Protein AF-A0A2T5H0T1-F1 (afdb_monomer)

Solvent-accessible surface area (backbone atoms only — not comparable to full-atom values): 29371 Å² total; per-residue (Å²): 105,58,77,65,68,64,65,63,83,92,63,82,76,72,82,83,77,90,69,88,43,71,70,50,38,52,50,41,26,49,44,31,38,70,76,66,61,40,94,71,54,81,50,69,75,40,95,88,29,74,55,39,56,45,48,55,48,61,59,68,74,66,81,73,93,77,83,91,82,88,90,86,84,91,81,92,79,86,89,82,80,85,83,88,75,92,78,88,80,91,73,87,85,52,67,41,72,62,77,37,43,58,68,55,44,47,51,54,15,62,77,62,67,37,56,46,29,55,55,52,6,47,44,40,58,66,31,76,87,65,45,29,42,43,100,84,67,43,45,29,58,50,51,38,26,34,49,24,11,64,63,52,73,46,75,44,32,87,85,37,57,87,53,12,27,88,62,88,65,88,73,70,59,75,90,44,28,63,60,49,42,57,55,36,34,76,76,39,44,71,35,29,53,26,16,23,23,42,24,39,72,48,50,45,24,70,46,16,61,46,31,72,20,98,39,48,67,58,33,52,54,36,41,58,73,34,70,66,46,38,49,52,27,48,53,33,37,36,66,66,35,65,67,44,37,49,18,56,53,68,65,35,35,61,60,28,26,35,68,76,66,29,88,65,24,70,85,72,39,44,28,60,42,26,49,54,38,22,54,56,42,60,53,54,59,53,52,56,55,54,58,60,66,60,69,77,74,79,86,84,86,89,80,89,83,91,82,86,87,85,88,81,88,84,87,86,87,82,88,85,83,88,84,83,89,86,88,82,90,80,92,79,88,80,81,92,73,89,74,81,77,78,70,63,67,41,78,55,65,59,52,50,73,65,59,51,52,53,47,50,53,48,40,47,55,61,56,36,41,80,71,44,74,35,65,94,43,13,24,22,31,24,48,78,91,44,76,68,34,30,41,40,26,20,28,24,32,40,64,96,38,93,46,38,10,21,35,45,32,41,34,44,88,93,47,67,33,71,44,78,42,45,13,35,84,97,35,44,89,34,31,35,71,31,66,75,43,63,39,81,45,38,74,82,70,33,24,39,29,36,32,28,33,29,41,54,101,87,48,81,45,75,44,32,39,30,31,38,48,40,87,88,77,54,46,69,44,75,36,61,67,58,15,50,50,24,49,77,66,64,30,85,42,58,68,49,44,27,66,70,52,67,82,129

Radius of gyration: 31.61 Å; Cα contacts (8 Å, |Δi|>4): 762; chains: 1; bounding box: 77×87×93 Å

Nearest PDB structures (foldseek):
  5nm7-assembly1_G  TM=6.876E-01  e=2.135E-16  Burkholderia
  5nm7-assembly2_A  TM=6.812E-01  e=5.100E-16  Burkholderia
  7q4s-assembly2_BBB  TM=8.435E-01  e=7.581E-13  Pseudomonas phage JG004
  7rum-assembly2_B  TM=6.565E-01  e=3.965E-14  Salmonella phage GEC_vB_GOT

pLDDT: mean 75.59, std 23.43, range [24.41, 98.56]

Secondary structure (DSSP, 8-state):
-HHHHS--TTPPPPP-SS---HHHHHHHHHHHHHHS--SS------TTSHHHHHHHHHHHT----PPP----------------------S---B-GGG-BHHHHHHHHHHHTS-HHHHHHHHHHHHTTT-SB-TTSPBPEEE-HHHHHHHHTTTTTTT-TTT--SS------GGGHHHHHHHHHHHHHHHHHHTEEETTTTEEGGGTTTTT-SSHHHHHHHHHH-HHHHHHHHHHHHHH-HHHHHHHHTT-HHHHHHHHT-TTGGGGTHHHHHHHHHHHHHHHHHHHHHHHHHTTS-S--------PPPP---------------------------------EEEEEEPPHHHHHHHHHHHHHTT-EEEEE-GGG-EEEEETTEEEEEEEEEEEEPTT-SSEEEEEEEEETTEEEEEE-TTSGGGTTSEEEEEEEEEEEEETTEEEEEEEEEE-SS-EEEEEEEEEE-TTT--EEE-HHHHHHHHHTT--SHHHHHHHS---

Foldseek 3Di:
DLLQLLCPPPDDRDDPPVDCDPSLLVSLQVCCCPVVVDPDRPSDDDPPDPSVVVSVVSVVVDPDDDDDDDDDDDDDDDDDDDDDDDDDDDDDQDQAQQSHTLVLLVVLCVLLVADSLLVSLLLCLQAVDAHQAHPVLAGQKQFAQLLLCVVVVNPCCVPCVLNHDVDGDDSDDSVCRVVSLVVSCVVPVQSSLQRMQTGRNRHRLVCCVLLVHPGSVRLSVQSSVDPSSVSSSVSSNCVSDPQLSVCSRVLVLVSNQCVRVHVCSVVVPSSVSSVVSSVVSVQVVLLVVVVVVVVPPPPDDDDDDDDDDDDDDDDDDDDDDDDDDDDDDDDDDDDDDPDPPPFPKFFDAWDDPVLVVLVVVVCVSSVWPPWDKDRVAKTFIDGVNDGQWIKIKTWTHGVVFPAIWIKIWIGGPSDIDIDTDACDDVNVQWHWPIWPYWTFLDVVQTKIKTWTFTDDPVDTAIQIWMWTADSVPRDIGTPVVLSVVCVVQSPPDSVSSSVSVPDD

Structure (mmCIF, N/CA/C/O backbone):
data_AF-A0A2T5H0T1-F1
#
_entry.id   AF-A0A2T5H0T1-F1
#
loop_
_atom_site.group_PDB
_atom_site.id
_atom_site.type_symbol
_atom_site.label_atom_id
_atom_site.label_alt_id
_atom_site.label_comp_id
_atom_site.label_asym_id
_atom_site.label_entity_id
_atom_site.label_seq_id
_atom_site.pdbx_PDB_ins_code
_atom_site.Cartn_x
_atom_site.Cartn_y
_atom_site.Cartn_z
_atom_site.occupancy
_atom_site.B_iso_or_equiv
_atom_site.auth_seq_id
_atom_site.auth_comp_id
_atom_site.auth_asym_id
_atom_site.auth_atom_id
_atom_site.pdbx_PDB_model_num
ATOM 1 N N . MET A 1 1 ? 11.755 31.011 -13.843 1.00 59.38 1 MET A N 1
ATOM 2 C CA . MET A 1 1 ? 12.354 32.107 -14.650 1.00 59.38 1 MET A CA 1
ATOM 3 C C . MET A 1 1 ? 11.362 33.208 -15.009 1.00 59.38 1 MET A C 1
ATOM 5 O O . MET A 1 1 ? 11.681 34.355 -14.737 1.00 59.38 1 MET A O 1
ATOM 9 N N . LEU A 1 2 ? 10.201 32.903 -15.607 1.00 74.19 2 LEU A N 1
ATOM 10 C CA . LEU A 1 2 ? 9.264 33.926 -16.111 1.00 74.19 2 LEU A CA 1
ATOM 11 C C . LEU A 1 2 ? 8.742 34.878 -15.014 1.00 74.19 2 LEU A C 1
ATOM 13 O O . LEU A 1 2 ? 8.755 36.084 -15.211 1.00 74.19 2 LEU A O 1
ATOM 17 N N . LEU A 1 3 ? 8.419 34.356 -13.826 1.00 74.50 3 LEU A N 1
ATOM 18 C CA . LEU A 1 3 ? 7.954 35.145 -12.669 1.00 74.50 3 LEU A CA 1
ATOM 19 C C . LEU A 1 3 ? 8.979 36.159 -12.132 1.00 74.50 3 LEU A C 1
ATOM 21 O O . LEU A 1 3 ? 8.607 37.226 -11.666 1.00 74.50 3 LEU A O 1
ATOM 25 N N . ASN A 1 4 ? 10.280 35.858 -12.211 1.00 76.69 4 ASN A N 1
ATOM 26 C CA . ASN A 1 4 ? 11.319 36.816 -11.804 1.00 76.69 4 ASN A CA 1
ATOM 27 C C . ASN A 1 4 ? 11.475 37.954 -12.812 1.00 76.69 4 ASN A C 1
ATOM 29 O O . ASN A 1 4 ? 11.997 39.011 -12.479 1.00 76.69 4 ASN A O 1
ATOM 33 N N . ARG A 1 5 ? 11.082 37.700 -14.063 1.00 69.56 5 ARG A N 1
ATOM 34 C CA . ARG A 1 5 ? 11.229 38.623 -15.188 1.00 69.56 5 ARG A CA 1
ATOM 35 C C . ARG A 1 5 ? 9.961 39.430 -15.450 1.00 69.56 5 ARG A C 1
ATOM 37 O O . ARG A 1 5 ? 10.037 40.420 -16.163 1.00 69.56 5 ARG A O 1
ATOM 44 N N . SER A 1 6 ? 8.830 39.058 -14.849 1.00 68.81 6 SER A N 1
ATOM 45 C CA . SER A 1 6 ? 7.554 39.771 -14.970 1.00 68.81 6 SER A CA 1
ATOM 46 C C . SER A 1 6 ? 7.486 41.076 -14.161 1.00 68.81 6 SER A C 1
ATOM 48 O O . SER A 1 6 ? 6.414 41.657 -14.040 1.00 68.81 6 SER A O 1
ATOM 50 N N . GLY A 1 7 ? 8.607 41.536 -13.587 1.00 57.06 7 GLY A N 1
ATOM 51 C CA . GLY A 1 7 ? 8.749 42.901 -13.071 1.00 57.06 7 GLY A CA 1
ATOM 52 C C . GLY A 1 7 ? 7.924 43.240 -11.829 1.00 57.06 7 GLY A C 1
ATOM 53 O O . GLY A 1 7 ? 7.667 44.415 -11.589 1.00 57.06 7 GLY A O 1
ATOM 54 N N . SER A 1 8 ? 7.510 42.248 -11.034 1.00 54.56 8 SER A N 1
ATOM 55 C CA . SER A 1 8 ? 6.772 42.460 -9.783 1.00 54.56 8 SER A CA 1
ATOM 56 C C . SER A 1 8 ? 7.626 43.266 -8.792 1.00 54.56 8 SER A C 1
ATOM 58 O O . SER A 1 8 ? 8.442 42.705 -8.057 1.00 54.56 8 SER A O 1
ATOM 60 N N . SER A 1 9 ? 7.477 44.590 -8.785 1.00 48.78 9 SER A N 1
ATOM 61 C CA . SER A 1 9 ? 8.250 45.490 -7.931 1.00 48.78 9 SER A CA 1
ATOM 62 C C . SER A 1 9 ? 8.030 45.157 -6.447 1.00 48.78 9 SER A C 1
ATOM 64 O O . SER A 1 9 ? 6.899 45.012 -5.974 1.00 48.78 9 SER A O 1
ATOM 66 N N . GLY A 1 10 ? 9.138 44.978 -5.718 1.00 53.56 10 GLY A N 1
ATOM 67 C CA . GLY A 1 10 ? 9.156 44.707 -4.275 1.00 53.56 10 GLY A CA 1
ATOM 68 C C . GLY A 1 10 ? 9.237 43.233 -3.846 1.00 53.56 10 GLY A C 1
ATOM 69 O O . GLY A 1 10 ? 9.209 42.971 -2.648 1.00 53.56 10 GLY A O 1
ATOM 70 N N . ALA A 1 11 ? 9.352 42.266 -4.766 1.00 57.66 11 ALA A N 1
ATOM 71 C CA . ALA A 1 11 ? 9.513 40.850 -4.413 1.00 57.66 11 ALA A CA 1
ATOM 72 C C . ALA A 1 11 ? 10.968 40.372 -4.567 1.00 57.66 11 ALA A C 1
ATOM 74 O O . ALA A 1 11 ? 11.613 40.620 -5.585 1.00 57.66 11 ALA A O 1
ATOM 75 N N . THR A 1 12 ? 11.483 39.641 -3.572 1.00 62.81 12 THR A N 1
ATOM 76 C CA . THR A 1 12 ? 12.791 38.977 -3.666 1.00 62.81 12 THR A CA 1
ATOM 77 C C . THR A 1 12 ? 12.785 37.976 -4.831 1.00 62.81 12 THR A C 1
ATOM 79 O O . THR A 1 12 ? 11.871 37.147 -4.885 1.00 62.81 12 THR A O 1
ATOM 82 N N . PRO A 1 13 ? 13.788 37.990 -5.732 1.00 73.88 13 PRO A N 1
ATOM 83 C CA . PRO A 1 13 ? 13.847 37.062 -6.857 1.00 73.88 13 PRO A CA 1
ATOM 84 C C . PRO A 1 13 ? 13.782 35.601 -6.398 1.00 73.88 13 PRO A C 1
ATOM 86 O O . PRO A 1 13 ? 14.481 35.197 -5.465 1.00 73.88 13 PRO A O 1
ATOM 89 N N . LEU A 1 14 ? 12.955 34.794 -7.061 1.00 78.62 14 LEU A N 1
ATOM 90 C CA . LEU A 1 14 ? 12.888 33.356 -6.819 1.00 78.62 14 LEU A CA 1
ATOM 91 C C . LEU A 1 14 ? 14.165 32.680 -7.308 1.00 78.62 14 LEU A C 1
ATOM 93 O O . LEU A 1 14 ? 14.713 33.020 -8.360 1.00 78.62 14 LEU A O 1
ATOM 97 N N . ARG A 1 15 ? 14.607 31.652 -6.596 1.00 77.62 15 ARG A N 1
ATOM 98 C CA . ARG A 1 15 ? 15.645 30.761 -7.108 1.00 77.62 15 ARG A CA 1
ATOM 99 C C . ARG A 1 15 ? 15.074 29.939 -8.271 1.00 77.62 15 ARG A C 1
ATOM 101 O O . ARG A 1 15 ? 13.907 29.564 -8.255 1.00 77.62 15 ARG A O 1
ATOM 108 N N . VAL A 1 16 ? 15.871 29.708 -9.316 1.00 75.94 16 VAL A N 1
ATOM 109 C CA . VAL A 1 16 ? 15.488 28.842 -10.444 1.00 75.94 16 VAL A CA 1
ATOM 110 C C . VAL A 1 16 ? 16.143 27.489 -10.223 1.00 75.94 16 VAL A C 1
ATOM 112 O O . VAL A 1 16 ? 17.239 27.237 -10.709 1.00 75.94 16 VAL A O 1
ATOM 115 N N . ASP A 1 17 ? 15.491 26.657 -9.427 1.00 70.56 17 ASP A N 1
ATOM 116 C CA . ASP A 1 17 ? 16.003 25.358 -8.983 1.00 70.56 17 ASP A CA 1
ATOM 117 C C . ASP A 1 17 ? 15.105 24.182 -9.374 1.00 70.56 17 ASP A C 1
ATOM 119 O O . ASP A 1 17 ? 15.366 23.055 -8.973 1.00 70.56 17 ASP A O 1
ATOM 123 N N . GLY A 1 18 ? 14.071 24.435 -10.181 1.00 57.62 18 GLY A N 1
ATOM 124 C CA . GLY A 1 18 ? 13.136 23.406 -10.635 1.00 57.62 18 GLY A CA 1
ATOM 125 C C . GLY A 1 18 ? 12.144 22.952 -9.562 1.00 57.62 18 GLY A C 1
ATOM 126 O O . GLY A 1 18 ? 11.335 22.076 -9.843 1.00 57.62 18 GLY A O 1
ATOM 127 N N . VAL A 1 19 ? 12.163 23.561 -8.370 1.00 63.69 19 VAL A N 1
ATOM 128 C CA . VAL A 1 19 ? 11.303 23.187 -7.244 1.00 63.69 19 VAL A CA 1
ATOM 129 C C . VAL A 1 19 ? 10.115 24.146 -7.137 1.00 63.69 19 VAL A C 1
ATOM 131 O O . VAL A 1 19 ? 10.263 25.367 -7.006 1.00 63.69 19 VAL A O 1
ATOM 134 N N . PHE A 1 20 ? 8.902 23.596 -7.143 1.00 62.38 20 PHE A N 1
ATOM 135 C CA . PHE A 1 20 ? 7.690 24.348 -6.826 1.00 62.38 20 PHE A CA 1
ATOM 136 C C . PHE A 1 20 ? 7.460 24.336 -5.309 1.00 62.38 20 PHE A C 1
ATOM 138 O O . PHE A 1 20 ? 6.706 23.531 -4.778 1.00 62.38 20 PHE A O 1
ATOM 145 N N . GLY A 1 21 ? 8.169 25.207 -4.589 1.00 66.50 21 GLY A N 1
ATOM 146 C CA . GLY A 1 21 ? 8.025 25.348 -3.137 1.00 66.50 21 GLY A CA 1
ATOM 147 C C . GLY A 1 21 ? 7.035 26.446 -2.721 1.00 66.50 21 GLY A C 1
ATOM 148 O O . GLY A 1 21 ? 6.568 27.213 -3.569 1.00 66.50 21 GLY A O 1
ATOM 149 N N . PRO A 1 22 ? 6.789 26.624 -1.408 1.00 69.56 22 PRO A N 1
ATOM 150 C CA . PRO A 1 22 ? 5.885 27.651 -0.877 1.00 69.56 22 PRO A CA 1
ATOM 151 C C . PRO A 1 22 ? 6.199 29.071 -1.367 1.00 69.56 22 PRO A C 1
ATOM 153 O O . PRO A 1 22 ? 5.294 29.853 -1.634 1.00 69.56 22 PRO A O 1
ATOM 156 N N . ARG A 1 23 ? 7.484 29.399 -1.570 1.00 71.38 23 ARG A N 1
ATOM 157 C CA . ARG A 1 23 ? 7.905 30.698 -2.126 1.00 71.38 23 ARG A CA 1
ATOM 158 C C . ARG A 1 23 ? 7.498 30.875 -3.591 1.00 71.38 23 ARG A C 1
ATOM 160 O O . ARG A 1 23 ? 7.136 31.980 -3.986 1.00 71.38 23 ARG A O 1
ATOM 167 N N . THR A 1 24 ? 7.563 29.806 -4.382 1.00 79.31 24 THR A N 1
ATOM 168 C CA . THR A 1 24 ? 7.141 29.796 -5.790 1.00 79.31 24 THR A CA 1
ATOM 169 C C . THR A 1 24 ? 5.619 29.903 -5.882 1.00 79.31 24 THR A C 1
ATOM 171 O O . THR A 1 24 ? 5.125 30.740 -6.634 1.00 79.31 24 THR A O 1
ATOM 174 N N . ALA A 1 25 ? 4.890 29.150 -5.051 1.00 76.81 25 ALA A N 1
ATOM 175 C CA . ALA A 1 25 ? 3.432 29.220 -4.943 1.00 76.81 25 ALA A CA 1
ATOM 176 C C . ALA A 1 25 ? 2.948 30.630 -4.552 1.00 76.81 25 ALA A C 1
ATOM 178 O O . ALA A 1 25 ? 2.113 31.219 -5.234 1.00 76.81 25 ALA A O 1
ATOM 179 N N . ASP A 1 26 ? 3.546 31.223 -3.516 1.00 78.06 26 ASP A N 1
ATOM 180 C CA . ASP A 1 26 ? 3.226 32.575 -3.043 1.00 78.06 26 ASP A CA 1
ATOM 181 C C . ASP A 1 26 ? 3.581 33.658 -4.083 1.00 78.06 26 ASP A C 1
ATOM 183 O O . ASP A 1 26 ? 2.904 34.675 -4.228 1.00 78.06 26 ASP A O 1
ATOM 187 N N . ALA A 1 27 ? 4.633 33.456 -4.878 1.00 81.25 27 ALA A N 1
ATOM 188 C CA . ALA A 1 27 ? 4.940 34.354 -5.989 1.00 81.25 27 ALA A CA 1
ATOM 189 C C . ALA A 1 27 ? 3.933 34.250 -7.148 1.00 81.25 27 ALA A C 1
ATOM 191 O O . ALA A 1 27 ? 3.619 35.270 -7.763 1.00 81.25 27 ALA A O 1
ATOM 192 N N . ILE A 1 28 ? 3.397 33.058 -7.425 1.00 83.50 28 ILE A N 1
ATOM 193 C CA . ILE A 1 28 ? 2.347 32.860 -8.434 1.00 83.50 28 ILE A CA 1
ATOM 194 C C . ILE A 1 28 ? 1.040 33.487 -7.970 1.00 83.50 28 ILE A C 1
ATOM 196 O O . ILE A 1 28 ? 0.462 34.274 -8.716 1.00 83.50 28 ILE A O 1
ATOM 200 N N . ALA A 1 29 ? 0.626 33.224 -6.730 1.00 80.81 29 ALA A N 1
ATOM 201 C CA . ALA A 1 29 ? -0.573 33.820 -6.152 1.00 80.81 29 ALA A CA 1
ATOM 202 C C . ALA A 1 29 ? -0.488 35.356 -6.164 1.00 80.81 29 ALA A C 1
ATOM 204 O O . ALA A 1 29 ? -1.411 36.034 -6.610 1.00 80.81 29 ALA A O 1
ATOM 205 N N . ARG A 1 30 ? 0.665 35.931 -5.792 1.00 81.19 30 ARG A N 1
ATOM 206 C CA . ARG A 1 30 ? 0.885 37.385 -5.878 1.00 81.19 30 ARG A CA 1
ATOM 207 C C . ARG A 1 30 ? 0.834 37.919 -7.306 1.00 81.19 30 ARG A C 1
ATOM 209 O O . ARG A 1 30 ? 0.261 38.987 -7.522 1.00 81.19 30 ARG A O 1
ATOM 216 N N . TYR A 1 31 ? 1.408 37.207 -8.275 1.00 84.19 31 TYR A N 1
ATOM 217 C CA . TYR A 1 31 ? 1.331 37.590 -9.687 1.00 84.19 31 TYR A CA 1
ATOM 218 C C . TYR A 1 31 ? -0.116 37.541 -10.204 1.00 84.19 31 TYR A C 1
ATOM 220 O O . TYR A 1 31 ? -0.567 38.459 -10.885 1.00 84.19 31 TYR A O 1
ATOM 228 N N . GLN A 1 32 ? -0.881 36.522 -9.826 1.00 87.31 32 GLN A N 1
ATOM 229 C CA . GLN A 1 32 ? -2.295 36.383 -10.170 1.00 87.31 32 GLN A CA 1
ATOM 230 C C . GLN A 1 32 ? -3.157 37.506 -9.579 1.00 87.31 32 GLN A C 1
ATOM 232 O O . GLN A 1 32 ? -3.950 38.124 -10.291 1.00 87.31 32 GLN A O 1
ATOM 237 N N . THR A 1 33 ? -2.954 37.849 -8.309 1.00 83.06 33 THR A N 1
ATOM 238 C CA . THR A 1 33 ? -3.677 38.957 -7.674 1.00 83.06 33 THR A CA 1
ATOM 239 C C . THR A 1 33 ? -3.318 40.301 -8.300 1.00 83.06 33 THR A C 1
ATOM 241 O O . THR A 1 33 ? -4.200 41.097 -8.605 1.00 83.06 33 THR A O 1
ATOM 244 N N . ARG A 1 34 ? -2.027 40.586 -8.512 1.00 80.62 34 ARG A N 1
ATOM 245 C CA . ARG A 1 34 ? -1.574 41.927 -8.927 1.00 80.62 34 ARG A CA 1
ATOM 246 C C . ARG A 1 34 ? -1.637 42.150 -10.436 1.00 80.62 34 ARG A C 1
ATOM 248 O O . ARG A 1 34 ? -2.101 43.197 -10.881 1.00 80.62 34 ARG A O 1
ATOM 255 N N . SER A 1 35 ? -1.186 41.174 -11.219 1.00 81.44 35 SER A N 1
ATOM 256 C CA . SER A 1 35 ? -1.023 41.307 -12.671 1.00 81.44 35 SER A CA 1
ATOM 257 C C . SER A 1 35 ? -2.231 40.788 -13.447 1.00 81.44 35 SER A C 1
ATOM 259 O O . SER A 1 35 ? -2.572 41.355 -14.483 1.00 81.44 35 SER A O 1
ATOM 261 N N . LEU A 1 36 ? -2.909 39.744 -12.954 1.00 82.81 36 LEU A N 1
ATOM 262 C CA . LEU A 1 36 ? -4.152 39.234 -13.557 1.00 82.81 36 LEU A CA 1
ATOM 263 C C . LEU A 1 36 ? -5.418 39.815 -12.916 1.00 82.81 36 LEU A C 1
ATOM 265 O O . LEU A 1 36 ? -6.491 39.646 -13.488 1.00 82.81 36 LEU A O 1
ATOM 269 N N . ARG A 1 37 ? -5.296 40.522 -11.780 1.00 85.38 37 ARG A N 1
ATOM 270 C CA . ARG A 1 37 ? -6.420 41.087 -11.009 1.00 85.38 37 ARG A CA 1
ATOM 271 C C . ARG A 1 37 ? -7.473 40.036 -10.639 1.00 85.38 37 ARG A C 1
ATOM 273 O O . ARG A 1 37 ? -8.664 40.335 -10.602 1.00 85.38 37 ARG A O 1
ATOM 280 N N . LEU A 1 38 ? -7.039 38.800 -10.379 1.00 80.06 38 LEU A N 1
ATOM 281 C CA . LEU A 1 38 ? -7.939 37.738 -9.939 1.00 80.06 38 LEU A CA 1
ATOM 282 C C . LEU A 1 38 ? -8.408 38.018 -8.509 1.00 80.06 38 LEU A C 1
ATOM 284 O O . LEU A 1 38 ? -7.596 38.233 -7.612 1.00 80.06 38 LEU A O 1
ATOM 288 N N . SER A 1 39 ? -9.724 37.981 -8.297 1.00 71.69 39 SER A N 1
ATOM 289 C CA . SER A 1 39 ? -10.340 38.132 -6.973 1.00 71.69 39 SER A CA 1
ATOM 290 C C . SER A 1 39 ? -10.087 36.926 -6.062 1.00 71.69 39 SER A C 1
ATOM 292 O O . SER A 1 39 ? -10.156 37.055 -4.842 1.00 71.69 39 SER A O 1
ATOM 294 N N . LYS A 1 40 ? -9.768 35.764 -6.647 1.00 77.62 40 LYS A N 1
ATOM 295 C CA . LYS A 1 40 ? -9.369 34.534 -5.954 1.00 77.62 40 LYS A CA 1
ATOM 296 C C . LYS A 1 40 ? -8.140 33.926 -6.648 1.00 77.62 40 LYS A C 1
ATOM 298 O O . LYS A 1 40 ? -8.317 33.193 -7.618 1.00 77.62 40 LYS A O 1
ATOM 303 N N . PRO A 1 41 ? -6.908 34.263 -6.227 1.00 79.94 41 PRO A N 1
ATOM 304 C CA . PRO A 1 41 ? -5.703 33.624 -6.752 1.00 79.94 41 PRO A CA 1
ATOM 305 C C . PRO A 1 41 ? -5.672 32.152 -6.324 1.00 79.94 41 PRO A C 1
ATOM 307 O O . PRO A 1 41 ? -5.826 31.841 -5.145 1.00 79.94 41 PRO A O 1
ATOM 310 N N . ASP A 1 42 ? -5.484 31.252 -7.281 1.00 75.56 42 ASP A N 1
ATOM 311 C CA . ASP A 1 42 ? -5.507 29.799 -7.073 1.00 75.56 42 ASP A CA 1
ATOM 312 C C . ASP A 1 42 ? -4.100 29.180 -7.005 1.00 75.56 42 ASP A C 1
ATOM 314 O O . ASP A 1 42 ? -3.950 28.013 -6.656 1.00 75.56 42 ASP A O 1
ATOM 318 N N . GLY A 1 43 ? -3.054 29.955 -7.310 1.00 72.50 43 GLY A N 1
ATOM 319 C CA . GLY A 1 43 ? -1.668 29.493 -7.315 1.00 72.50 43 GLY A CA 1
ATOM 320 C C . GLY A 1 43 ? -1.314 28.574 -8.490 1.00 72.50 43 GLY A C 1
ATOM 321 O O . GLY A 1 43 ? -0.202 28.043 -8.518 1.00 72.50 43 GLY A O 1
ATOM 322 N N . VAL A 1 44 ? -2.218 28.388 -9.460 1.00 78.44 44 VAL A N 1
ATOM 323 C CA . VAL A 1 44 ? -2.073 27.423 -10.558 1.00 78.44 44 VAL A CA 1
ATOM 324 C C . VAL A 1 44 ? -1.488 28.066 -11.827 1.00 78.44 44 VAL A C 1
ATOM 326 O O . VAL A 1 44 ? -1.847 29.171 -12.254 1.00 78.44 44 VAL A O 1
ATOM 329 N N . VAL A 1 45 ? -0.560 27.350 -12.471 1.00 75.50 45 VAL A N 1
ATOM 330 C CA . VAL A 1 45 ? 0.053 27.738 -13.752 1.00 75.50 45 VAL A CA 1
ATOM 331 C C . VAL A 1 45 ? -0.221 26.657 -14.792 1.00 75.50 45 VAL A C 1
ATOM 333 O O . VAL A 1 45 ? 0.590 25.756 -14.988 1.00 75.50 45 VAL A O 1
ATOM 336 N N . ASP A 1 46 ? -1.358 26.763 -15.476 1.00 74.75 46 ASP A N 1
ATOM 337 C CA . ASP A 1 46 ? -1.731 25.807 -16.522 1.00 74.75 46 ASP A CA 1
ATOM 338 C C . ASP A 1 46 ? -1.137 26.163 -17.894 1.00 74.75 46 ASP A C 1
ATOM 340 O O . ASP A 1 46 ? -1.070 27.350 -18.234 1.00 74.75 46 ASP A O 1
ATOM 344 N N . PRO A 1 47 ? -0.799 25.165 -18.739 1.00 69.38 47 PRO A N 1
ATOM 345 C CA . PRO A 1 47 ? -0.253 25.368 -20.085 1.00 69.38 47 PRO A CA 1
ATOM 346 C C . PRO A 1 47 ? -1.072 26.298 -20.993 1.00 69.38 47 PRO A C 1
ATOM 348 O O . PRO A 1 47 ? -0.497 27.044 -21.779 1.00 69.38 47 PRO A O 1
ATOM 351 N N . ASN A 1 48 ? -2.401 26.281 -20.852 1.00 72.88 48 ASN A N 1
ATOM 352 C CA . ASN A 1 48 ? -3.330 27.137 -21.601 1.00 72.88 48 ASN A CA 1
ATOM 353 C C . ASN A 1 48 ? -4.037 28.165 -20.701 1.00 72.88 48 ASN A C 1
ATOM 355 O O . ASN A 1 48 ? -4.961 28.852 -21.139 1.00 72.88 48 ASN A O 1
ATOM 359 N N . GLY A 1 49 ? -3.633 28.247 -19.432 1.00 76.31 49 GLY A N 1
ATOM 360 C CA . GLY A 1 49 ? -4.287 29.066 -18.423 1.00 76.31 49 GLY A CA 1
ATOM 361 C C . GLY A 1 49 ? -3.910 30.546 -18.507 1.00 76.31 49 GLY A C 1
ATOM 362 O O . GLY A 1 49 ? -2.885 30.918 -19.091 1.00 76.31 49 GLY A O 1
ATOM 363 N N . PRO A 1 50 ? -4.705 31.425 -17.874 1.00 80.88 50 PRO A N 1
ATOM 364 C CA . PRO A 1 50 ? -4.479 32.869 -17.901 1.00 80.88 50 PRO A CA 1
ATOM 365 C C . PRO A 1 50 ? -3.105 33.256 -17.330 1.00 80.88 50 PRO A C 1
ATOM 367 O O . PRO A 1 50 ? -2.469 34.180 -17.843 1.00 80.88 50 PRO A O 1
ATOM 370 N N . THR A 1 51 ? -2.619 32.514 -16.326 1.00 84.12 51 THR A N 1
ATOM 371 C CA . THR A 1 51 ? -1.319 32.735 -15.679 1.00 84.12 51 THR A CA 1
ATOM 372 C C . THR A 1 51 ? -0.149 32.558 -16.645 1.00 84.12 51 THR A C 1
ATOM 374 O O . THR A 1 51 ? 0.653 33.480 -16.807 1.00 84.12 51 THR A O 1
ATOM 377 N N . LEU A 1 52 ? -0.056 31.413 -17.331 1.00 82.75 52 LEU A N 1
ATOM 378 C CA . LEU A 1 52 ? 1.052 31.146 -18.252 1.00 82.75 52 LEU A CA 1
ATOM 379 C C . LEU A 1 52 ? 0.936 31.977 -19.537 1.00 82.75 52 LEU A C 1
ATOM 381 O O . LEU A 1 52 ? 1.941 32.499 -20.021 1.00 82.75 52 LEU A O 1
ATOM 385 N N . ASN A 1 53 ? -0.287 32.192 -20.036 1.00 82.38 53 ASN A N 1
ATOM 386 C CA . ASN A 1 53 ? -0.543 33.025 -21.214 1.00 82.38 53 ASN A CA 1
ATOM 387 C C . ASN A 1 53 ? -0.105 34.483 -21.014 1.00 82.38 53 ASN A C 1
ATOM 389 O O . ASN A 1 53 ? 0.347 35.133 -21.960 1.00 82.38 53 ASN A O 1
ATOM 393 N N . ARG A 1 54 ? -0.249 35.037 -19.802 1.00 81.19 54 ARG A N 1
ATOM 394 C CA . ARG A 1 54 ? 0.206 36.404 -19.510 1.00 81.19 54 ARG A CA 1
ATOM 395 C C . ARG A 1 54 ? 1.705 36.471 -19.238 1.00 81.19 54 ARG A C 1
ATOM 397 O O . ARG A 1 54 ? 2.365 37.291 -19.863 1.00 81.19 54 ARG A O 1
ATOM 404 N N . LEU A 1 55 ? 2.261 35.538 -18.461 1.00 80.06 55 LEU A N 1
ATOM 405 C CA . LEU A 1 55 ? 3.713 35.432 -18.253 1.00 80.06 55 LEU A CA 1
ATOM 406 C C . LEU A 1 55 ? 4.488 35.260 -19.570 1.00 80.06 55 LEU A C 1
ATOM 408 O O . LEU A 1 55 ? 5.581 35.802 -19.727 1.00 80.06 55 LEU A O 1
ATOM 412 N N . GLY A 1 56 ? 3.919 34.528 -20.533 1.00 75.69 56 GLY A N 1
ATOM 413 C CA . GLY A 1 56 ? 4.487 34.362 -21.871 1.00 75.69 56 GLY A CA 1
ATOM 414 C C . GLY A 1 56 ? 4.405 35.622 -22.741 1.00 75.69 56 GLY A C 1
ATOM 415 O O . GLY A 1 56 ? 5.318 35.876 -23.525 1.00 75.69 56 GLY A O 1
ATOM 416 N N . ARG A 1 57 ? 3.350 36.438 -22.593 1.00 72.38 57 ARG A N 1
ATOM 417 C CA . ARG A 1 57 ? 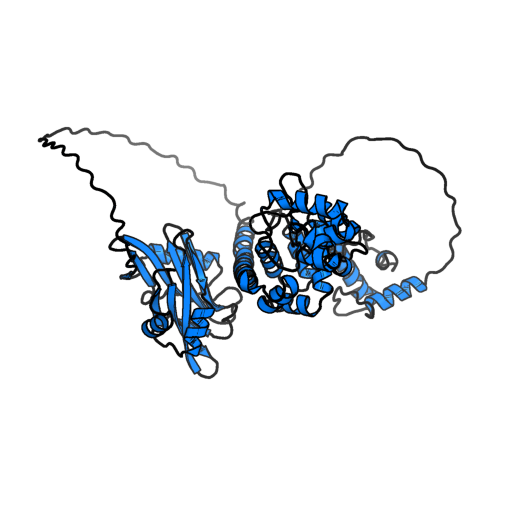3.197 37.721 -23.304 1.00 72.38 57 ARG A CA 1
ATOM 418 C C . ARG A 1 57 ? 4.085 38.818 -22.721 1.00 72.38 57 ARG A C 1
ATOM 420 O O . ARG A 1 57 ? 4.767 39.490 -23.489 1.00 72.38 57 ARG A O 1
ATOM 427 N N . ASP A 1 58 ? 4.163 38.915 -21.395 1.00 64.12 58 ASP A N 1
ATOM 428 C CA . ASP A 1 58 ? 5.067 39.831 -20.684 1.00 64.12 58 ASP A CA 1
ATOM 429 C C . ASP A 1 58 ? 6.541 39.550 -21.048 1.00 64.12 58 ASP A C 1
ATOM 431 O O . ASP A 1 58 ? 7.365 40.459 -21.107 1.00 64.12 58 ASP A O 1
ATOM 435 N N . HIS A 1 59 ? 6.874 38.293 -21.375 1.00 60.19 59 HIS A N 1
ATOM 436 C CA . HIS A 1 59 ? 8.199 37.914 -21.871 1.00 60.19 59 HIS A CA 1
ATOM 437 C C . HIS A 1 59 ? 8.458 38.327 -23.332 1.00 60.19 59 HIS A C 1
ATOM 439 O O . HIS A 1 59 ? 9.589 38.680 -23.665 1.00 60.19 59 HIS A O 1
ATOM 445 N N . ARG A 1 60 ? 7.436 38.310 -24.199 1.00 54.19 60 ARG A N 1
ATOM 446 C CA . ARG A 1 60 ? 7.555 38.724 -25.612 1.00 54.19 60 ARG A CA 1
ATOM 447 C C . ARG A 1 60 ? 7.554 40.246 -25.803 1.00 54.19 60 ARG A C 1
ATOM 449 O O . ARG A 1 60 ? 7.998 40.706 -26.844 1.00 54.19 60 ARG A O 1
ATOM 456 N N . GLY A 1 61 ? 7.091 41.016 -24.816 1.00 46.94 61 GLY A N 1
ATOM 457 C CA . GLY A 1 61 ? 7.058 42.484 -24.861 1.00 46.94 61 GLY A CA 1
ATOM 458 C C . GLY A 1 61 ? 8.373 43.192 -24.505 1.00 46.94 61 GLY A C 1
ATOM 459 O O . GLY A 1 61 ? 8.421 44.413 -24.577 1.00 46.94 61 GLY A O 1
ATOM 460 N N . ASN A 1 62 ? 9.428 42.463 -24.117 1.00 43.00 62 ASN A N 1
ATOM 461 C CA . ASN A 1 62 ? 10.692 43.051 -23.651 1.00 43.00 62 ASN A CA 1
ATOM 462 C C . ASN A 1 62 ? 11.912 42.568 -24.459 1.00 43.00 62 ASN A C 1
ATOM 464 O O . ASN A 1 62 ? 12.925 42.141 -23.903 1.00 43.00 62 ASN A O 1
ATOM 468 N N . THR A 1 63 ? 11.807 42.598 -25.789 1.00 34.72 63 THR A N 1
ATOM 469 C CA . THR A 1 63 ? 12.947 42.432 -26.701 1.00 34.72 63 THR A CA 1
ATOM 470 C C . THR A 1 63 ? 13.502 43.796 -27.100 1.00 34.72 63 THR A C 1
ATOM 472 O O . THR A 1 63 ? 13.232 44.286 -28.194 1.00 34.72 63 THR A O 1
ATOM 475 N N . THR A 1 64 ? 14.314 44.391 -26.229 1.00 32.62 64 THR A N 1
ATOM 476 C CA . THR A 1 64 ? 15.281 45.420 -26.640 1.00 32.62 64 THR A CA 1
ATOM 477 C C . THR A 1 64 ? 16.671 44.770 -26.645 1.00 32.62 64 THR A C 1
ATOM 479 O O . THR A 1 64 ? 17.073 44.210 -25.622 1.00 32.62 64 THR A O 1
ATOM 482 N N . PRO A 1 65 ? 17.407 44.759 -27.772 1.00 34.69 65 PRO A N 1
ATOM 483 C CA . PRO A 1 65 ? 18.640 43.986 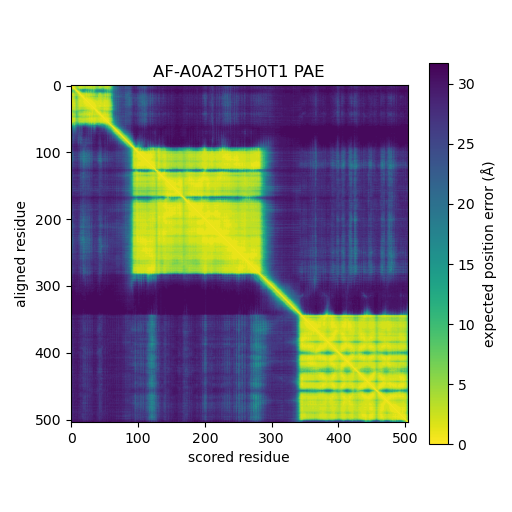-27.899 1.00 34.69 65 PRO A CA 1
ATOM 484 C C . PRO A 1 65 ? 19.817 44.683 -27.195 1.00 34.69 65 PRO A C 1
ATOM 486 O O . PRO A 1 65 ? 20.305 45.719 -27.639 1.00 34.69 65 PRO A O 1
ATOM 489 N N . GLY A 1 66 ? 20.287 44.098 -26.090 1.00 30.05 66 GLY A N 1
ATOM 490 C CA . GLY A 1 66 ? 21.506 44.503 -25.385 1.00 30.05 66 GLY A CA 1
ATOM 491 C C . GLY A 1 66 ? 22.739 43.726 -25.865 1.00 30.05 66 GLY A C 1
ATOM 492 O O . GLY A 1 66 ? 22.757 42.499 -25.833 1.00 30.05 66 GLY A O 1
ATOM 493 N N . ARG A 1 67 ? 23.749 44.478 -26.310 1.00 26.95 67 ARG A N 1
ATOM 494 C CA . ARG A 1 67 ? 25.049 44.115 -26.917 1.00 26.95 67 ARG A CA 1
ATOM 495 C C . ARG A 1 67 ? 25.846 42.998 -26.189 1.00 26.95 67 ARG A C 1
ATOM 497 O O . ARG A 1 67 ? 25.819 42.954 -24.960 1.00 26.95 67 ARG A O 1
ATOM 504 N N . PRO A 1 68 ? 26.619 42.146 -26.902 1.00 32.50 68 PRO A N 1
ATOM 505 C CA . PRO A 1 68 ? 27.363 41.040 -26.291 1.00 32.50 68 PRO A CA 1
ATOM 506 C C . PRO A 1 68 ? 28.652 41.504 -25.590 1.00 32.50 68 PRO A C 1
ATOM 508 O O . PRO A 1 68 ? 29.333 42.413 -26.066 1.00 32.50 68 PRO A O 1
ATOM 511 N N . VAL A 1 69 ? 29.009 40.843 -24.481 1.00 29.70 69 VAL A N 1
ATOM 512 C CA . VAL A 1 69 ? 30.288 41.018 -23.760 1.00 29.70 69 VAL A CA 1
ATOM 513 C C . VAL A 1 69 ? 31.046 39.674 -23.739 1.00 29.70 69 VAL A C 1
ATOM 515 O O . VAL A 1 69 ? 30.399 38.631 -23.604 1.00 29.70 69 VAL A O 1
ATOM 518 N N . PRO A 1 70 ? 32.385 39.653 -23.924 1.00 27.78 70 PRO A N 1
ATOM 519 C CA . PRO A 1 70 ? 33.132 38.473 -24.374 1.00 27.78 70 PRO A CA 1
ATOM 520 C C . PRO A 1 70 ? 33.525 37.502 -23.248 1.00 27.78 70 PRO A C 1
ATOM 522 O O . PRO A 1 70 ? 33.652 37.879 -22.086 1.00 27.78 70 PRO A O 1
ATOM 525 N N . ARG A 1 71 ? 33.783 36.242 -23.629 1.00 38.34 71 ARG A N 1
ATOM 526 C CA . ARG A 1 71 ? 34.336 35.167 -22.781 1.00 38.34 71 ARG A CA 1
ATOM 527 C C . ARG A 1 71 ? 35.865 35.222 -22.698 1.00 38.34 71 ARG A C 1
ATOM 529 O O . ARG A 1 71 ? 36.489 35.325 -23.747 1.00 38.34 71 ARG A O 1
ATOM 536 N N . GLN A 1 72 ? 36.427 34.964 -21.507 1.00 24.41 72 GLN A N 1
ATOM 537 C CA . GLN A 1 72 ? 37.676 34.202 -21.240 1.00 24.41 72 GLN A CA 1
ATOM 538 C C . GLN A 1 72 ? 38.000 34.184 -19.716 1.00 24.41 72 GLN A C 1
ATOM 540 O O . GLN A 1 72 ? 37.436 35.002 -18.994 1.00 24.41 72 GLN A O 1
ATOM 545 N N . PRO A 1 73 ? 38.947 33.367 -19.193 1.00 29.80 73 PRO A N 1
ATOM 546 C CA . PRO A 1 73 ? 39.074 31.906 -19.238 1.00 29.80 73 PRO A CA 1
ATOM 547 C C . PRO A 1 73 ? 39.219 31.275 -17.821 1.00 29.80 73 PRO A C 1
ATOM 549 O O . PRO A 1 73 ? 39.344 31.945 -16.800 1.00 29.80 73 PRO A O 1
ATOM 552 N N . THR A 1 74 ? 39.212 29.943 -17.772 1.00 39.19 74 THR A N 1
ATOM 553 C CA . THR A 1 74 ? 39.322 29.062 -16.592 1.00 39.19 74 THR A CA 1
ATOM 554 C C . THR A 1 74 ? 40.608 29.221 -15.764 1.00 39.19 74 THR A C 1
ATOM 556 O O . THR A 1 74 ? 41.701 29.175 -16.328 1.00 39.19 74 THR A O 1
ATOM 559 N N . ARG A 1 75 ? 40.499 29.222 -14.422 1.00 26.69 75 ARG A N 1
ATOM 560 C CA . ARG A 1 75 ? 41.571 28.773 -13.506 1.00 26.69 75 ARG A CA 1
ATOM 561 C C . ARG A 1 75 ? 41.026 27.919 -12.360 1.00 26.69 75 ARG A C 1
ATOM 563 O O . ARG A 1 75 ? 40.151 28.328 -11.605 1.00 26.69 75 ARG A O 1
ATOM 570 N N . THR A 1 76 ? 41.615 26.739 -12.244 1.00 30.70 76 THR A N 1
ATOM 571 C CA . THR A 1 76 ? 41.500 25.747 -11.175 1.00 30.70 76 THR A CA 1
ATOM 572 C C . THR A 1 76 ? 42.196 26.236 -9.899 1.00 30.70 76 THR A C 1
ATOM 574 O O . THR A 1 76 ? 43.350 26.664 -9.956 1.00 30.70 76 THR A O 1
ATOM 577 N N . ARG A 1 77 ? 41.546 26.098 -8.734 1.00 25.27 77 ARG A N 1
ATOM 578 C CA . ARG A 1 77 ? 42.219 25.882 -7.439 1.00 25.27 77 ARG A CA 1
ATOM 579 C C . ARG A 1 77 ? 41.286 25.129 -6.482 1.00 25.27 77 ARG A C 1
ATOM 581 O O . ARG A 1 77 ? 40.126 25.497 -6.340 1.00 25.27 77 ARG A O 1
ATOM 588 N N . ALA A 1 78 ? 41.805 24.063 -5.878 1.00 25.61 78 ALA A N 1
ATOM 589 C CA . ALA A 1 78 ? 41.149 23.242 -4.858 1.00 25.61 78 ALA A CA 1
ATOM 590 C C . ALA A 1 78 ? 41.321 23.857 -3.438 1.00 25.61 78 ALA A C 1
ATOM 592 O O . ALA A 1 78 ? 41.879 24.952 -3.318 1.00 25.61 78 ALA A O 1
ATOM 593 N N . PRO A 1 79 ? 40.821 23.199 -2.375 1.00 38.94 79 PRO A N 1
ATOM 594 C CA . PRO A 1 79 ? 39.630 23.568 -1.616 1.00 38.94 79 PRO A CA 1
ATOM 595 C C . PRO A 1 79 ? 39.961 24.362 -0.339 1.00 38.94 79 PRO A C 1
ATOM 597 O O . PRO A 1 79 ? 41.025 24.195 0.249 1.00 38.94 79 PRO A O 1
ATOM 600 N N . ALA A 1 80 ? 39.031 25.192 0.140 1.00 25.62 80 ALA A N 1
ATOM 601 C CA . ALA A 1 80 ? 39.146 25.819 1.455 1.00 25.62 80 ALA A CA 1
ATOM 602 C C . ALA A 1 80 ? 37.817 25.725 2.215 1.00 25.62 80 ALA A C 1
ATOM 604 O O . ALA A 1 80 ? 36.813 26.284 1.789 1.00 25.62 80 ALA A O 1
ATOM 605 N N . ALA A 1 81 ? 37.888 24.967 3.311 1.00 26.17 81 ALA A N 1
ATOM 606 C CA . ALA A 1 81 ? 37.122 25.019 4.554 1.00 26.17 81 ALA A CA 1
ATOM 607 C C . ALA A 1 81 ? 35.606 25.292 4.494 1.00 26.17 81 ALA A C 1
ATOM 609 O O . ALA A 1 81 ? 35.133 26.382 4.180 1.00 26.17 81 ALA A O 1
ATOM 610 N N . ALA A 1 82 ? 34.861 24.284 4.950 1.00 35.81 82 ALA A N 1
ATOM 611 C CA . ALA A 1 82 ? 33.467 24.390 5.350 1.00 35.81 82 ALA A CA 1
ATOM 612 C C . ALA A 1 82 ? 33.248 25.521 6.374 1.00 35.81 82 ALA A C 1
ATOM 614 O O . ALA A 1 82 ? 33.988 25.596 7.358 1.00 35.81 82 ALA A O 1
ATOM 615 N N . PRO A 1 83 ? 32.185 26.331 6.235 1.00 29.59 83 PRO A N 1
ATOM 616 C CA . PRO A 1 83 ? 31.614 27.027 7.365 1.00 29.59 83 PRO A CA 1
ATOM 617 C C . PRO A 1 83 ? 30.578 26.110 8.016 1.00 29.59 83 PRO A C 1
ATOM 619 O O . PRO A 1 83 ? 29.456 25.941 7.538 1.00 29.59 83 PRO A O 1
ATOM 622 N N . SER A 1 84 ? 30.963 25.524 9.144 1.00 35.28 84 SER A N 1
ATOM 623 C CA . SER A 1 84 ? 30.019 25.078 10.160 1.00 35.28 84 SER A CA 1
ATOM 624 C C . SER A 1 84 ? 29.177 26.279 10.582 1.00 35.28 84 SER A C 1
ATOM 626 O O . SER A 1 84 ? 29.742 27.269 11.040 1.00 35.28 84 SER A O 1
ATOM 628 N N . ARG A 1 85 ? 27.850 26.200 10.445 1.00 30.28 85 ARG A N 1
ATOM 629 C CA . ARG A 1 85 ? 26.887 26.865 11.337 1.00 30.28 85 ARG A CA 1
ATOM 630 C C . ARG A 1 85 ? 25.481 26.310 11.115 1.00 30.28 85 ARG A C 1
ATOM 632 O O . ARG A 1 85 ? 24.785 26.634 10.160 1.00 30.28 85 ARG A O 1
ATOM 639 N N . THR A 1 86 ? 25.130 25.435 12.047 1.00 35.44 86 THR A N 1
ATOM 640 C CA . THR A 1 86 ? 23.819 25.288 12.678 1.00 35.44 86 THR A CA 1
ATOM 641 C C . THR A 1 86 ? 22.819 26.407 12.366 1.00 35.44 86 THR A C 1
ATOM 643 O O . THR A 1 86 ? 22.968 27.544 12.812 1.00 35.44 86 THR A O 1
ATOM 646 N N . ALA A 1 87 ? 21.740 26.033 11.682 1.00 27.98 87 ALA A N 1
ATOM 647 C CA . ALA A 1 87 ? 20.442 26.682 11.788 1.00 27.98 87 ALA A CA 1
ATOM 648 C C . ALA A 1 87 ? 19.397 25.570 11.925 1.00 27.98 87 ALA A C 1
ATOM 650 O O . ALA A 1 87 ? 19.013 24.919 10.956 1.00 27.98 87 ALA A O 1
ATOM 651 N N . ALA A 1 88 ? 19.019 25.310 13.173 1.00 31.50 88 ALA A N 1
ATOM 652 C CA . ALA A 1 88 ? 17.910 24.448 13.521 1.00 31.50 88 ALA A CA 1
ATOM 653 C C . ALA A 1 88 ? 16.591 25.111 13.095 1.00 31.50 88 ALA A C 1
ATOM 655 O O . ALA A 1 88 ? 16.338 26.268 13.428 1.00 31.50 88 ALA A O 1
ATOM 656 N N . ALA A 1 89 ? 15.750 24.351 12.401 1.00 29.22 89 ALA A N 1
ATOM 657 C CA . ALA A 1 89 ? 14.306 24.524 12.401 1.00 29.22 89 ALA A CA 1
ATOM 658 C C . ALA A 1 89 ? 13.711 23.138 12.670 1.00 29.22 89 ALA A C 1
ATOM 660 O O . ALA A 1 89 ? 13.875 22.206 11.884 1.00 29.22 89 ALA A O 1
ATOM 661 N N . SER A 1 90 ? 13.136 23.005 13.858 1.00 32.78 90 SER A N 1
ATOM 662 C CA . SER A 1 90 ? 12.771 21.753 14.507 1.00 32.78 90 SER A CA 1
ATOM 663 C C . SER A 1 90 ? 11.392 21.252 14.067 1.00 32.78 90 SER A C 1
ATOM 665 O O . SER A 1 90 ? 10.411 21.987 14.123 1.00 32.78 90 SER A O 1
ATOM 667 N N . GLY A 1 91 ? 11.333 19.974 13.695 1.00 26.67 91 GLY A N 1
ATOM 668 C CA . GLY A 1 91 ? 10.151 19.128 13.487 1.00 26.67 91 GLY A CA 1
ATOM 669 C C . GLY A 1 91 ? 10.650 17.722 13.111 1.00 26.67 91 GLY A C 1
ATOM 670 O O . GLY A 1 91 ? 11.696 17.637 12.468 1.00 26.67 91 GLY A O 1
ATOM 671 N N . PRO A 1 92 ? 10.026 16.615 13.558 1.00 37.56 92 P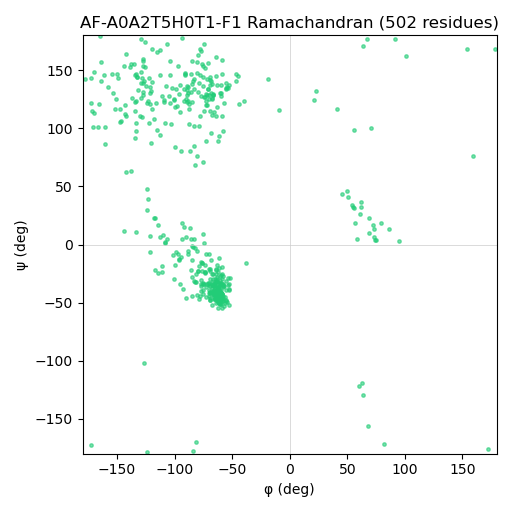RO A N 1
ATOM 672 C CA . PRO A 1 92 ? 10.698 15.320 13.624 1.00 37.56 92 PRO A CA 1
ATOM 673 C C . PRO A 1 92 ? 11.008 14.804 12.214 1.00 37.56 92 PRO A C 1
ATOM 675 O O . PRO A 1 92 ? 10.100 14.425 11.478 1.00 37.56 92 PRO A O 1
ATOM 678 N N . THR A 1 93 ? 12.285 14.749 11.827 1.00 44.06 93 THR A N 1
ATOM 679 C CA . THR A 1 93 ? 12.716 14.003 10.637 1.00 44.06 93 THR A CA 1
ATOM 680 C C . THR A 1 93 ? 12.693 12.515 10.966 1.00 44.06 93 THR A C 1
ATOM 682 O O . THR A 1 93 ? 13.727 11.877 11.147 1.00 44.06 93 THR A O 1
ATOM 685 N N . GLY A 1 94 ? 11.483 11.976 11.099 1.00 43.62 94 GLY A N 1
ATOM 686 C CA . GLY A 1 94 ? 11.248 10.547 11.025 1.00 43.62 94 GLY A CA 1
ATOM 687 C C . GLY A 1 94 ? 11.477 10.118 9.583 1.00 43.62 94 GLY A C 1
ATOM 688 O O . GLY A 1 94 ? 10.773 10.567 8.678 1.00 43.62 94 GLY A O 1
ATOM 689 N N . ILE A 1 95 ? 12.495 9.295 9.361 1.00 58.66 95 ILE A N 1
ATOM 690 C CA . ILE A 1 95 ? 12.593 8.513 8.133 1.00 58.66 95 ILE A CA 1
ATOM 691 C C . ILE A 1 95 ? 11.382 7.570 8.139 1.00 58.66 95 ILE A C 1
ATOM 693 O O . ILE A 1 95 ? 11.201 6.803 9.083 1.00 58.66 95 ILE A O 1
ATOM 697 N N . GLY A 1 96 ? 10.514 7.705 7.139 1.00 56.31 96 GLY A N 1
ATOM 698 C CA . GLY A 1 96 ? 9.331 6.873 6.960 1.00 56.31 96 GLY A CA 1
ATOM 699 C C . GLY A 1 96 ? 9.671 5.536 6.293 1.00 56.31 96 GLY A C 1
ATOM 700 O O . GLY A 1 96 ? 10.850 5.208 6.119 1.00 56.31 96 GLY A O 1
ATOM 701 N N . PRO A 1 97 ? 8.649 4.760 5.885 1.00 59.34 97 PRO A N 1
ATOM 702 C CA . PRO A 1 97 ? 8.844 3.549 5.093 1.00 59.34 97 PRO A CA 1
ATOM 703 C C . PRO A 1 97 ? 9.813 3.799 3.939 1.00 59.34 97 PRO A C 1
ATOM 705 O O . PRO A 1 97 ? 9.803 4.878 3.339 1.00 59.34 97 PRO A O 1
ATOM 708 N N . GLY A 1 98 ? 10.684 2.839 3.657 1.00 67.31 98 GLY A N 1
ATOM 709 C CA . GLY A 1 98 ? 11.547 2.937 2.487 1.00 67.31 98 GLY A CA 1
ATOM 710 C C . GLY A 1 98 ? 12.678 3.946 2.521 1.00 67.31 98 GLY A C 1
ATOM 711 O O . GLY A 1 98 ? 13.197 4.340 1.480 1.00 67.31 98 GLY A O 1
ATOM 712 N N . GLY A 1 99 ? 13.046 4.449 3.699 1.00 78.44 99 GLY A N 1
ATOM 713 C CA . GLY A 1 99 ? 14.122 5.435 3.790 1.00 78.44 99 GLY A CA 1
ATOM 714 C C . GLY A 1 99 ? 13.730 6.836 3.298 1.00 78.44 99 GLY A C 1
ATOM 715 O O . GLY A 1 99 ? 14.579 7.728 3.264 1.00 78.44 99 GLY A O 1
ATOM 716 N N . LEU A 1 100 ? 12.465 7.052 2.919 1.00 82.56 100 LEU A N 1
ATOM 717 C CA . LEU A 1 100 ? 11.950 8.335 2.447 1.00 82.56 100 LEU A CA 1
ATOM 718 C C . LEU A 1 100 ? 11.571 9.248 3.612 1.00 82.56 100 LEU A C 1
ATOM 720 O O . LEU A 1 100 ? 11.016 8.811 4.617 1.00 82.56 100 LEU A O 1
ATOM 724 N N . SER A 1 101 ? 11.828 10.547 3.462 1.00 81.12 101 SER A N 1
ATOM 725 C CA . SER A 1 101 ? 11.359 11.533 4.437 1.00 81.12 101 SER A CA 1
ATOM 726 C C . SER A 1 101 ? 9.852 11.763 4.304 1.00 81.12 101 SER A C 1
ATOM 728 O O . SER A 1 101 ? 9.296 11.690 3.205 1.00 81.12 101 SER A O 1
ATOM 730 N N . GLU A 1 102 ? 9.197 12.138 5.402 1.00 78.94 102 GLU A N 1
ATOM 731 C CA . GLU A 1 102 ? 7.796 12.579 5.376 1.00 78.94 102 GLU A CA 1
ATOM 732 C C . GLU A 1 102 ? 7.546 13.701 4.358 1.00 78.94 102 GLU A C 1
ATOM 734 O O . GLU A 1 102 ? 6.546 13.680 3.643 1.00 78.94 102 GLU A O 1
ATOM 739 N N . ALA A 1 103 ? 8.478 14.649 4.231 1.00 74.12 103 ALA A N 1
ATOM 740 C CA . ALA A 1 103 ? 8.374 15.730 3.255 1.00 74.12 103 ALA A CA 1
ATOM 741 C C . ALA A 1 103 ? 8.364 15.207 1.810 1.00 74.12 103 ALA A C 1
ATOM 743 O O . ALA A 1 103 ? 7.601 15.702 0.984 1.00 74.12 103 ALA A O 1
ATOM 744 N N . THR A 1 104 ? 9.160 14.176 1.511 1.00 79.31 104 THR A N 1
ATOM 745 C CA . THR A 1 104 ? 9.167 13.540 0.187 1.00 79.31 104 THR A CA 1
ATOM 746 C C . THR A 1 104 ? 7.838 12.850 -0.098 1.00 79.31 104 THR A C 1
ATOM 748 O O . THR A 1 104 ? 7.278 13.017 -1.177 1.00 79.31 104 THR A O 1
ATOM 751 N N . TYR A 1 105 ? 7.276 12.145 0.884 1.00 82.75 105 TYR A N 1
ATOM 752 C CA . TYR A 1 105 ? 5.951 11.546 0.749 1.00 82.75 105 TYR A CA 1
ATOM 753 C C . TYR A 1 105 ? 4.845 12.577 0.494 1.00 82.75 105 TYR A C 1
ATOM 755 O O . TYR A 1 105 ? 3.937 12.329 -0.301 1.00 82.75 105 TYR A O 1
ATOM 763 N N . VAL A 1 106 ? 4.906 13.731 1.165 1.00 80.31 106 VAL A N 1
ATOM 764 C CA . VAL A 1 106 ? 3.967 14.842 0.953 1.00 80.31 106 VAL A CA 1
ATOM 765 C C . VAL A 1 106 ? 4.125 15.444 -0.446 1.00 80.31 106 VAL A C 1
ATOM 767 O O . VAL A 1 106 ? 3.114 15.679 -1.106 1.00 80.31 106 VAL A O 1
ATOM 770 N N . ASP A 1 107 ? 5.356 15.637 -0.930 1.00 78.62 107 ASP A N 1
ATOM 771 C CA . ASP A 1 107 ? 5.619 16.132 -2.291 1.00 78.62 107 ASP A CA 1
ATOM 772 C C . ASP A 1 107 ? 5.044 15.196 -3.363 1.00 78.62 107 ASP A C 1
ATOM 774 O O . ASP A 1 107 ? 4.267 15.620 -4.224 1.00 78.62 107 ASP A O 1
ATOM 778 N N . MET A 1 108 ? 5.350 13.900 -3.271 1.00 90.31 108 MET A N 1
ATOM 779 C CA . MET A 1 108 ? 4.828 12.907 -4.20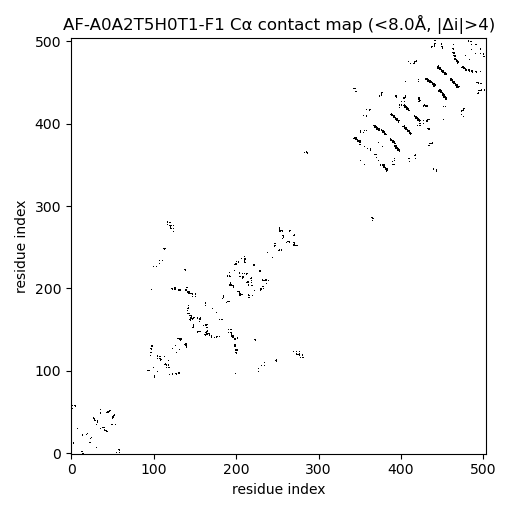8 1.00 90.31 108 MET A CA 1
ATOM 780 C C . MET A 1 108 ? 3.292 12.888 -4.197 1.00 90.31 108 MET A C 1
ATOM 782 O O . MET A 1 108 ? 2.663 12.846 -5.254 1.00 90.31 108 MET A O 1
ATOM 786 N N . ALA A 1 109 ? 2.679 12.959 -3.011 1.00 84.88 109 ALA A N 1
ATOM 787 C CA . ALA A 1 109 ? 1.227 12.955 -2.841 1.00 84.88 109 ALA A CA 1
ATOM 788 C C . ALA A 1 109 ? 0.574 14.182 -3.478 1.00 84.88 109 ALA A C 1
ATOM 790 O O . ALA A 1 109 ? -0.425 14.049 -4.188 1.00 84.88 109 ALA A O 1
ATOM 791 N N . ALA A 1 110 ? 1.181 15.358 -3.304 1.00 75.19 110 ALA A N 1
ATOM 792 C CA . ALA A 1 110 ? 0.733 16.586 -3.945 1.00 75.19 110 ALA A CA 1
ATOM 793 C C . ALA A 1 110 ? 0.807 16.484 -5.477 1.00 75.19 110 ALA A C 1
ATOM 795 O O . ALA A 1 110 ? -0.156 16.813 -6.165 1.00 75.19 110 ALA A O 1
ATOM 796 N N . ARG A 1 111 ? 1.905 15.956 -6.029 1.00 83.50 111 ARG A N 1
ATOM 797 C CA . ARG A 1 111 ? 2.080 15.787 -7.485 1.00 83.50 111 ARG A CA 1
ATOM 798 C C . ARG A 1 111 ? 1.108 14.773 -8.084 1.00 83.50 111 ARG A C 1
ATOM 800 O O . ARG A 1 111 ? 0.646 14.942 -9.211 1.00 83.50 111 ARG A O 1
ATOM 807 N N . LEU A 1 112 ? 0.777 13.731 -7.326 1.00 85.31 112 LEU A N 1
ATOM 808 C CA . LEU A 1 112 ? -0.152 12.684 -7.740 1.00 85.31 112 LEU A CA 1
ATOM 809 C C . LEU A 1 112 ? -1.613 13.003 -7.394 1.00 85.31 112 LEU A C 1
ATOM 811 O O . LEU A 1 112 ? -2.500 12.293 -7.863 1.00 85.31 112 LEU A O 1
ATOM 815 N N . LEU A 1 113 ? -1.894 14.097 -6.677 1.00 86.06 113 LEU A N 1
ATOM 816 C CA . LEU A 1 113 ? -3.215 14.461 -6.137 1.00 86.06 113 LEU A CA 1
ATOM 817 C C . LEU A 1 113 ? -3.875 13.296 -5.381 1.00 86.06 113 LEU A C 1
ATOM 819 O O . LEU A 1 113 ? -5.039 12.972 -5.612 1.00 86.06 113 LEU A O 1
ATOM 823 N N . CYS A 1 114 ? -3.109 12.632 -4.521 1.00 85.56 114 CYS A N 1
ATOM 824 C CA . CYS A 1 114 ? -3.588 11.546 -3.672 1.00 85.56 114 CYS A CA 1
ATOM 825 C C . CYS A 1 114 ? -3.187 11.785 -2.215 1.00 85.56 114 CYS A C 1
ATOM 827 O O . CYS A 1 114 ? -2.491 12.742 -1.883 1.00 85.56 114 CYS A O 1
ATOM 829 N N . GLU A 1 115 ? -3.612 10.898 -1.325 1.00 85.12 115 GLU A N 1
ATOM 830 C CA . GLU A 1 115 ? -3.219 10.967 0.076 1.00 85.12 115 GLU A CA 1
ATOM 831 C C . GLU A 1 115 ? -1.778 10.486 0.282 1.00 85.12 115 GLU A C 1
ATOM 833 O O . GLU A 1 115 ? -1.341 9.502 -0.314 1.00 85.12 115 GLU A O 1
ATOM 838 N N . THR A 1 116 ? -1.057 11.114 1.211 1.00 84.88 116 THR A N 1
ATOM 839 C CA . THR A 1 116 ? 0.266 10.647 1.658 1.00 84.88 116 THR A CA 1
ATOM 840 C C . THR A 1 116 ? 0.232 9.195 2.146 1.00 84.88 116 THR A C 1
ATOM 842 O O . THR A 1 116 ? 1.140 8.420 1.848 1.00 84.88 116 THR A O 1
ATOM 845 N N . ALA A 1 117 ? -0.836 8.802 2.847 1.00 88.25 117 ALA A N 1
ATOM 846 C CA . ALA A 1 117 ? -1.026 7.430 3.310 1.00 88.25 117 ALA A CA 1
ATOM 847 C C . ALA A 1 117 ? -1.092 6.422 2.151 1.00 88.25 117 ALA A C 1
ATOM 849 O O . ALA A 1 117 ? -0.583 5.315 2.289 1.00 88.25 117 ALA A O 1
ATOM 850 N N . ALA A 1 118 ? -1.650 6.807 0.996 1.00 92.56 118 ALA A N 1
ATOM 851 C CA . ALA A 1 118 ? -1.735 5.940 -0.180 1.00 92.56 118 ALA A CA 1
ATOM 852 C C . ALA A 1 118 ? -0.354 5.626 -0.766 1.00 92.56 118 ALA A C 1
ATOM 854 O O . ALA A 1 118 ? -0.079 4.485 -1.126 1.00 92.56 118 ALA A O 1
ATOM 855 N N . ILE A 1 119 ? 0.545 6.612 -0.803 1.00 93.12 119 ILE A N 1
ATOM 856 C CA . ILE A 1 119 ? 1.914 6.401 -1.291 1.00 93.12 119 ILE A CA 1
ATOM 857 C C . ILE A 1 119 ? 2.703 5.533 -0.316 1.00 93.12 119 ILE A C 1
ATOM 859 O O . ILE A 1 119 ? 3.329 4.563 -0.736 1.00 93.12 119 ILE A O 1
ATOM 863 N N . LYS A 1 120 ? 2.621 5.820 0.988 1.00 90.50 120 LYS A N 1
ATOM 864 C CA . LYS A 1 120 ? 3.253 4.984 2.021 1.00 90.50 120 LYS A CA 1
ATOM 865 C C . LYS A 1 120 ? 2.758 3.541 1.973 1.00 90.50 120 LYS A C 1
ATOM 867 O O . LYS A 1 120 ? 3.541 2.622 2.175 1.00 90.50 120 LYS A O 1
ATOM 872 N N . ALA A 1 121 ? 1.475 3.340 1.674 1.00 91.06 121 ALA A N 1
ATOM 873 C CA . ALA A 1 121 ? 0.892 2.013 1.543 1.00 91.06 121 ALA A CA 1
ATOM 874 C C . ALA A 1 121 ? 1.510 1.195 0.410 1.00 91.06 121 ALA A C 1
ATOM 876 O O . ALA A 1 121 ? 1.757 -0.001 0.571 1.00 91.06 121 ALA A O 1
ATOM 877 N N . ILE A 1 122 ? 1.760 1.845 -0.725 1.00 92.25 122 ILE A N 1
ATOM 878 C CA . ILE A 1 122 ? 2.420 1.226 -1.873 1.00 92.25 122 ILE A CA 1
ATOM 879 C C . ILE A 1 122 ? 3.868 0.915 -1.523 1.00 92.25 122 ILE A C 1
ATOM 881 O O . ILE A 1 122 ? 4.259 -0.239 -1.634 1.00 92.25 122 ILE A O 1
ATOM 885 N N . VAL A 1 123 ? 4.617 1.897 -1.014 1.00 89.31 123 VAL A N 1
ATOM 886 C CA . VAL A 1 123 ? 6.027 1.709 -0.640 1.00 89.31 123 VAL A CA 1
ATOM 887 C C . VAL A 1 123 ? 6.199 0.541 0.329 1.00 89.31 123 VAL A C 1
ATOM 889 O O . VAL A 1 123 ? 6.976 -0.376 0.076 1.00 89.31 123 VAL A O 1
ATOM 892 N N . GLU A 1 124 ? 5.394 0.504 1.390 1.00 85.75 124 GLU A N 1
ATOM 893 C CA . GLU A 1 124 ? 5.432 -0.596 2.351 1.00 85.75 124 GLU A CA 1
ATOM 894 C C . GLU A 1 124 ? 5.089 -1.945 1.699 1.00 85.75 124 GLU A C 1
ATOM 896 O O . GLU A 1 124 ? 5.677 -2.969 2.032 1.00 85.75 124 GLU A O 1
ATOM 901 N N . THR A 1 125 ? 4.164 -1.975 0.738 1.00 85.44 125 THR A N 1
ATOM 902 C CA . THR A 1 125 ? 3.793 -3.224 0.057 1.00 85.44 125 THR A CA 1
ATOM 903 C C . THR A 1 125 ? 4.931 -3.785 -0.797 1.00 85.44 125 THR A C 1
ATOM 905 O O . THR A 1 125 ? 5.083 -5.007 -0.862 1.00 85.44 125 THR A O 1
ATOM 908 N N . GLU A 1 126 ? 5.725 -2.921 -1.431 1.00 76.38 126 GLU A N 1
ATOM 909 C CA . GLU A 1 126 ? 6.773 -3.336 -2.369 1.00 76.38 126 GLU A CA 1
ATOM 910 C C . GLU A 1 126 ? 8.033 -3.873 -1.660 1.00 76.38 126 GLU A C 1
ATOM 912 O O . GLU A 1 126 ? 8.669 -4.813 -2.144 1.00 76.38 126 GLU A O 1
ATOM 917 N N . VAL A 1 127 ? 8.397 -3.330 -0.489 1.00 64.19 127 VAL A N 1
ATOM 918 C CA . VAL A 1 127 ? 9.753 -3.532 0.075 1.00 64.19 127 VAL A CA 1
ATOM 919 C C . VAL A 1 127 ? 9.830 -3.663 1.593 1.00 64.19 127 VAL A C 1
ATOM 921 O O . VAL A 1 127 ? 10.957 -3.725 2.089 1.00 64.19 127 VAL A O 1
ATOM 924 N N . ALA A 1 128 ? 8.703 -3.822 2.311 1.00 53.81 128 ALA A N 1
ATOM 925 C CA . ALA A 1 128 ? 8.568 -3.886 3.788 1.00 53.81 128 ALA A CA 1
ATOM 926 C C . ALA A 1 128 ? 9.661 -4.623 4.602 1.00 53.81 128 ALA A C 1
ATOM 928 O O . ALA A 1 128 ? 9.730 -4.452 5.813 1.00 53.81 128 ALA A O 1
ATOM 929 N N . ILE A 1 129 ? 10.512 -5.454 3.992 1.00 46.88 129 ILE A N 1
ATOM 930 C CA . ILE A 1 129 ? 11.563 -6.225 4.670 1.00 46.88 129 ILE A CA 1
ATOM 931 C C . ILE A 1 129 ? 12.997 -5.859 4.218 1.00 46.88 129 ILE A C 1
ATOM 933 O O . ILE A 1 129 ? 13.942 -6.137 4.950 1.00 46.88 129 ILE A O 1
ATOM 937 N N . ARG A 1 130 ? 13.217 -5.277 3.028 1.00 63.72 130 ARG A N 1
ATOM 938 C CA . ARG A 1 130 ? 14.564 -5.237 2.395 1.00 63.72 130 ARG A CA 1
ATOM 939 C C . ARG A 1 130 ? 15.168 -3.848 2.253 1.00 63.72 130 ARG A C 1
ATOM 941 O O . ARG A 1 130 ? 16.387 -3.738 2.184 1.00 63.72 130 ARG A O 1
ATOM 948 N N . GLY A 1 131 ? 14.322 -2.823 2.217 1.00 74.50 131 GLY A N 1
ATOM 949 C CA . GLY A 1 131 ? 14.739 -1.451 1.962 1.00 74.50 131 GLY A CA 1
ATOM 950 C C . GLY A 1 131 ? 15.273 -1.202 0.539 1.00 74.50 131 GLY A C 1
ATOM 951 O O . GLY A 1 131 ? 15.398 -2.127 -0.276 1.00 74.50 131 GLY A O 1
ATOM 952 N N . PRO A 1 132 ? 15.608 0.063 0.237 1.00 84.75 132 PRO A N 1
ATOM 953 C CA . PRO A 1 132 ? 15.895 0.520 -1.124 1.00 84.75 132 PRO A CA 1
ATOM 954 C C . PRO A 1 132 ? 17.269 0.111 -1.643 1.00 84.75 132 PRO A C 1
ATOM 956 O O . PRO A 1 132 ? 17.483 0.079 -2.859 1.00 84.75 132 PRO A O 1
ATOM 959 N N . PHE A 1 133 ? 18.199 -0.172 -0.731 1.00 86.38 133 PHE A N 1
ATOM 960 C CA . PHE A 1 133 ? 19.584 -0.514 -1.024 1.00 86.38 133 PHE A CA 1
ATOM 961 C C . PHE A 1 133 ? 20.011 -1.752 -0.237 1.00 86.38 133 PHE A C 1
ATOM 963 O O . PHE A 1 133 ? 19.627 -1.933 0.917 1.00 86.38 133 PHE A O 1
ATOM 970 N N . ASP A 1 134 ? 20.842 -2.579 -0.862 1.00 84.56 134 ASP A N 1
ATOM 971 C CA . ASP A 1 134 ? 21.509 -3.705 -0.226 1.00 84.56 134 ASP A CA 1
ATOM 972 C C . ASP A 1 134 ? 22.663 -3.235 0.692 1.00 84.56 134 ASP A C 1
ATOM 974 O O . ASP A 1 134 ? 23.034 -2.055 0.686 1.00 84.56 134 ASP A O 1
ATOM 978 N N . PRO A 1 135 ? 23.285 -4.134 1.480 1.00 81.62 135 PRO A N 1
ATOM 979 C CA . PRO A 1 135 ? 24.400 -3.769 2.359 1.00 81.62 135 PRO A CA 1
ATOM 980 C C . PRO A 1 135 ? 25.643 -3.220 1.636 1.00 81.62 135 PRO A C 1
ATOM 982 O O . PRO A 1 135 ? 26.544 -2.702 2.289 1.00 81.62 135 PRO A O 1
ATOM 985 N N . GLN A 1 136 ? 25.721 -3.340 0.306 1.00 84.00 136 GLN A N 1
ATOM 986 C CA . GLN A 1 136 ? 26.784 -2.768 -0.524 1.00 84.00 136 GLN A CA 1
ATOM 987 C C . GLN A 1 136 ? 26.403 -1.384 -1.084 1.00 84.00 136 GLN A C 1
ATOM 989 O O . GLN A 1 136 ? 27.153 -0.819 -1.881 1.00 84.00 136 GLN A O 1
ATOM 994 N N . GLY A 1 137 ? 25.252 -0.829 -0.691 1.00 83.12 137 GLY A N 1
ATOM 995 C CA . GLY A 1 137 ? 24.753 0.462 -1.165 1.00 83.12 137 GLY A CA 1
ATOM 996 C C . GLY A 1 137 ? 24.223 0.425 -2.599 1.00 83.12 137 GLY A C 1
ATOM 997 O O . GLY A 1 137 ? 24.031 1.475 -3.213 1.00 83.12 137 GLY A O 1
ATOM 998 N N . ARG A 1 138 ? 23.998 -0.765 -3.167 1.00 90.31 138 ARG A N 1
ATOM 999 C CA . ARG A 1 138 ? 23.417 -0.918 -4.506 1.00 90.31 138 ARG A CA 1
ATOM 1000 C C . ARG A 1 138 ? 21.897 -1.027 -4.383 1.00 90.31 138 ARG A C 1
ATOM 1002 O O . ARG A 1 138 ? 21.432 -1.567 -3.386 1.00 90.31 138 ARG A O 1
ATOM 1009 N N . PRO A 1 139 ? 21.100 -0.548 -5.353 1.00 92.88 139 PRO A N 1
ATOM 1010 C CA . PRO A 1 139 ? 19.648 -0.680 -5.276 1.00 92.88 139 PRO A CA 1
ATOM 1011 C C . PRO A 1 139 ? 19.219 -2.136 -5.089 1.00 92.88 139 PRO A C 1
ATOM 1013 O O . PRO A 1 139 ? 19.751 -3.025 -5.748 1.00 92.88 139 PRO A O 1
ATOM 1016 N N . THR A 1 140 ? 18.234 -2.398 -4.239 1.00 91.31 140 THR A N 1
ATOM 1017 C CA . THR A 1 140 ? 17.641 -3.738 -4.156 1.00 91.31 140 THR A CA 1
ATOM 1018 C C . THR A 1 140 ? 17.037 -4.103 -5.515 1.00 91.31 140 THR A C 1
ATOM 1020 O O . THR A 1 140 ? 16.280 -3.315 -6.082 1.00 91.31 140 THR A O 1
ATOM 1023 N N . ILE A 1 141 ? 17.355 -5.287 -6.049 1.00 92.94 141 ILE A N 1
ATOM 1024 C CA . ILE A 1 141 ? 16.838 -5.745 -7.346 1.00 92.94 141 ILE A CA 1
ATOM 1025 C C . ILE A 1 141 ? 16.150 -7.108 -7.267 1.00 92.94 141 ILE A C 1
ATOM 1027 O O . ILE A 1 141 ? 16.519 -7.956 -6.449 1.00 92.94 141 ILE A O 1
ATOM 1031 N N . LEU A 1 142 ? 15.210 -7.340 -8.183 1.00 91.12 142 LEU A N 1
ATOM 1032 C CA . LEU A 1 142 ? 14.710 -8.668 -8.533 1.00 91.12 142 LEU A CA 1
ATOM 1033 C C . LEU A 1 142 ? 14.898 -8.879 -10.036 1.00 91.12 142 LEU A C 1
ATOM 1035 O O . LEU A 1 142 ? 14.400 -8.104 -10.845 1.00 91.12 142 LEU A O 1
ATOM 1039 N N . TYR A 1 143 ? 15.639 -9.915 -10.415 1.00 93.75 143 TYR A N 1
ATOM 1040 C CA . TYR A 1 143 ? 15.875 -10.274 -11.806 1.00 93.75 143 TYR A CA 1
ATOM 1041 C C . TYR A 1 143 ? 14.795 -11.236 -12.318 1.00 93.75 143 TYR A C 1
ATOM 1043 O O . TYR A 1 143 ? 14.539 -12.299 -11.744 1.00 93.75 143 TYR A O 1
ATOM 1051 N N . GLU A 1 144 ? 14.205 -10.891 -13.455 1.00 91.88 144 GLU A N 1
ATOM 1052 C CA . GLU A 1 144 ? 13.087 -11.576 -14.084 1.00 91.88 144 GLU A CA 1
ATOM 1053 C C . GLU A 1 144 ? 13.513 -12.236 -15.400 1.00 91.88 144 GLU A C 1
ATOM 1055 O O . GLU A 1 144 ? 13.476 -11.648 -16.481 1.00 91.88 144 GLU A O 1
ATOM 1060 N N . ARG A 1 145 ? 13.871 -13.520 -15.333 1.00 92.94 145 ARG A N 1
ATOM 1061 C CA . ARG A 1 145 ? 14.326 -14.285 -16.511 1.00 92.94 145 ARG A CA 1
ATOM 1062 C C . ARG A 1 145 ? 13.322 -14.361 -17.669 1.00 92.94 145 ARG A C 1
ATOM 1064 O O . ARG A 1 145 ? 13.715 -14.561 -18.815 1.00 92.94 145 ARG A O 1
ATOM 1071 N N . HIS A 1 146 ? 12.030 -14.221 -17.379 1.00 91.75 146 HIS A N 1
ATOM 1072 C CA . HIS A 1 146 ? 10.972 -14.211 -18.390 1.00 91.75 146 HIS A CA 1
ATOM 1073 C C . HIS A 1 146 ? 10.929 -12.892 -19.165 1.00 91.75 146 HIS A C 1
ATOM 1075 O O . HIS A 1 146 ? 10.717 -12.884 -20.379 1.00 91.75 146 HIS A O 1
ATOM 1081 N N . THR A 1 147 ? 11.256 -11.790 -18.497 1.00 93.81 147 THR A N 1
ATOM 1082 C CA . THR A 1 147 ? 11.467 -10.480 -19.115 1.00 93.81 147 THR A CA 1
ATOM 1083 C C . THR A 1 147 ? 12.743 -10.487 -19.966 1.00 93.81 147 THR A C 1
ATOM 1085 O O . THR A 1 147 ? 12.746 -9.963 -21.083 1.00 93.81 147 THR A O 1
ATOM 1088 N N . PHE A 1 148 ? 13.793 -11.200 -19.536 1.00 96.88 148 PHE A N 1
ATOM 1089 C CA . PHE A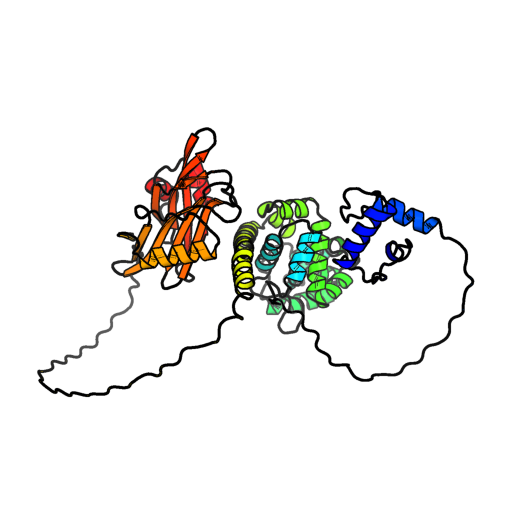 1 148 ? 15.010 -11.362 -20.346 1.00 96.88 148 PHE A CA 1
ATOM 1090 C C . PHE A 1 148 ? 14.775 -12.228 -21.584 1.00 96.88 148 PHE A C 1
ATOM 1092 O O . PHE A 1 148 ? 15.201 -11.859 -22.681 1.00 96.88 148 PHE A O 1
ATOM 1099 N N . HIS A 1 149 ? 14.023 -13.322 -21.440 1.00 96.25 149 HIS A N 1
ATOM 1100 C CA . HIS A 1 149 ? 13.523 -14.115 -22.563 1.00 96.25 149 HIS A CA 1
ATOM 1101 C C . HIS A 1 149 ? 12.779 -13.230 -23.571 1.00 96.25 149 HIS A C 1
ATOM 1103 O O . HIS A 1 149 ? 13.139 -13.203 -24.748 1.00 96.25 149 HIS A O 1
ATOM 1109 N N . LYS A 1 150 ? 11.807 -12.432 -23.108 1.00 96.25 150 LYS A N 1
ATOM 1110 C CA . LYS A 1 150 ? 11.035 -11.500 -23.946 1.00 96.25 150 LYS A CA 1
ATOM 1111 C C . LYS A 1 150 ? 11.943 -10.533 -24.714 1.00 96.25 150 LYS A C 1
ATOM 1113 O O . LYS A 1 150 ? 11.784 -10.376 -25.921 1.00 96.25 150 LYS A O 1
ATOM 1118 N N . HIS A 1 151 ? 12.912 -9.904 -24.048 1.00 96.50 151 HIS A N 1
ATOM 1119 C CA . HIS A 1 151 ? 13.795 -8.917 -24.683 1.00 96.50 151 HIS A CA 1
ATOM 1120 C C . HIS A 1 151 ? 14.903 -9.510 -25.560 1.00 96.50 151 HIS A C 1
ATOM 1122 O O . HIS A 1 151 ? 15.504 -8.779 -26.346 1.00 96.50 151 HIS A O 1
ATOM 1128 N N . THR A 1 152 ? 15.178 -10.809 -25.447 1.00 97.62 152 THR A N 1
ATOM 1129 C CA . THR A 1 152 ? 16.175 -11.509 -26.272 1.00 97.62 152 THR A CA 1
ATOM 1130 C C . THR A 1 152 ? 15.548 -12.443 -27.306 1.00 97.62 152 THR A C 1
ATOM 1132 O O . THR A 1 152 ? 16.278 -13.106 -28.041 1.00 97.62 152 THR A O 1
ATOM 1135 N N . GLY A 1 153 ? 14.213 -12.504 -27.373 1.00 96.69 153 GLY A N 1
ATOM 1136 C CA . GLY A 1 153 ? 13.486 -13.430 -28.243 1.00 96.69 153 GLY A CA 1
ATOM 1137 C C . GLY A 1 153 ? 13.768 -14.898 -27.913 1.00 96.69 153 GLY A C 1
ATOM 1138 O O . GLY A 1 153 ? 13.843 -15.721 -28.819 1.00 96.69 153 GLY A O 1
ATOM 1139 N N . GLY A 1 154 ? 14.023 -15.214 -26.639 1.00 96.06 154 GLY A N 1
ATOM 1140 C CA . GLY A 1 154 ? 14.340 -16.565 -26.168 1.00 96.06 154 GLY A CA 1
ATOM 1141 C C . GLY A 1 154 ? 15.697 -17.116 -26.608 1.00 96.06 154 GLY A C 1
ATOM 1142 O O . GLY A 1 154 ? 15.984 -18.290 -26.379 1.00 96.06 154 GLY A O 1
ATOM 1143 N N . ARG A 1 155 ? 16.570 -16.284 -27.193 1.00 97.69 155 ARG A N 1
ATOM 1144 C CA . ARG A 1 155 ? 17.885 -16.693 -27.723 1.00 97.69 155 ARG A CA 1
ATOM 1145 C C . ARG A 1 155 ? 18.743 -17.480 -26.725 1.00 97.69 155 ARG A C 1
ATOM 1147 O O . ARG A 1 155 ? 19.569 -18.287 -27.142 1.00 97.69 155 ARG A O 1
ATOM 1154 N N . TYR A 1 156 ? 18.574 -17.231 -25.428 1.00 96.81 156 TYR A N 1
ATOM 1155 C CA . TYR A 1 156 ? 19.403 -17.813 -24.373 1.00 96.81 156 TYR A CA 1
ATOM 1156 C C . TYR A 1 156 ? 18.706 -18.908 -23.555 1.00 96.81 156 TYR A C 1
ATOM 1158 O O . TYR A 1 156 ? 19.317 -19.421 -22.622 1.00 96.81 156 TYR A O 1
ATOM 1166 N N . ASP A 1 157 ? 17.479 -19.309 -23.901 1.00 95.31 157 ASP A N 1
ATOM 1167 C CA . ASP A 1 157 ? 16.694 -20.268 -23.107 1.00 95.31 157 ASP A CA 1
ATOM 1168 C C . ASP A 1 157 ? 17.385 -21.625 -22.939 1.00 95.31 157 ASP A C 1
ATOM 1170 O O . ASP A 1 157 ? 17.381 -22.198 -21.852 1.00 95.31 157 ASP A O 1
ATOM 1174 N N . ALA A 1 158 ? 17.995 -22.140 -24.011 1.00 94.38 158 ALA A N 1
ATOM 1175 C CA . ALA A 1 158 ? 18.671 -23.436 -23.984 1.00 94.38 158 ALA A CA 1
ATOM 1176 C C . ALA A 1 158 ? 20.039 -23.367 -23.287 1.00 94.38 158 ALA A C 1
ATOM 1178 O O . ALA A 1 158 ? 20.405 -24.273 -22.544 1.00 94.38 158 ALA A O 1
ATOM 1179 N N . ALA A 1 159 ? 20.799 -22.294 -23.525 1.00 95.50 159 ALA A N 1
ATOM 1180 C CA . ALA A 1 159 ? 22.177 -22.170 -23.052 1.00 95.50 159 ALA A CA 1
ATOM 1181 C C . ALA A 1 159 ? 22.286 -21.639 -21.613 1.00 95.50 159 ALA A C 1
ATOM 1183 O O . ALA A 1 159 ? 23.283 -21.904 -20.945 1.00 95.50 159 ALA A O 1
ATOM 1184 N N . GLN A 1 160 ? 21.312 -20.843 -21.160 1.00 94.19 160 GLN A N 1
ATOM 1185 C CA . GLN A 1 160 ? 21.296 -20.170 -19.855 1.00 94.19 160 GLN A CA 1
ATOM 1186 C C . GLN A 1 160 ? 19.865 -20.156 -19.270 1.00 94.19 160 GLN A C 1
ATOM 1188 O O . GLN A 1 160 ? 19.290 -19.081 -19.066 1.00 94.19 160 GLN A O 1
ATOM 1193 N N . PRO A 1 161 ? 19.256 -21.327 -18.997 1.00 91.62 161 PRO A N 1
ATOM 11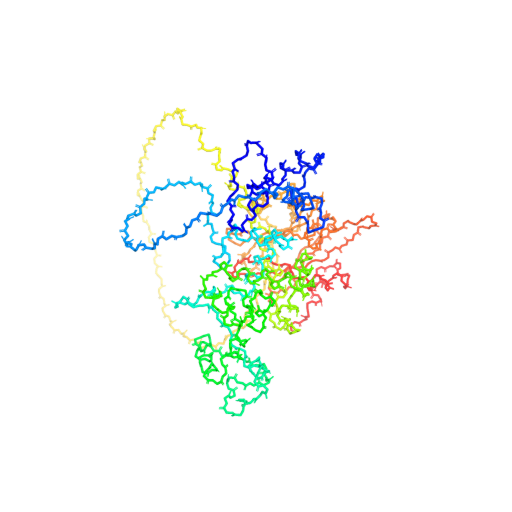94 C CA . PRO A 1 161 ? 17.855 -21.438 -18.561 1.00 91.62 161 PRO A CA 1
ATOM 1195 C C . PRO A 1 161 ? 17.560 -20.771 -17.204 1.00 91.62 161 PRO A C 1
ATOM 1197 O O . PRO A 1 161 ? 16.406 -20.515 -16.849 1.00 91.62 161 PRO A O 1
ATOM 1200 N N . ASP A 1 162 ? 18.596 -20.490 -16.414 1.00 89.31 162 ASP A N 1
ATOM 1201 C CA . ASP A 1 162 ? 18.492 -19.741 -15.166 1.00 89.31 162 ASP A CA 1
ATOM 1202 C C . ASP A 1 162 ? 18.399 -18.219 -15.386 1.00 89.31 162 ASP A C 1
ATOM 1204 O O . ASP A 1 162 ? 17.847 -17.521 -14.530 1.00 89.31 162 ASP A O 1
ATOM 1208 N N . LEU A 1 163 ? 18.881 -17.722 -16.534 1.00 93.19 163 LEU A N 1
ATOM 1209 C CA . LEU A 1 163 ? 18.839 -16.314 -16.949 1.00 93.19 163 LEU A CA 1
ATOM 1210 C C . LEU A 1 163 ? 17.718 -16.017 -17.953 1.00 93.19 163 LEU A C 1
ATOM 1212 O O . LEU A 1 163 ? 17.186 -14.914 -17.955 1.00 93.19 163 LEU A O 1
ATOM 1216 N N . SER A 1 164 ? 17.331 -16.984 -18.785 1.00 95.56 164 SER A N 1
ATOM 1217 C CA . SER A 1 164 ? 16.308 -16.826 -19.824 1.00 95.56 164 SER A CA 1
ATOM 1218 C C . SER A 1 164 ? 15.339 -18.001 -19.800 1.00 95.56 164 SER A C 1
ATOM 1220 O O . SER A 1 164 ? 15.752 -19.152 -19.898 1.00 95.56 164 SER A O 1
ATOM 1222 N N . SER A 1 165 ? 14.043 -17.735 -19.638 1.00 91.25 165 SER A N 1
ATOM 1223 C CA . SER A 1 165 ? 13.005 -18.768 -19.753 1.00 91.25 165 SER A CA 1
ATOM 1224 C C . SER A 1 165 ? 11.625 -18.133 -19.917 1.00 91.25 165 SER A C 1
ATOM 1226 O O . SER A 1 165 ? 11.327 -17.207 -19.168 1.00 91.25 165 SER A O 1
ATOM 1228 N N . PRO A 1 166 ? 10.721 -18.664 -20.763 1.00 87.50 166 PRO A N 1
ATOM 1229 C CA . PRO A 1 166 ? 9.355 -18.144 -20.895 1.00 87.50 166 PRO A CA 1
ATOM 1230 C C . PRO A 1 166 ? 8.495 -18.381 -19.642 1.00 87.50 166 PRO A C 1
ATOM 1232 O O . PRO A 1 166 ? 7.406 -17.828 -19.512 1.00 87.50 166 PRO A O 1
ATOM 1235 N N . LYS A 1 167 ? 8.951 -19.235 -18.716 1.00 80.75 167 LYS A N 1
ATOM 1236 C CA . LYS A 1 167 ? 8.223 -19.560 -17.488 1.00 80.75 167 LYS A CA 1
ATOM 1237 C C . LYS A 1 167 ? 8.581 -18.585 -16.369 1.00 80.75 167 LYS A C 1
ATOM 1239 O O . LYS A 1 167 ? 9.738 -18.541 -15.932 1.00 80.75 167 LYS A O 1
ATOM 1244 N N . ASN A 1 168 ? 7.560 -17.934 -15.812 1.00 64.50 168 ASN A N 1
ATOM 1245 C CA . ASN A 1 168 ? 7.644 -17.273 -14.509 1.00 64.50 168 ASN A CA 1
ATOM 1246 C C . ASN A 1 168 ? 7.892 -18.358 -13.455 1.00 64.50 168 ASN A C 1
ATOM 1248 O O . ASN A 1 168 ? 7.032 -19.204 -13.221 1.00 64.50 168 ASN A O 1
ATOM 1252 N N . SER A 1 169 ? 9.082 -18.378 -12.861 1.00 60.22 169 SER A N 1
ATOM 1253 C CA . SER A 1 169 ? 9.423 -19.311 -11.786 1.00 60.22 169 SER A CA 1
ATOM 1254 C C . SER A 1 169 ? 9.884 -18.579 -10.542 1.00 60.22 169 SER A C 1
ATOM 1256 O O . SER A 1 169 ? 10.033 -17.363 -10.532 1.00 60.22 169 SER A O 1
ATOM 1258 N N . ILE A 1 170 ? 10.241 -19.377 -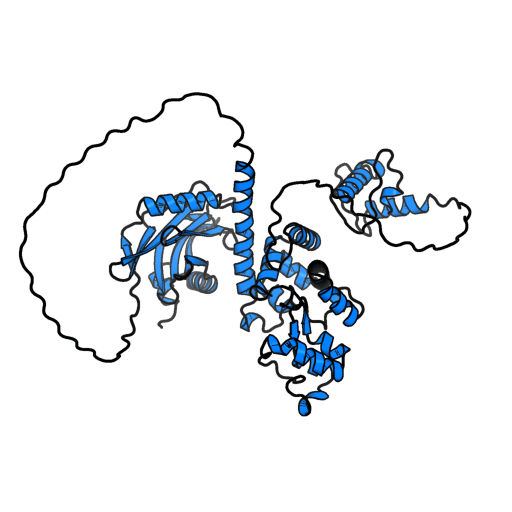9.537 1.00 59.97 170 ILE A N 1
ATOM 1259 C CA . ILE A 1 170 ? 11.037 -18.986 -8.378 1.00 59.97 170 ILE A CA 1
ATOM 1260 C C . ILE A 1 170 ? 12.229 -18.124 -8.832 1.00 59.97 170 ILE A C 1
ATOM 1262 O O . ILE A 1 170 ? 13.057 -18.570 -9.630 1.00 59.97 170 ILE A O 1
ATOM 1266 N N . TYR A 1 171 ? 12.304 -16.896 -8.318 1.00 63.06 171 TYR A N 1
ATOM 1267 C CA . TYR A 1 171 ? 13.311 -15.886 -8.673 1.00 63.06 171 TYR A CA 1
ATOM 1268 C C . TYR A 1 171 ? 14.729 -16.212 -8.161 1.00 63.06 171 TYR A C 1
ATOM 1270 O O . TYR A 1 171 ? 15.710 -15.579 -8.558 1.00 63.06 171 TYR A O 1
ATOM 1278 N N . GLY A 1 172 ? 14.869 -17.244 -7.325 1.00 64.31 172 GLY A N 1
ATOM 1279 C CA . GLY A 1 172 ? 16.108 -17.612 -6.635 1.00 64.31 172 GLY A CA 1
ATOM 1280 C C . GLY A 1 172 ? 16.343 -16.781 -5.374 1.00 64.31 172 GLY A C 1
ATOM 1281 O O . GLY A 1 172 ? 15.465 -16.037 -4.936 1.00 64.31 172 GLY A O 1
ATOM 1282 N N . LYS A 1 173 ? 17.526 -16.920 -4.769 1.00 68.81 173 LYS A N 1
ATOM 1283 C CA . LYS A 1 173 ? 17.873 -16.179 -3.545 1.00 68.81 173 LYS A CA 1
ATOM 1284 C C . LYS A 1 173 ? 18.189 -14.715 -3.866 1.00 68.81 173 LYS A C 1
ATOM 1286 O O . LYS A 1 173 ? 18.655 -14.398 -4.960 1.00 68.81 173 LYS A O 1
ATOM 1291 N N . TYR A 1 174 ? 18.001 -13.810 -2.903 1.00 69.19 174 TYR A N 1
ATOM 1292 C CA . TYR A 1 174 ? 18.363 -12.392 -3.078 1.00 69.19 174 TYR A CA 1
ATOM 1293 C C . TYR A 1 174 ? 19.860 -12.188 -3.315 1.00 69.19 174 TYR A C 1
ATOM 1295 O O . TYR A 1 174 ? 20.251 -11.390 -4.161 1.00 69.19 174 TYR A O 1
ATOM 1303 N N . SER A 1 175 ? 20.696 -12.987 -2.647 1.00 72.12 175 SER A N 1
ATOM 1304 C CA . SER A 1 175 ? 22.151 -12.991 -2.832 1.00 72.12 175 SER A CA 1
ATOM 1305 C C . SER A 1 175 ? 22.589 -13.299 -4.270 1.00 72.12 175 SER A C 1
ATOM 1307 O O . SER A 1 175 ? 23.716 -13.000 -4.646 1.00 72.12 175 SER A O 1
ATOM 1309 N N . GLU A 1 176 ? 21.717 -13.895 -5.086 1.00 84.06 176 GLU A N 1
ATOM 1310 C CA . GLU A 1 176 ? 22.027 -14.306 -6.457 1.00 84.06 176 GLU A CA 1
ATOM 1311 C C . GLU A 1 176 ? 21.604 -13.270 -7.508 1.00 84.06 176 GLU A C 1
ATOM 1313 O O . GLU A 1 176 ? 22.022 -13.379 -8.659 1.00 84.06 176 GLU A O 1
ATOM 1318 N N . GLN A 1 177 ? 20.789 -12.268 -7.155 1.00 88.50 177 GLN A N 1
ATOM 1319 C CA . GLN A 1 177 ? 20.147 -11.385 -8.143 1.00 88.50 177 GLN A CA 1
ATOM 1320 C C . GLN A 1 177 ? 21.167 -10.568 -8.940 1.00 88.50 177 GLN A C 1
ATOM 1322 O O . GLN A 1 177 ? 21.118 -10.545 -10.169 1.00 88.50 177 GLN A O 1
ATOM 1327 N N . TYR A 1 178 ? 22.148 -9.969 -8.260 1.00 92.62 178 TYR A N 1
ATOM 1328 C CA . TYR A 1 178 ? 23.223 -9.231 -8.927 1.00 92.62 178 TYR A CA 1
ATOM 1329 C C . TYR A 1 178 ? 24.117 -10.138 -9.775 1.00 92.62 178 TYR A C 1
ATOM 1331 O O . TYR A 1 178 ? 24.445 -9.778 -10.899 1.00 92.62 178 TYR A O 1
ATOM 1339 N N . SER A 1 179 ? 24.431 -11.350 -9.305 1.00 94.00 179 SER A N 1
ATOM 1340 C CA . SER A 1 179 ? 25.198 -12.318 -10.101 1.00 94.00 179 SER A CA 1
ATOM 1341 C C . SER A 1 179 ? 24.451 -12.732 -11.378 1.00 94.00 179 SER A C 1
ATOM 1343 O O . SER A 1 179 ? 25.059 -12.863 -12.442 1.00 94.00 179 SER A O 1
ATOM 1345 N N . LYS A 1 180 ? 23.123 -12.909 -11.311 1.00 93.69 180 LYS A N 1
ATOM 1346 C CA . LYS A 1 180 ? 22.286 -13.161 -12.497 1.00 93.69 180 LYS A CA 1
ATOM 1347 C C . LYS A 1 180 ? 22.312 -11.979 -13.456 1.00 93.69 180 LYS A C 1
ATOM 1349 O O . LYS A 1 180 ? 22.574 -12.174 -14.640 1.00 93.69 180 LYS A O 1
ATOM 1354 N N . LEU A 1 181 ? 22.104 -10.769 -12.940 1.00 96.75 181 LEU A N 1
ATOM 1355 C CA . LEU A 1 181 ? 22.141 -9.549 -13.737 1.00 96.75 181 LEU A CA 1
ATOM 1356 C C . LEU A 1 181 ? 23.495 -9.381 -14.443 1.00 96.75 181 LEU A C 1
ATOM 1358 O O . LEU A 1 181 ? 23.529 -9.171 -15.649 1.00 96.75 181 LEU A O 1
ATOM 1362 N N . GLU A 1 182 ? 24.608 -9.530 -13.726 1.00 97.31 182 GLU A N 1
ATOM 1363 C CA . GLU A 1 182 ? 25.962 -9.398 -14.276 1.00 97.31 182 GLU A CA 1
ATOM 1364 C C . GLU A 1 182 ? 26.248 -10.429 -15.373 1.00 97.31 182 GLU A C 1
ATOM 1366 O O . GLU A 1 182 ? 26.823 -10.090 -16.409 1.00 97.31 182 GLU A O 1
ATOM 1371 N N . ARG A 1 183 ? 25.822 -11.686 -15.190 1.00 97.88 183 ARG A N 1
ATOM 1372 C CA . ARG A 1 183 ? 25.941 -12.713 -16.238 1.00 97.88 183 ARG A CA 1
ATOM 1373 C C . ARG A 1 183 ? 25.060 -12.395 -17.443 1.00 97.88 183 ARG A C 1
ATOM 1375 O O . ARG A 1 183 ? 25.536 -12.488 -18.570 1.00 97.88 183 ARG A O 1
ATOM 1382 N N . ALA A 1 184 ? 23.821 -11.960 -17.227 1.00 97.81 184 ALA A N 1
ATOM 1383 C CA . ALA A 1 184 ? 22.918 -11.569 -18.305 1.00 97.81 184 ALA A CA 1
ATOM 1384 C C . ALA A 1 184 ? 23.437 -10.345 -19.077 1.00 97.81 184 ALA A C 1
ATOM 1386 O O . ALA A 1 184 ? 23.331 -10.302 -20.302 1.00 97.81 184 ALA A O 1
ATOM 1387 N N . MET A 1 185 ? 24.071 -9.383 -18.397 1.00 98.19 185 MET A N 1
ATOM 1388 C CA . MET A 1 185 ? 24.658 -8.203 -19.035 1.00 98.19 185 MET A CA 1
ATOM 1389 C C . MET A 1 185 ? 25.798 -8.552 -19.999 1.00 98.19 185 MET A C 1
ATOM 1391 O O . MET A 1 185 ? 25.950 -7.875 -21.015 1.00 98.19 185 MET A O 1
ATOM 1395 N N . LYS A 1 186 ? 26.553 -9.629 -19.731 1.00 98.19 186 LYS A N 1
ATOM 1396 C CA . LYS A 1 186 ? 27.574 -10.154 -20.659 1.00 98.19 186 LYS A CA 1
ATOM 1397 C C . LYS A 1 186 ? 26.967 -10.715 -21.950 1.00 98.19 186 LYS A C 1
ATOM 1399 O O . LYS A 1 186 ? 27.646 -10.745 -22.968 1.00 98.19 186 LYS A O 1
ATOM 1404 N N . LEU A 1 187 ? 25.707 -11.155 -21.911 1.00 97.62 187 LEU A N 1
ATOM 1405 C CA . LEU A 1 187 ? 24.982 -11.699 -23.064 1.00 97.62 187 LEU A CA 1
ATOM 1406 C C . LEU A 1 187 ? 24.239 -10.604 -23.837 1.00 97.62 187 LEU A C 1
ATOM 1408 O O . LEU A 1 187 ? 24.262 -10.571 -25.066 1.00 97.62 187 LEU A O 1
ATOM 1412 N N . ASN A 1 188 ? 23.531 -9.732 -23.119 1.00 98.12 188 ASN A N 1
ATOM 1413 C CA . ASN A 1 188 ? 22.852 -8.564 -23.667 1.00 98.12 188 ASN A CA 1
ATOM 1414 C C . ASN A 1 188 ? 22.570 -7.553 -22.544 1.00 98.12 188 ASN A C 1
ATOM 1416 O O . ASN A 1 188 ? 21.614 -7.706 -21.785 1.00 98.12 188 ASN A O 1
ATOM 1420 N N . SER A 1 189 ? 23.391 -6.504 -22.462 1.00 97.56 189 SER A N 1
ATOM 1421 C CA . SER A 1 189 ? 23.309 -5.493 -21.399 1.00 97.56 189 SER A CA 1
ATOM 1422 C C . SER A 1 189 ? 21.941 -4.809 -21.315 1.00 97.56 189 SER A C 1
ATOM 1424 O O . SER A 1 189 ? 21.310 -4.829 -20.261 1.00 97.56 189 SER A O 1
ATOM 1426 N N . SER A 1 190 ? 21.432 -4.266 -22.425 1.00 97.31 190 SER A N 1
ATOM 1427 C CA . SER A 1 190 ? 20.166 -3.519 -22.410 1.00 97.31 190 SER A CA 1
ATOM 1428 C C . SER A 1 190 ? 18.980 -4.412 -22.030 1.00 97.31 190 SER A C 1
ATOM 1430 O O . SER A 1 190 ? 18.156 -4.027 -21.201 1.00 97.31 190 SER A O 1
ATOM 1432 N N . ALA A 1 191 ? 18.909 -5.633 -22.575 1.00 97.88 191 ALA A N 1
ATOM 1433 C CA . ALA A 1 191 ? 17.872 -6.592 -22.202 1.00 97.88 191 ALA A CA 1
ATOM 1434 C C . ALA A 1 191 ? 17.975 -6.983 -20.721 1.00 97.88 191 ALA A C 1
ATOM 1436 O O . ALA A 1 191 ? 16.957 -7.048 -20.037 1.00 97.88 191 ALA A O 1
ATOM 1437 N N . ALA A 1 192 ? 19.188 -7.196 -20.206 1.00 98.25 192 ALA A N 1
ATOM 1438 C CA . ALA A 1 192 ? 19.407 -7.574 -18.814 1.00 98.25 192 ALA A CA 1
ATOM 1439 C C . ALA A 1 192 ? 18.938 -6.480 -17.849 1.00 98.25 192 ALA A C 1
ATOM 1441 O O . ALA A 1 192 ? 18.198 -6.775 -16.913 1.00 98.25 192 ALA A O 1
ATOM 1442 N N . LEU A 1 193 ? 19.291 -5.219 -18.116 1.00 98.19 193 LEU A N 1
ATOM 1443 C CA . LEU A 1 193 ? 18.875 -4.084 -17.288 1.00 98.19 193 LEU A CA 1
ATOM 1444 C C . LEU A 1 193 ? 17.353 -3.867 -17.315 1.00 98.19 193 LEU A C 1
ATOM 1446 O O . LEU A 1 193 ? 16.770 -3.518 -16.289 1.00 98.19 193 LEU A O 1
ATOM 1450 N N . LYS A 1 194 ? 16.697 -4.117 -18.460 1.00 98.00 194 LYS A N 1
ATOM 1451 C CA . LYS A 1 194 ? 15.227 -4.062 -18.576 1.00 98.00 194 LYS A CA 1
ATOM 1452 C C . LYS A 1 194 ? 14.527 -5.164 -17.783 1.00 98.00 194 LYS A C 1
ATOM 1454 O O . LYS A 1 194 ? 13.385 -4.996 -17.378 1.00 98.00 194 LYS A O 1
ATOM 1459 N N . SER A 1 195 ? 15.231 -6.265 -17.547 1.00 97.00 195 SER A N 1
ATOM 1460 C CA . SER A 1 195 ? 14.710 -7.477 -16.916 1.00 97.00 195 SER A CA 1
ATOM 1461 C C . SER A 1 195 ? 14.931 -7.516 -15.410 1.00 97.00 195 SER A C 1
ATOM 1463 O O . SER A 1 195 ? 14.901 -8.590 -14.821 1.00 97.00 195 SER A O 1
ATOM 1465 N N . ALA A 1 196 ? 15.199 -6.373 -14.785 1.00 96.50 196 ALA A N 1
ATOM 1466 C CA . ALA A 1 196 ? 15.295 -6.264 -13.340 1.00 96.50 196 ALA A CA 1
ATOM 1467 C C . ALA A 1 196 ? 14.377 -5.154 -12.829 1.00 96.50 196 ALA A C 1
ATOM 1469 O O . ALA A 1 196 ? 14.272 -4.103 -13.469 1.00 96.50 196 ALA A O 1
ATOM 1470 N N . SER A 1 197 ? 13.722 -5.387 -11.696 1.00 94.56 197 SER A N 1
ATOM 1471 C CA . SER A 1 197 ? 13.109 -4.342 -10.878 1.00 94.56 197 SER A CA 1
ATOM 1472 C C . SER A 1 197 ? 14.171 -3.667 -10.012 1.00 94.56 197 SER A C 1
ATOM 1474 O O . SER A 1 197 ? 15.148 -4.308 -9.620 1.00 94.56 197 SER A O 1
ATOM 1476 N N . TRP A 1 198 ? 14.006 -2.373 -9.728 1.00 95.56 198 TRP A N 1
ATOM 1477 C CA . TRP A 1 198 ? 15.043 -1.570 -9.075 1.00 95.56 198 TRP A CA 1
ATOM 1478 C C . TRP A 1 198 ? 14.514 -0.746 -7.903 1.00 95.56 198 TRP A C 1
ATOM 1480 O O . TRP A 1 198 ? 13.534 -0.012 -8.034 1.00 95.56 198 TRP A O 1
ATOM 1490 N N . GLY A 1 199 ? 15.245 -0.809 -6.790 1.00 93.19 199 GLY A N 1
ATOM 1491 C CA . GLY A 1 199 ? 15.103 0.083 -5.647 1.00 93.19 199 GLY A CA 1
ATOM 1492 C C . GLY A 1 199 ? 13.793 -0.079 -4.884 1.00 93.19 199 GLY A C 1
ATOM 1493 O O . GLY A 1 199 ? 13.151 -1.127 -4.923 1.00 93.19 199 GLY A O 1
ATOM 1494 N N . GLU A 1 200 ? 13.411 0.989 -4.194 1.00 89.44 200 GLU A N 1
ATOM 1495 C CA . GLU A 1 200 ? 12.264 1.056 -3.292 1.00 89.44 200 GLU A CA 1
ATOM 1496 C C . GLU A 1 200 ? 10.956 0.668 -3.976 1.00 89.44 200 GLU A C 1
ATOM 1498 O O . GLU A 1 200 ? 10.232 -0.208 -3.540 1.00 89.44 200 GLU A O 1
ATOM 1503 N N . PHE A 1 201 ? 10.666 1.266 -5.123 1.00 92.31 201 PHE A N 1
ATOM 1504 C CA . PHE A 1 201 ? 9.376 1.074 -5.782 1.00 92.31 201 PHE A CA 1
ATOM 1505 C C . PHE A 1 201 ? 9.339 -0.166 -6.680 1.00 92.31 201 PHE A C 1
ATOM 1507 O O . PHE A 1 201 ? 8.361 -0.358 -7.401 1.00 92.31 201 PHE A O 1
ATOM 1514 N N . GLN A 1 202 ? 10.423 -0.957 -6.687 1.00 92.69 202 GLN A N 1
ATOM 1515 C CA . GLN A 1 202 ? 10.596 -2.146 -7.525 1.00 92.69 202 GLN A CA 1
ATOM 1516 C C . GLN A 1 202 ? 10.185 -1.910 -8.990 1.00 92.69 202 GLN A C 1
ATOM 1518 O O . GLN A 1 202 ? 9.552 -2.743 -9.632 1.00 92.69 202 GLN A O 1
ATOM 1523 N N . ILE A 1 203 ? 10.585 -0.768 -9.557 1.00 94.50 203 ILE A N 1
ATOM 1524 C CA . ILE A 1 203 ? 10.240 -0.410 -10.936 1.00 94.50 203 ILE A CA 1
ATOM 1525 C C . ILE A 1 203 ? 11.034 -1.289 -11.904 1.00 94.50 203 ILE A C 1
ATOM 1527 O O . ILE A 1 203 ? 12.267 -1.244 -11.914 1.00 94.50 203 ILE A O 1
ATOM 1531 N N . LEU A 1 204 ? 10.333 -2.061 -12.738 1.00 95.25 204 LEU A N 1
ATOM 1532 C CA . LEU A 1 204 ? 10.937 -2.891 -13.782 1.00 95.25 204 LEU A CA 1
ATOM 1533 C C . LEU A 1 204 ? 11.595 -2.021 -14.863 1.00 95.25 204 LEU A C 1
ATOM 1535 O O . LEU A 1 204 ? 10.964 -1.114 -15.410 1.00 95.25 204 LEU A O 1
ATOM 1539 N N . GLY A 1 205 ? 12.857 -2.303 -15.196 1.00 97.75 205 GLY A N 1
ATOM 1540 C CA . GLY A 1 205 ? 13.658 -1.487 -16.115 1.00 97.75 205 GLY A CA 1
ATOM 1541 C C . GLY A 1 205 ? 13.096 -1.383 -17.538 1.00 97.75 205 GLY A C 1
ATOM 1542 O O . GLY A 1 205 ? 13.419 -0.439 -18.266 1.00 97.75 205 GLY A O 1
ATOM 1543 N N . GLU A 1 206 ? 12.223 -2.304 -17.958 1.00 96.44 206 GLU A N 1
ATOM 1544 C CA . GLU A 1 206 ? 11.505 -2.172 -19.230 1.00 96.44 206 GLU A CA 1
ATOM 1545 C C . GLU A 1 206 ? 10.649 -0.893 -19.292 1.00 96.44 206 GLU A C 1
ATOM 1547 O O . GLU A 1 206 ? 10.509 -0.321 -20.372 1.00 96.44 206 GLU A O 1
ATOM 1552 N N . ASN A 1 207 ? 10.216 -0.373 -18.136 1.00 96.31 207 ASN A N 1
ATOM 1553 C CA . ASN A 1 207 ? 9.403 0.838 -17.996 1.00 96.31 207 ASN A CA 1
ATOM 1554 C C . ASN A 1 207 ? 10.218 2.149 -17.933 1.00 96.31 207 ASN A C 1
ATOM 1556 O O . ASN A 1 207 ? 9.684 3.190 -17.551 1.00 96.31 207 ASN A O 1
ATOM 1560 N N . HIS A 1 208 ? 11.510 2.133 -18.287 1.00 97.38 208 HIS A N 1
ATOM 1561 C CA . HIS A 1 208 ? 12.390 3.312 -18.207 1.00 97.38 208 HIS A CA 1
ATOM 1562 C C . HIS A 1 208 ? 11.825 4.559 -18.912 1.00 97.38 208 HIS A C 1
ATOM 1564 O O . HIS A 1 208 ? 11.937 5.657 -18.372 1.00 97.38 208 HIS A O 1
ATOM 1570 N N . ILE A 1 209 ? 11.165 4.404 -20.067 1.00 95.44 209 ILE A N 1
ATOM 1571 C CA . ILE A 1 209 ? 10.554 5.531 -20.791 1.00 95.44 209 ILE A CA 1
ATOM 1572 C C . ILE A 1 209 ? 9.412 6.149 -19.976 1.00 95.44 209 ILE A C 1
ATOM 1574 O O . ILE A 1 209 ? 9.364 7.367 -19.818 1.00 95.44 209 ILE A O 1
ATOM 1578 N N . GLN A 1 210 ? 8.512 5.326 -19.425 1.00 94.44 210 GLN A N 1
ATOM 1579 C CA . GLN A 1 210 ? 7.420 5.797 -18.564 1.00 94.44 210 GLN A CA 1
ATOM 1580 C C . GLN A 1 210 ? 7.952 6.402 -17.259 1.00 94.44 210 GLN A C 1
ATOM 1582 O O . GLN A 1 210 ? 7.357 7.336 -16.732 1.00 94.44 210 GLN A O 1
ATOM 1587 N N . ALA A 1 211 ? 9.101 5.925 -16.780 1.00 93.50 211 ALA A N 1
ATOM 1588 C CA . ALA A 1 211 ? 9.832 6.501 -15.656 1.00 93.50 211 ALA A CA 1
ATOM 1589 C C . ALA A 1 211 ? 10.566 7.817 -15.992 1.00 93.50 211 ALA A C 1
ATOM 1591 O O . ALA A 1 211 ? 11.234 8.372 -15.125 1.00 93.50 211 ALA A O 1
ATOM 1592 N N . GLY A 1 212 ? 10.464 8.329 -17.225 1.00 91.81 212 GLY A N 1
ATOM 1593 C CA . GLY A 1 212 ? 11.058 9.605 -17.637 1.00 91.81 212 GLY A CA 1
ATOM 1594 C C . GLY A 1 212 ? 12.512 9.518 -18.109 1.00 91.81 212 GLY A C 1
ATOM 1595 O O . GLY A 1 212 ? 13.173 10.546 -18.257 1.00 91.81 212 GLY A O 1
ATOM 1596 N N . HIS A 1 213 ? 13.020 8.314 -18.369 1.00 93.62 213 HIS A N 1
ATOM 1597 C CA . HIS A 1 213 ? 14.403 8.077 -18.766 1.00 93.62 213 HIS A CA 1
ATOM 1598 C C . HIS A 1 213 ? 14.497 7.614 -20.223 1.00 93.62 213 HIS A C 1
ATOM 1600 O O . HIS A 1 213 ? 13.857 6.631 -20.586 1.00 93.62 213 HIS A O 1
ATOM 1606 N N . PRO A 1 214 ? 15.324 8.257 -21.067 1.00 88.62 214 PRO A N 1
ATOM 1607 C CA . PRO A 1 214 ? 15.413 7.930 -22.493 1.00 88.62 214 PRO A CA 1
ATOM 1608 C C . PRO A 1 214 ? 16.061 6.568 -22.772 1.00 88.62 214 PRO A C 1
ATOM 1610 O O . PRO A 1 214 ? 15.844 5.993 -23.835 1.00 88.62 214 PRO A O 1
ATOM 1613 N N . THR A 1 215 ? 16.864 6.050 -21.838 1.00 95.19 215 THR A N 1
ATOM 1614 C CA . THR A 1 215 ? 17.492 4.726 -21.941 1.00 95.19 215 THR A CA 1
ATOM 1615 C C . THR A 1 215 ? 17.436 3.984 -20.612 1.00 95.19 215 THR A C 1
ATOM 1617 O O . THR A 1 215 ? 17.393 4.605 -19.544 1.00 95.19 215 THR A O 1
ATOM 1620 N N . VAL A 1 216 ? 17.491 2.650 -20.658 1.00 98.00 216 VAL A N 1
ATOM 1621 C CA . VAL A 1 216 ? 17.503 1.825 -19.442 1.00 98.00 216 VAL A CA 1
ATOM 1622 C C . VAL A 1 216 ? 18.760 2.070 -18.600 1.00 98.00 216 VAL A C 1
ATOM 1624 O O . VAL A 1 216 ? 18.699 2.059 -17.377 1.00 98.00 216 VAL A O 1
ATOM 1627 N N . GLU A 1 217 ? 19.890 2.387 -19.226 1.00 97.38 217 GLU A N 1
ATOM 1628 C CA . GLU A 1 217 ? 21.131 2.744 -18.541 1.00 97.38 217 GLU A CA 1
ATOM 1629 C C . GLU A 1 217 ? 20.966 4.042 -17.743 1.00 97.38 217 GLU A C 1
ATOM 1631 O O . GLU A 1 217 ? 21.386 4.110 -16.587 1.00 97.38 217 GLU A O 1
ATOM 1636 N N . SER A 1 218 ? 20.311 5.055 -18.328 1.00 95.69 218 SER A N 1
ATOM 1637 C CA . SER A 1 218 ? 20.030 6.319 -17.636 1.00 95.69 218 SER A CA 1
ATOM 1638 C C . SER A 1 218 ? 19.041 6.141 -16.478 1.00 95.69 218 SER A C 1
ATOM 1640 O O . SER A 1 218 ? 19.211 6.767 -15.433 1.00 95.69 218 SER A O 1
ATOM 1642 N N . PHE A 1 219 ? 18.069 5.235 -16.624 1.00 98.00 219 PHE A N 1
ATOM 1643 C CA . PHE A 1 219 ? 17.168 4.833 -15.544 1.00 98.00 219 PHE A CA 1
ATOM 1644 C C . PHE A 1 219 ? 17.930 4.146 -14.406 1.00 98.00 219 PHE A C 1
ATOM 1646 O O . PHE A 1 219 ? 17.836 4.563 -13.256 1.00 98.00 219 PHE A O 1
ATOM 1653 N N . VAL A 1 220 ? 18.766 3.152 -14.710 1.00 98.06 220 VAL A N 1
ATOM 1654 C CA . VAL A 1 220 ? 19.550 2.431 -13.695 1.00 98.06 220 VAL A CA 1
ATOM 1655 C C . VAL A 1 220 ? 20.546 3.349 -12.985 1.00 98.06 220 VAL A C 1
ATOM 1657 O O . VAL A 1 220 ? 20.730 3.234 -11.772 1.00 98.06 220 VAL A O 1
ATOM 1660 N N . ALA A 1 221 ? 21.169 4.285 -13.705 1.00 94.81 221 ALA A N 1
ATOM 1661 C CA . ALA A 1 221 ? 22.014 5.310 -13.100 1.00 94.81 221 ALA A CA 1
ATOM 1662 C C . ALA A 1 221 ? 21.225 6.171 -12.098 1.00 94.81 221 ALA A C 1
ATOM 1664 O O . ALA A 1 221 ? 21.709 6.417 -10.993 1.00 94.81 221 ALA A O 1
ATOM 1665 N N . ALA A 1 222 ? 19.991 6.557 -12.437 1.00 91.31 222 ALA A N 1
ATOM 1666 C CA . ALA A 1 222 ? 19.112 7.277 -11.524 1.00 91.31 222 ALA A CA 1
ATOM 1667 C C . ALA A 1 222 ? 18.747 6.428 -10.296 1.00 91.31 222 ALA A C 1
ATOM 1669 O O . ALA A 1 222 ? 18.902 6.903 -9.174 1.00 91.31 222 ALA A O 1
ATOM 1670 N N . MET A 1 223 ? 18.384 5.152 -10.467 1.00 95.44 223 MET A N 1
ATOM 1671 C CA . MET A 1 223 ? 18.042 4.269 -9.338 1.00 95.44 223 MET A CA 1
ATOM 1672 C C . MET A 1 223 ? 19.208 4.094 -8.357 1.00 95.44 223 MET A C 1
ATOM 1674 O O . MET A 1 223 ? 18.992 4.014 -7.149 1.00 95.44 223 MET A O 1
ATOM 1678 N N . LYS A 1 224 ? 20.449 4.083 -8.863 1.00 91.56 224 LYS A N 1
ATOM 1679 C CA . LYS A 1 224 ? 21.681 4.039 -8.057 1.00 91.56 224 LYS A CA 1
ATOM 1680 C C . LYS A 1 224 ? 22.001 5.355 -7.349 1.00 91.56 224 LYS A C 1
ATOM 1682 O O . LYS A 1 224 ? 22.720 5.333 -6.360 1.00 91.56 224 LYS A O 1
ATOM 1687 N N . SER A 1 225 ? 21.515 6.486 -7.858 1.00 86.50 225 SER A N 1
ATOM 1688 C CA . SER A 1 225 ? 21.913 7.808 -7.362 1.00 86.50 225 SER A CA 1
ATOM 1689 C C . SER A 1 225 ? 21.308 8.167 -6.004 1.00 86.50 225 SER A C 1
ATOM 1691 O O . SER A 1 225 ? 21.874 8.983 -5.280 1.00 86.50 225 SER A O 1
ATOM 1693 N N . GLY A 1 226 ? 20.175 7.561 -5.642 1.00 85.19 226 GLY A N 1
ATOM 1694 C CA . GLY A 1 226 ? 19.562 7.762 -4.337 1.00 85.19 226 GLY A CA 1
ATOM 1695 C C . GLY A 1 226 ? 18.058 7.528 -4.330 1.00 85.19 226 GLY A C 1
ATOM 1696 O O . GLY A 1 226 ? 17.406 7.455 -5.372 1.00 85.19 226 GLY A O 1
ATOM 1697 N N . ILE A 1 227 ? 17.502 7.461 -3.122 1.00 87.25 227 ILE A N 1
ATOM 1698 C CA . ILE A 1 227 ? 16.080 7.190 -2.893 1.00 87.25 227 ILE A CA 1
ATOM 1699 C C . ILE A 1 227 ? 15.155 8.248 -3.518 1.00 87.25 227 ILE A C 1
ATOM 1701 O O . ILE A 1 227 ? 14.066 7.929 -3.987 1.00 87.25 227 ILE A O 1
ATOM 1705 N N . LEU A 1 228 ? 15.608 9.504 -3.611 1.00 86.69 228 LEU A N 1
ATOM 1706 C CA . LEU A 1 228 ? 14.837 10.578 -4.243 1.00 86.69 228 LEU A CA 1
ATOM 1707 C C . LEU A 1 228 ? 14.662 10.347 -5.748 1.00 86.69 228 LEU A C 1
ATOM 1709 O O . LEU A 1 228 ? 13.570 10.526 -6.268 1.00 86.69 228 LEU A O 1
ATOM 1713 N N . ALA A 1 229 ? 15.702 9.885 -6.445 1.00 88.06 229 ALA A N 1
ATOM 1714 C CA . ALA A 1 229 ? 15.594 9.562 -7.865 1.00 88.06 229 ALA A CA 1
ATOM 1715 C C . ALA A 1 229 ? 14.680 8.347 -8.112 1.00 88.06 229 ALA A C 1
ATOM 1717 O O . ALA A 1 229 ? 13.970 8.303 -9.114 1.00 88.06 229 ALA A O 1
ATOM 1718 N N . GLN A 1 230 ? 14.650 7.388 -7.179 1.00 94.06 230 GLN A N 1
ATOM 1719 C CA . GLN A 1 230 ? 13.692 6.277 -7.209 1.00 94.06 230 GLN A CA 1
ATOM 1720 C C . GLN A 1 230 ? 12.245 6.779 -7.045 1.00 94.06 230 GLN A C 1
ATOM 1722 O O . GLN A 1 230 ? 11.359 6.342 -7.778 1.00 94.06 230 GLN A O 1
ATOM 1727 N N . ALA A 1 231 ? 12.012 7.749 -6.153 1.00 93.06 231 ALA A N 1
ATOM 1728 C CA . ALA A 1 231 ? 10.708 8.393 -5.983 1.00 93.06 231 ALA A CA 1
ATOM 1729 C C . ALA A 1 231 ? 10.264 9.190 -7.222 1.00 93.06 231 ALA A C 1
ATOM 1731 O O . ALA A 1 231 ? 9.102 9.104 -7.618 1.00 93.06 231 ALA A O 1
ATOM 1732 N N . GLU A 1 232 ? 11.179 9.915 -7.874 1.00 93.69 232 GLU A N 1
ATOM 1733 C CA . GLU A 1 232 ? 10.891 10.627 -9.127 1.00 93.69 232 GLU A CA 1
ATOM 1734 C C . GLU A 1 232 ? 10.431 9.677 -10.240 1.00 93.69 232 GLU A C 1
ATOM 1736 O O . GLU A 1 232 ? 9.421 9.937 -10.899 1.00 93.69 232 GLU A O 1
ATOM 1741 N N . ALA A 1 233 ? 11.120 8.544 -10.410 1.00 95.50 233 ALA A N 1
ATOM 1742 C CA . ALA A 1 233 ? 10.741 7.527 -11.389 1.00 95.50 233 ALA A CA 1
ATOM 1743 C C . ALA A 1 233 ? 9.358 6.926 -11.100 1.00 95.50 233 ALA A C 1
ATOM 1745 O O . ALA A 1 233 ? 8.571 6.711 -12.025 1.00 95.50 233 ALA A O 1
ATOM 1746 N N . PHE A 1 234 ? 9.034 6.693 -9.825 1.00 96.31 234 PHE A N 1
ATOM 1747 C CA . PHE A 1 234 ? 7.713 6.211 -9.428 1.00 96.31 234 PHE A CA 1
ATOM 1748 C C . PHE A 1 234 ? 6.616 7.214 -9.790 1.00 96.31 234 PHE A C 1
ATOM 1750 O O . PHE A 1 234 ? 5.632 6.849 -10.435 1.00 96.31 234 PHE A O 1
ATOM 1757 N N . VAL A 1 235 ? 6.798 8.489 -9.433 1.00 96.44 235 VAL A N 1
ATOM 1758 C CA . VAL A 1 235 ? 5.834 9.545 -9.771 1.00 96.44 235 VAL A CA 1
ATOM 1759 C C . VAL A 1 235 ? 5.643 9.639 -11.287 1.00 96.44 235 VAL A C 1
ATOM 1761 O O . VAL A 1 235 ? 4.504 9.726 -11.748 1.00 96.44 235 VAL A O 1
ATOM 1764 N N . ALA A 1 236 ? 6.726 9.566 -12.066 1.00 94.94 236 ALA A N 1
ATOM 1765 C CA . ALA A 1 236 ? 6.662 9.588 -13.525 1.00 94.94 236 ALA A CA 1
ATOM 1766 C C . ALA A 1 236 ? 5.834 8.421 -14.095 1.00 94.94 236 ALA A C 1
ATOM 1768 O O . ALA A 1 236 ? 4.929 8.662 -14.896 1.00 94.94 236 ALA A O 1
ATOM 1769 N N . ILE A 1 237 ? 6.056 7.187 -13.622 1.00 95.69 237 ILE A N 1
ATOM 1770 C CA . ILE A 1 237 ? 5.277 6.012 -14.052 1.00 95.69 237 ILE A CA 1
ATOM 1771 C C . ILE A 1 237 ? 3.793 6.175 -13.739 1.00 95.69 237 ILE A C 1
ATOM 1773 O O . ILE A 1 237 ? 2.947 5.907 -14.595 1.00 95.69 237 ILE A O 1
ATOM 1777 N N . VAL A 1 238 ? 3.464 6.624 -12.525 1.00 96.69 238 VAL A N 1
ATOM 1778 C CA . VAL A 1 238 ? 2.065 6.793 -12.125 1.00 96.69 238 VAL A CA 1
ATOM 1779 C C . VAL A 1 238 ? 1.386 7.862 -12.981 1.00 96.69 238 VAL A C 1
ATOM 1781 O O . VAL A 1 238 ? 0.260 7.651 -13.421 1.00 96.69 238 VAL A O 1
ATOM 1784 N N . ILE A 1 239 ? 2.063 8.974 -13.280 1.00 95.00 239 ILE A N 1
ATOM 1785 C CA . ILE A 1 239 ? 1.534 10.025 -14.166 1.00 95.00 239 ILE A CA 1
ATOM 1786 C C . ILE A 1 239 ? 1.357 9.517 -15.605 1.00 95.00 239 ILE A C 1
ATOM 1788 O O . ILE A 1 239 ? 0.381 9.885 -16.265 1.00 95.00 239 ILE A O 1
ATOM 1792 N N . ALA A 1 240 ? 2.272 8.677 -16.093 1.00 93.62 240 ALA A N 1
ATOM 1793 C CA . ALA A 1 240 ? 2.260 8.180 -17.466 1.00 93.62 240 ALA A CA 1
ATOM 1794 C C . ALA A 1 240 ? 1.059 7.260 -17.776 1.00 93.62 240 ALA A C 1
ATOM 1796 O O . ALA A 1 240 ? 0.587 7.254 -18.916 1.00 93.62 240 ALA A O 1
ATOM 1797 N N . ASP A 1 241 ? 0.521 6.522 -16.794 1.00 93.94 241 ASP A N 1
ATOM 1798 C CA . ASP A 1 241 ? -0.698 5.715 -16.962 1.00 93.94 241 ASP A CA 1
ATOM 1799 C C . ASP A 1 241 ? -1.892 6.332 -16.214 1.00 93.94 241 ASP A C 1
ATOM 1801 O O . ASP A 1 241 ? -2.063 6.191 -15.003 1.00 93.94 241 ASP A O 1
ATOM 1805 N N . ARG A 1 242 ? -2.805 6.959 -16.971 1.00 93.75 242 ARG A N 1
ATOM 1806 C CA . ARG A 1 242 ? -4.026 7.583 -16.424 1.00 93.75 242 ARG A CA 1
ATOM 1807 C C . ARG A 1 242 ? -4.896 6.627 -15.605 1.00 93.75 242 ARG A C 1
ATOM 1809 O O . ARG A 1 242 ? -5.575 7.076 -14.685 1.00 93.75 242 ARG A O 1
ATOM 1816 N N . ARG A 1 243 ? -4.908 5.330 -15.929 1.00 96.94 243 ARG A N 1
ATOM 1817 C CA . ARG A 1 243 ? -5.686 4.320 -15.193 1.00 96.94 243 ARG A CA 1
ATOM 1818 C C . ARG A 1 243 ? -5.014 3.999 -13.863 1.00 96.94 243 ARG A C 1
ATOM 1820 O O . ARG A 1 243 ? -5.714 3.852 -12.866 1.00 96.94 243 ARG A O 1
ATOM 1827 N N . LEU A 1 244 ? -3.682 3.930 -13.847 1.00 95.31 244 LEU A N 1
ATOM 1828 C CA . LEU A 1 244 ? -2.895 3.738 -12.629 1.00 95.31 244 LEU A CA 1
ATOM 1829 C C . LEU A 1 244 ? -3.058 4.936 -11.684 1.00 95.31 244 LEU A C 1
ATOM 1831 O O . LEU A 1 244 ? -3.377 4.754 -10.511 1.00 95.31 244 LEU A O 1
ATOM 1835 N N . LEU A 1 245 ? -2.943 6.158 -12.215 1.00 96.81 245 LEU A N 1
ATOM 1836 C CA . LEU A 1 245 ? -3.180 7.394 -11.468 1.00 96.81 245 LEU A CA 1
ATOM 1837 C C . LEU A 1 245 ? -4.601 7.464 -10.898 1.00 96.81 245 LEU A C 1
ATOM 1839 O O . LEU A 1 245 ? -4.783 7.787 -9.725 1.00 96.81 245 LEU A O 1
ATOM 1843 N N . ALA A 1 246 ? -5.617 7.151 -11.707 1.00 92.12 246 ALA A N 1
ATOM 1844 C CA . ALA A 1 246 ? -7.003 7.128 -11.248 1.00 92.12 246 ALA A CA 1
ATOM 1845 C C . ALA A 1 246 ? -7.213 6.084 -10.143 1.00 92.12 246 ALA A C 1
ATOM 1847 O O . ALA A 1 246 ? -7.833 6.393 -9.127 1.00 92.12 246 ALA A O 1
ATOM 1848 N N . ALA A 1 247 ? -6.651 4.883 -10.305 1.00 93.69 247 ALA A N 1
ATOM 1849 C CA . ALA A 1 247 ? -6.734 3.832 -9.300 1.00 93.69 247 ALA A CA 1
ATOM 1850 C C . ALA A 1 247 ? -6.069 4.243 -7.980 1.00 93.69 247 ALA A C 1
ATOM 1852 O O . ALA A 1 247 ? -6.651 4.012 -6.924 1.00 93.69 247 ALA A O 1
ATOM 1853 N N . LEU A 1 248 ? -4.910 4.910 -8.030 1.00 96.62 248 LEU A N 1
ATOM 1854 C CA . LEU A 1 248 ? -4.247 5.458 -6.846 1.00 96.62 248 LEU A CA 1
ATOM 1855 C C . LEU A 1 248 ? -5.135 6.476 -6.120 1.00 96.62 248 LEU A C 1
ATOM 1857 O O . LEU A 1 248 ? -5.370 6.352 -4.921 1.00 96.62 248 LEU A O 1
ATOM 1861 N N . ARG A 1 249 ? -5.662 7.465 -6.851 1.00 93.44 249 ARG A N 1
ATOM 1862 C CA . ARG A 1 249 ? -6.511 8.531 -6.289 1.00 93.44 249 ARG A CA 1
ATOM 1863 C C . ARG A 1 249 ? -7.798 7.997 -5.674 1.00 93.44 249 ARG A C 1
ATOM 1865 O O . ARG A 1 249 ? -8.241 8.488 -4.646 1.00 93.44 249 ARG A O 1
ATOM 1872 N N . GLN A 1 250 ? -8.384 6.983 -6.302 1.00 91.88 250 GLN A N 1
ATOM 1873 C CA . GLN A 1 250 ? -9.610 6.337 -5.837 1.00 91.88 250 GLN A CA 1
ATOM 1874 C C . GLN A 1 250 ? -9.348 5.248 -4.792 1.00 91.88 250 GLN A C 1
ATOM 1876 O O . GLN A 1 250 ? -10.301 4.624 -4.333 1.00 91.88 250 GLN A O 1
ATOM 1881 N N . ARG A 1 251 ? -8.081 4.985 -4.429 1.00 94.06 251 ARG A N 1
ATOM 1882 C CA . ARG A 1 251 ? -7.684 3.887 -3.527 1.00 94.06 251 ARG A CA 1
ATOM 1883 C C . ARG A 1 251 ? -8.184 2.522 -4.021 1.00 94.06 251 ARG A C 1
ATOM 1885 O O . ARG A 1 251 ? -8.467 1.608 -3.251 1.00 94.06 251 ARG A O 1
ATOM 1892 N N . ASN A 1 252 ? -8.289 2.368 -5.339 1.00 93.81 252 ASN A N 1
ATOM 1893 C CA . ASN A 1 252 ? -8.677 1.124 -5.985 1.00 93.81 252 ASN A CA 1
ATOM 1894 C C . ASN A 1 252 ? -7.459 0.194 -6.063 1.00 93.81 252 ASN A C 1
ATOM 1896 O O . ASN A 1 252 ? -6.838 0.031 -7.116 1.00 93.81 252 ASN A O 1
ATOM 1900 N N . TRP A 1 253 ? -7.115 -0.407 -4.921 1.00 93.25 253 TRP A N 1
ATOM 1901 C CA . TRP A 1 253 ? -5.918 -1.237 -4.749 1.00 93.25 253 TRP A CA 1
ATOM 1902 C C . TRP A 1 253 ? -5.869 -2.424 -5.706 1.00 93.25 253 TRP A C 1
ATOM 1904 O O . TRP A 1 253 ? -4.807 -2.747 -6.223 1.00 93.25 253 TRP A O 1
ATOM 1914 N N . ALA A 1 254 ? -7.018 -3.030 -6.011 1.00 92.19 254 ALA A N 1
ATOM 1915 C CA . ALA A 1 254 ? -7.107 -4.124 -6.972 1.00 92.19 254 ALA A CA 1
ATOM 1916 C C . ALA A 1 254 ? -6.714 -3.673 -8.388 1.00 92.19 254 ALA A C 1
ATOM 1918 O O . ALA A 1 254 ? -5.929 -4.339 -9.061 1.00 92.19 254 ALA A O 1
ATOM 1919 N N . THR A 1 255 ? -7.226 -2.524 -8.842 1.00 93.31 255 THR A N 1
ATOM 1920 C CA . THR A 1 255 ? -6.875 -1.981 -10.163 1.00 93.31 255 THR A CA 1
ATOM 1921 C C . THR A 1 255 ? -5.435 -1.489 -10.197 1.00 93.31 255 THR A C 1
ATOM 1923 O O . THR A 1 255 ? -4.738 -1.766 -11.172 1.00 93.31 255 THR A O 1
ATOM 1926 N N . PHE A 1 256 ? -4.977 -0.817 -9.136 1.00 96.12 256 PHE A N 1
ATOM 1927 C CA . PHE A 1 256 ? -3.594 -0.367 -9.016 1.00 96.12 256 PHE A CA 1
ATOM 1928 C C . PHE A 1 256 ? -2.634 -1.558 -9.091 1.00 96.12 256 PHE A C 1
ATOM 1930 O O . PHE A 1 256 ? -1.785 -1.607 -9.977 1.00 96.12 256 PHE A O 1
ATOM 1937 N N . ALA A 1 257 ? -2.830 -2.571 -8.242 1.00 91.81 257 ALA A N 1
ATOM 1938 C CA . ALA A 1 257 ? -1.996 -3.764 -8.204 1.00 91.81 257 ALA A CA 1
ATOM 1939 C C . ALA A 1 257 ? -2.035 -4.540 -9.526 1.00 91.81 257 ALA A C 1
ATOM 1941 O O . ALA A 1 257 ? -0.993 -4.974 -10.001 1.00 91.81 257 ALA A O 1
ATOM 1942 N N . ARG A 1 258 ? -3.196 -4.656 -10.179 1.00 91.94 258 ARG A N 1
ATOM 1943 C CA . ARG A 1 258 ? -3.296 -5.315 -11.490 1.00 91.94 258 ARG A CA 1
ATOM 1944 C C . ARG A 1 258 ? -2.479 -4.620 -12.579 1.00 91.94 258 ARG A C 1
ATOM 1946 O O . ARG A 1 258 ? -1.943 -5.300 -13.450 1.00 91.94 258 ARG A O 1
ATOM 1953 N N . ILE A 1 259 ? -2.442 -3.286 -12.579 1.00 91.81 259 ILE A N 1
ATOM 1954 C CA . ILE A 1 259 ? -1.690 -2.510 -13.576 1.00 91.81 259 ILE A CA 1
ATOM 1955 C C . ILE A 1 259 ? -0.197 -2.512 -13.235 1.00 91.81 259 ILE A C 1
ATOM 1957 O O . ILE A 1 259 ? 0.615 -2.728 -14.126 1.00 91.81 259 ILE A O 1
ATOM 1961 N N . TYR A 1 260 ? 0.150 -2.305 -11.963 1.00 91.56 260 TYR A N 1
ATOM 1962 C CA . TYR A 1 260 ? 1.532 -2.144 -11.511 1.00 91.56 260 TYR A CA 1
ATOM 1963 C C . TYR A 1 260 ? 2.283 -3.479 -11.387 1.00 91.56 260 TYR A C 1
ATOM 1965 O O . TYR A 1 260 ? 3.383 -3.621 -11.905 1.00 91.56 260 TYR A O 1
ATOM 1973 N N . ASN A 1 261 ? 1.657 -4.479 -10.760 1.00 88.12 261 ASN A N 1
ATOM 1974 C CA . ASN A 1 261 ? 2.234 -5.802 -10.480 1.00 88.12 261 ASN A CA 1
ATOM 1975 C C . ASN A 1 261 ? 1.810 -6.878 -11.501 1.00 88.12 261 ASN A C 1
ATOM 1977 O O . ASN A 1 261 ? 2.284 -8.014 -11.464 1.00 88.12 261 ASN A O 1
ATOM 1981 N N . GLY A 1 262 ? 0.890 -6.545 -12.410 1.00 85.69 262 GLY A N 1
ATOM 1982 C CA . GLY A 1 262 ? 0.406 -7.436 -13.462 1.00 85.69 262 GLY A CA 1
ATOM 1983 C C . GLY A 1 262 ? -0.836 -8.267 -13.094 1.00 85.69 262 GLY A C 1
ATOM 1984 O O . GLY A 1 262 ? -1.348 -8.230 -11.974 1.00 85.69 262 GLY A O 1
ATOM 1985 N N . PRO A 1 263 ? -1.370 -9.059 -14.044 1.00 83.56 263 PRO A N 1
ATOM 1986 C CA . PRO A 1 263 ? -2.667 -9.735 -13.906 1.00 83.56 263 PRO A CA 1
ATOM 1987 C C . PRO A 1 263 ? -2.721 -10.785 -12.788 1.00 83.56 263 PRO A C 1
ATOM 1989 O O . PRO A 1 263 ? -3.803 -11.086 -12.292 1.00 83.56 263 PRO A O 1
ATOM 1992 N N . LYS A 1 264 ? -1.565 -11.310 -12.368 1.00 80.19 264 LYS A N 1
ATOM 1993 C CA . LYS A 1 264 ? -1.428 -12.299 -11.289 1.00 80.19 264 LYS A CA 1
ATOM 1994 C C . LYS A 1 264 ? -1.196 -11.675 -9.908 1.00 80.19 264 LYS A C 1
ATOM 1996 O O . LYS A 1 264 ? -0.800 -12.368 -8.980 1.00 80.19 264 LYS A O 1
ATOM 2001 N N . TYR A 1 265 ? -1.447 -10.375 -9.742 1.00 82.19 265 TYR A N 1
ATOM 2002 C CA . TYR A 1 265 ? -1.208 -9.669 -8.477 1.00 82.19 265 TYR A CA 1
ATOM 2003 C C . TYR A 1 265 ? -1.894 -10.320 -7.253 1.00 82.19 265 TYR A C 1
ATOM 2005 O O . TYR A 1 265 ? -1.398 -10.218 -6.130 1.00 82.19 265 TYR A O 1
ATOM 2013 N N . LYS A 1 266 ? -3.022 -11.012 -7.463 1.00 81.94 266 LYS A N 1
ATOM 2014 C CA . LYS A 1 266 ? -3.762 -11.708 -6.402 1.00 81.94 266 LYS A CA 1
ATOM 2015 C C . LYS A 1 266 ? -2.967 -12.845 -5.764 1.00 81.94 266 LYS A C 1
ATOM 2017 O O . LYS A 1 266 ? -3.104 -13.050 -4.564 1.00 81.94 266 LYS A O 1
ATOM 2022 N N . ASP A 1 267 ? -2.097 -13.514 -6.521 1.00 83.06 267 ASP A N 1
ATOM 2023 C CA . ASP A 1 267 ? -1.290 -14.642 -6.031 1.00 83.06 267 ASP A CA 1
ATOM 2024 C C . ASP A 1 267 ? -0.379 -14.219 -4.863 1.00 83.06 267 ASP A C 1
ATOM 2026 O O . ASP A 1 267 ? -0.051 -15.022 -3.996 1.00 83.06 267 ASP A O 1
ATOM 2030 N N . ASN A 1 268 ? -0.010 -12.933 -4.812 1.00 75.50 268 ASN A N 1
ATOM 2031 C CA . ASN A 1 268 ? 0.830 -12.345 -3.765 1.00 75.50 268 ASN A CA 1
ATOM 2032 C C . ASN A 1 268 ? 0.068 -11.384 -2.836 1.00 75.50 268 ASN A C 1
ATOM 2034 O O . ASN A 1 268 ? 0.701 -10.704 -2.017 1.00 75.50 268 ASN A O 1
ATOM 2038 N N . ASN A 1 269 ? -1.264 -11.321 -2.956 1.00 79.50 269 ASN A N 1
ATOM 2039 C CA . ASN A 1 269 ? -2.150 -10.446 -2.186 1.00 79.50 269 ASN A CA 1
ATOM 2040 C C . ASN A 1 269 ? -1.700 -8.968 -2.183 1.00 79.50 269 ASN A C 1
ATOM 2042 O O . ASN A 1 269 ? -1.705 -8.307 -1.143 1.00 79.50 269 ASN A O 1
ATOM 2046 N N . TYR A 1 270 ? -1.240 -8.451 -3.329 1.00 84.62 270 TYR A N 1
ATOM 2047 C CA . TYR A 1 270 ? -0.732 -7.074 -3.417 1.00 84.62 270 TYR A CA 1
ATOM 2048 C C . TYR A 1 270 ? -1.785 -6.039 -3.010 1.00 84.62 270 TYR A C 1
ATOM 2050 O O . TYR A 1 270 ? -1.494 -5.108 -2.266 1.00 84.62 270 TYR A O 1
ATOM 2058 N N . ASP A 1 271 ? -3.023 -6.212 -3.458 1.00 85.25 271 ASP A N 1
ATOM 2059 C CA . ASP A 1 271 ? -4.119 -5.300 -3.150 1.00 85.25 271 ASP A CA 1
ATOM 2060 C C . ASP A 1 271 ? -4.537 -5.350 -1.679 1.00 85.25 271 ASP A C 1
ATOM 2062 O O . ASP A 1 271 ? -4.781 -4.300 -1.086 1.00 85.25 271 ASP A O 1
ATOM 2066 N N . GLY A 1 272 ? -4.589 -6.540 -1.071 1.00 78.69 272 GLY A N 1
ATOM 2067 C CA . GLY A 1 272 ? -4.855 -6.675 0.361 1.00 78.69 272 GLY A CA 1
ATOM 2068 C C . GLY A 1 272 ? -3.757 -6.045 1.217 1.00 78.69 272 GLY A C 1
ATOM 2069 O O . GLY A 1 272 ? -4.069 -5.327 2.165 1.00 78.69 272 GLY A O 1
ATOM 2070 N N . LYS A 1 273 ? -2.482 -6.224 0.845 1.00 84.38 273 LYS A N 1
ATOM 2071 C CA . LYS A 1 273 ? -1.342 -5.575 1.517 1.00 84.38 273 LYS A CA 1
ATOM 2072 C C . LYS A 1 273 ? -1.399 -4.052 1.405 1.00 84.38 273 LYS A C 1
ATOM 2074 O O . LYS A 1 273 ? -1.292 -3.375 2.424 1.00 84.38 273 LYS A O 1
ATOM 2079 N N . MET A 1 274 ? -1.645 -3.509 0.209 1.00 89.44 274 MET A N 1
ATOM 2080 C CA . MET A 1 274 ? -1.806 -2.059 0.023 1.00 89.44 274 MET A CA 1
ATOM 2081 C C . MET A 1 274 ? -2.973 -1.523 0.851 1.00 89.44 274 MET A C 1
ATOM 2083 O O . MET A 1 274 ? -2.839 -0.485 1.491 1.00 89.44 274 MET A O 1
ATOM 2087 N N . ARG A 1 275 ? -4.097 -2.247 0.904 1.00 86.69 275 ARG A N 1
ATOM 2088 C CA . ARG A 1 275 ? -5.254 -1.862 1.723 1.00 86.69 275 ARG A CA 1
ATOM 2089 C C . ARG A 1 275 ? -4.906 -1.805 3.212 1.00 86.69 275 ARG A C 1
ATOM 2091 O O . ARG A 1 275 ? -5.171 -0.786 3.847 1.00 86.69 275 ARG A O 1
ATOM 2098 N N . ALA A 1 276 ? -4.282 -2.855 3.746 1.00 81.00 276 ALA A N 1
ATOM 2099 C CA . ALA A 1 276 ? -3.882 -2.927 5.151 1.00 81.00 276 ALA A CA 1
ATOM 2100 C C . ALA A 1 276 ? -2.848 -1.845 5.509 1.00 81.00 276 ALA A C 1
ATOM 2102 O O . ALA A 1 276 ? -2.981 -1.141 6.511 1.00 81.00 276 ALA A O 1
ATOM 2103 N N . ASN A 1 277 ? -1.848 -1.645 4.648 1.00 84.62 277 ASN A N 1
ATOM 2104 C CA . ASN A 1 277 ? -0.836 -0.614 4.849 1.00 84.62 277 ASN A CA 1
ATOM 2105 C C . ASN A 1 277 ? -1.445 0.792 4.789 1.00 84.62 277 ASN A C 1
ATOM 2107 O O . ASN A 1 277 ? -1.105 1.643 5.611 1.00 84.62 277 ASN A O 1
ATOM 2111 N N . TYR A 1 278 ? -2.375 1.037 3.863 1.00 87.50 278 TYR A N 1
ATOM 2112 C CA . TYR A 1 278 ? -3.086 2.310 3.770 1.00 87.50 278 TYR A CA 1
ATOM 2113 C C . TYR A 1 278 ? -3.852 2.613 5.051 1.00 87.50 278 TYR A C 1
ATOM 2115 O O . TYR A 1 278 ? -3.676 3.699 5.596 1.00 87.50 278 TYR A O 1
ATOM 2123 N N . GLN A 1 279 ? -4.605 1.639 5.570 1.00 84.00 279 GLN A N 1
ATOM 2124 C CA . GLN A 1 279 ? -5.278 1.767 6.861 1.00 84.00 279 GLN A CA 1
ATOM 2125 C C . GLN A 1 279 ? -4.263 2.115 7.959 1.00 84.00 279 GLN A C 1
ATOM 2127 O O . GLN A 1 279 ? -4.447 3.085 8.683 1.00 84.00 279 GLN A O 1
ATOM 2132 N N . ARG A 1 280 ? -3.129 1.416 8.059 1.00 79.44 280 ARG A N 1
ATOM 2133 C CA . ARG A 1 280 ? -2.107 1.741 9.070 1.00 79.44 280 ARG A CA 1
ATOM 2134 C C . ARG A 1 280 ? -1.621 3.196 8.980 1.00 79.44 280 ARG A C 1
ATOM 2136 O O . ARG A 1 280 ? -1.513 3.884 9.996 1.00 79.44 280 ARG A O 1
ATOM 2143 N N . PHE A 1 281 ? -1.334 3.689 7.776 1.00 79.44 281 PHE A N 1
ATOM 2144 C CA . PHE A 1 281 ? -0.780 5.034 7.588 1.00 79.44 281 PHE A CA 1
ATOM 2145 C C . PHE A 1 281 ? -1.816 6.158 7.622 1.00 79.44 281 PHE A C 1
ATOM 2147 O O . PHE A 1 281 ? -1.452 7.287 7.962 1.00 79.44 281 PHE A O 1
ATOM 2154 N N . SER A 1 282 ? -3.081 5.877 7.305 1.00 73.88 282 SER A N 1
ATOM 2155 C CA . SER A 1 282 ? -4.169 6.842 7.472 1.00 73.88 282 SER A CA 1
ATOM 2156 C C . SER A 1 282 ? -4.429 7.120 8.955 1.00 73.88 282 SER A C 1
ATOM 2158 O O . SER A 1 282 ? -4.667 8.268 9.319 1.00 73.88 282 SER A O 1
ATOM 2160 N N . HIS A 1 283 ? -4.264 6.116 9.826 1.00 58.22 283 HIS A N 1
ATOM 2161 C CA . HIS A 1 283 ? -4.411 6.264 11.280 1.00 58.22 283 HIS A CA 1
ATOM 2162 C C . HIS A 1 283 ? -3.153 6.833 11.976 1.00 58.22 283 HIS A C 1
ATOM 2164 O O . HIS A 1 283 ? -3.272 7.605 12.927 1.00 58.22 283 HIS A O 1
ATOM 2170 N N . ALA A 1 284 ? -1.934 6.556 11.484 1.00 48.59 284 ALA A N 1
ATOM 2171 C CA . ALA A 1 284 ? -0.683 7.052 12.089 1.00 48.59 284 ALA A CA 1
ATOM 2172 C C . ALA A 1 284 ? -0.546 8.593 12.107 1.00 48.59 284 ALA A C 1
ATOM 2174 O O . ALA A 1 284 ? 0.165 9.151 12.947 1.00 48.59 284 ALA A O 1
ATOM 2175 N N . ARG A 1 285 ? -1.246 9.302 11.208 1.00 40.09 285 ARG A N 1
ATOM 2176 C CA . ARG A 1 285 ? -1.251 10.776 11.154 1.00 40.09 285 ARG A CA 1
ATOM 2177 C C . ARG A 1 285 ? -1.982 11.419 12.345 1.00 40.09 285 ARG A C 1
ATOM 2179 O O . ARG A 1 285 ? -1.687 12.563 12.682 1.00 40.09 285 ARG A O 1
ATOM 2186 N N . TRP A 1 286 ? -2.865 10.679 13.017 1.00 29.66 286 TRP A N 1
ATOM 2187 C CA . TRP A 1 286 ? -3.689 11.179 14.123 1.00 29.66 286 TRP A CA 1
ATOM 2188 C C . TRP A 1 286 ? -2.962 11.176 15.479 1.00 29.66 286 TRP A C 1
ATOM 2190 O O . TRP A 1 286 ? -3.147 12.094 16.279 1.00 29.66 286 TRP A O 1
ATOM 2200 N N . VAL A 1 287 ? -2.043 10.229 15.706 1.00 35.12 287 VAL A N 1
ATOM 2201 C CA . VAL A 1 287 ? -1.294 10.097 16.975 1.00 35.12 287 VAL A CA 1
ATOM 2202 C C . VAL A 1 287 ? -0.163 11.135 17.109 1.00 35.12 287 VAL A C 1
ATOM 2204 O O . VAL A 1 287 ? 0.098 11.642 18.202 1.00 35.12 287 VAL A O 1
ATOM 2207 N N . LEU A 1 288 ? 0.508 11.498 16.008 1.00 31.08 288 LEU A N 1
ATOM 2208 C CA . LEU A 1 288 ? 1.601 12.489 16.012 1.00 31.08 288 LEU A CA 1
ATOM 2209 C C . LEU A 1 288 ? 1.100 13.941 16.098 1.00 31.08 288 LEU A C 1
ATOM 2211 O O . LEU A 1 288 ? 1.767 14.771 16.716 1.00 31.08 288 LEU A O 1
ATOM 2215 N N . SER A 1 289 ? -0.087 14.239 15.555 1.00 31.95 289 SER A N 1
ATOM 2216 C CA . SER A 1 289 ? -0.698 15.571 15.665 1.00 31.95 289 SER A CA 1
ATOM 2217 C C . SER A 1 289 ? -1.057 15.925 17.116 1.00 31.95 289 SER A C 1
ATOM 2219 O O . SER A 1 289 ? -0.874 17.068 17.520 1.00 31.95 289 SER A O 1
ATOM 2221 N N . LEU A 1 290 ? -1.475 14.950 17.935 1.00 34.22 290 LEU A N 1
ATOM 2222 C CA . LEU A 1 290 ? -1.763 15.154 19.365 1.00 34.22 290 LEU A CA 1
ATOM 2223 C C . LEU A 1 290 ? -0.499 15.418 20.196 1.00 34.22 290 LEU A C 1
ATOM 2225 O O . LEU A 1 290 ? -0.503 16.279 21.073 1.00 34.22 290 LEU A O 1
ATOM 2229 N N . LYS A 1 291 ? 0.612 14.729 19.902 1.00 33.09 291 LYS A N 1
ATOM 2230 C CA . LYS A 1 291 ? 1.889 14.961 20.602 1.00 33.09 291 LYS A CA 1
ATOM 2231 C C . LYS A 1 291 ? 2.505 16.327 20.266 1.00 33.09 291 LYS A C 1
ATOM 2233 O O . LYS A 1 291 ? 3.158 16.916 21.122 1.00 33.09 291 LYS A O 1
ATOM 2238 N N . GLY A 1 292 ? 2.265 16.855 19.061 1.00 31.95 292 GLY A N 1
ATOM 2239 C CA . GLY A 1 292 ? 2.699 18.199 18.657 1.00 31.95 292 GLY A CA 1
ATOM 2240 C C . GLY A 1 292 ? 1.941 19.335 19.357 1.00 31.95 292 GLY A C 1
ATOM 2241 O O . GLY A 1 292 ? 2.537 20.363 19.668 1.00 31.95 292 GLY A O 1
ATOM 2242 N N . SER A 1 293 ? 0.658 19.137 19.671 1.00 34.75 293 SER A N 1
ATOM 2243 C CA . SER A 1 293 ? -0.172 20.128 20.376 1.00 34.75 293 SER A CA 1
ATOM 2244 C C . SER A 1 293 ? 0.055 20.159 21.894 1.00 34.75 293 SER A C 1
ATOM 2246 O O . SER A 1 293 ? -0.181 21.188 22.518 1.00 34.75 293 SER A O 1
ATOM 2248 N N . LEU A 1 294 ? 0.561 19.074 22.491 1.00 35.69 294 LEU A N 1
ATOM 2249 C CA . LEU A 1 294 ? 0.949 19.023 23.911 1.00 35.69 294 LEU A CA 1
ATOM 2250 C C . LEU A 1 294 ? 2.379 19.539 24.180 1.00 35.69 294 LEU A C 1
ATOM 2252 O O . LEU A 1 294 ? 2.720 19.825 25.324 1.00 35.69 294 LEU A O 1
ATOM 2256 N N . GLY A 1 295 ? 3.208 19.714 23.143 1.00 32.38 295 GLY A N 1
ATOM 2257 C CA . GLY A 1 295 ? 4.603 20.160 23.267 1.00 32.38 295 GLY A CA 1
ATOM 2258 C C . GLY A 1 295 ? 4.818 21.670 23.445 1.00 32.38 295 GLY A C 1
ATOM 2259 O O . GLY A 1 295 ? 5.951 22.084 23.671 1.00 32.38 295 GLY A O 1
ATOM 2260 N N . LEU A 1 296 ? 3.768 22.497 23.358 1.00 31.98 296 LEU A N 1
ATOM 2261 C CA . LEU A 1 296 ? 3.863 23.957 23.532 1.00 31.98 296 LEU A CA 1
ATOM 2262 C C . LEU A 1 296 ? 3.241 24.478 24.841 1.00 31.98 296 LEU A C 1
ATOM 2264 O O . LEU A 1 296 ? 3.251 25.681 25.079 1.00 31.98 296 LEU A O 1
ATOM 2268 N N . ALA A 1 297 ? 2.731 23.592 25.702 1.00 33.94 297 ALA A N 1
ATOM 2269 C CA . ALA A 1 297 ? 2.030 23.957 26.938 1.00 33.94 297 ALA A CA 1
ATOM 2270 C C . ALA A 1 297 ? 2.735 23.479 28.226 1.00 33.94 297 ALA A C 1
ATOM 2272 O O . ALA A 1 297 ? 2.094 23.350 29.263 1.00 33.94 297 ALA A O 1
ATOM 2273 N N . ALA A 1 298 ? 4.047 23.217 28.186 1.00 33.75 298 ALA A N 1
ATOM 2274 C CA . ALA A 1 298 ? 4.822 22.760 29.349 1.00 33.75 298 ALA A CA 1
ATOM 2275 C C . ALA A 1 298 ? 6.013 23.678 29.685 1.00 33.75 298 ALA A C 1
ATOM 2277 O O . ALA A 1 298 ? 7.088 23.214 30.055 1.00 33.75 298 ALA A O 1
ATOM 2278 N N . ALA A 1 299 ? 5.827 24.993 29.558 1.00 34.31 299 ALA A N 1
ATOM 2279 C CA . ALA A 1 299 ? 6.772 25.994 30.051 1.00 34.31 299 ALA A CA 1
ATOM 2280 C C . ALA A 1 299 ? 6.025 27.152 30.725 1.00 34.31 299 ALA A C 1
ATOM 2282 O O . ALA A 1 299 ? 6.039 28.274 30.238 1.00 34.31 299 ALA A O 1
ATOM 2283 N N . CYS A 1 300 ? 5.323 26.862 31.822 1.00 29.55 300 CYS A N 1
ATOM 2284 C CA . CYS A 1 300 ? 4.974 27.851 32.845 1.00 29.55 300 CYS A CA 1
ATOM 2285 C C . CYS A 1 300 ? 4.369 27.138 34.059 1.00 29.55 300 CYS A C 1
ATOM 2287 O O . CYS A 1 300 ? 3.213 26.736 34.009 1.00 29.55 300 CYS A O 1
ATOM 2289 N N . ALA A 1 301 ? 5.181 26.952 35.105 1.00 30.00 301 ALA A N 1
ATOM 2290 C CA . ALA A 1 301 ? 4.816 26.939 36.530 1.00 30.00 301 ALA A CA 1
ATOM 2291 C C . ALA A 1 301 ? 5.908 26.203 37.327 1.00 30.00 301 ALA A C 1
ATOM 2293 O O . ALA A 1 301 ? 5.746 25.059 37.738 1.00 30.00 301 ALA A O 1
ATOM 2294 N N . VAL A 1 302 ? 7.037 26.876 37.552 1.00 33.81 302 VAL A N 1
ATOM 2295 C CA . VAL A 1 302 ? 7.898 26.582 38.703 1.00 33.81 302 VAL A CA 1
ATOM 2296 C C . VAL A 1 302 ? 7.870 27.828 39.574 1.00 33.81 302 VAL A C 1
ATOM 2298 O O . VAL A 1 302 ? 8.558 28.797 39.271 1.00 33.81 302 VAL A O 1
ATOM 2301 N N . ALA A 1 303 ? 7.042 27.817 40.618 1.00 29.77 303 ALA A N 1
ATOM 2302 C CA . ALA A 1 303 ? 7.242 28.626 41.815 1.00 29.77 303 ALA A CA 1
ATOM 2303 C C . ALA A 1 303 ? 6.340 28.132 42.960 1.00 29.77 303 ALA A C 1
ATOM 2305 O O . ALA A 1 303 ? 5.120 28.174 42.854 1.00 29.77 303 ALA A O 1
ATOM 2306 N N . ALA A 1 304 ? 7.006 27.752 44.054 1.00 29.31 304 ALA A N 1
ATOM 2307 C CA . ALA A 1 304 ? 6.538 27.720 45.441 1.00 29.31 304 ALA A CA 1
ATOM 2308 C C . ALA A 1 304 ? 5.491 26.662 45.854 1.00 29.31 304 ALA A C 1
ATOM 2310 O O . ALA A 1 304 ? 4.289 26.858 45.736 1.00 29.31 304 ALA A O 1
ATOM 2311 N N . CYS A 1 305 ? 5.961 25.579 46.480 1.00 25.25 305 CYS A N 1
ATOM 2312 C CA . CYS A 1 305 ? 5.996 25.489 47.948 1.00 25.25 305 CYS A CA 1
ATOM 2313 C C . CYS A 1 305 ? 6.749 24.221 48.381 1.00 25.25 305 CYS A C 1
ATOM 2315 O O . CYS A 1 305 ? 6.400 23.104 48.009 1.00 25.25 305 CYS A O 1
ATOM 2317 N N . SER A 1 306 ? 7.808 24.432 49.154 1.00 30.66 306 SER A N 1
ATOM 2318 C CA . SER A 1 306 ? 8.658 23.414 49.763 1.00 30.66 306 SER A CA 1
ATOM 2319 C C . SER A 1 306 ? 7.998 22.847 51.017 1.00 30.66 306 SER A C 1
ATOM 2321 O O . SER A 1 306 ? 7.645 23.645 51.878 1.00 30.66 306 SER A O 1
ATOM 2323 N N . VAL A 1 307 ? 7.937 21.519 51.172 1.00 32.50 307 VAL A N 1
ATOM 2324 C CA . VAL A 1 307 ? 8.178 20.830 52.458 1.00 32.50 307 VAL A CA 1
ATOM 2325 C C . VAL A 1 307 ? 8.732 19.426 52.164 1.00 32.50 307 VAL A C 1
ATOM 2327 O O . VAL A 1 307 ? 8.152 18.671 51.387 1.00 32.50 307 VAL A O 1
ATOM 2330 N N . GLU A 1 308 ? 9.885 19.117 52.754 1.00 36.09 308 GLU A N 1
ATOM 2331 C CA . GLU A 1 308 ? 10.625 17.849 52.678 1.00 36.09 308 GLU A CA 1
ATOM 2332 C C . GLU A 1 308 ? 10.024 16.720 53.551 1.00 36.09 308 GLU A C 1
ATOM 2334 O O . GLU A 1 308 ? 9.181 16.988 54.412 1.00 36.09 308 GLU A O 1
ATOM 2339 N N . PRO A 1 309 ? 10.449 15.451 53.351 1.00 36.81 309 PRO A N 1
ATOM 2340 C CA . PRO A 1 309 ? 9.851 14.276 53.979 1.00 36.81 309 PRO A CA 1
ATOM 2341 C C . PRO A 1 309 ? 10.508 13.906 55.320 1.00 36.81 309 PRO A C 1
ATOM 2343 O O . PRO A 1 309 ? 11.719 14.017 55.496 1.00 36.81 309 PRO A O 1
ATOM 2346 N N . SER A 1 310 ? 9.711 13.371 56.250 1.00 31.62 310 SER A N 1
ATOM 2347 C CA . SER A 1 310 ? 10.201 12.729 57.474 1.00 31.62 310 SER A CA 1
ATOM 2348 C C . SER A 1 310 ? 10.174 11.207 57.330 1.00 31.62 310 SER A C 1
ATOM 2350 O O . SER A 1 310 ? 9.154 10.592 57.026 1.00 31.62 310 SER A O 1
ATOM 2352 N N . VAL A 1 311 ? 11.352 10.631 57.555 1.00 31.62 311 VAL A N 1
ATOM 2353 C CA . VAL A 1 311 ? 11.647 9.216 57.770 1.00 31.62 311 VAL A CA 1
ATOM 2354 C C . VAL A 1 311 ? 11.044 8.750 59.097 1.00 31.62 311 VAL A C 1
ATOM 2356 O O . VAL A 1 311 ? 11.222 9.417 60.114 1.00 31.62 311 VAL A O 1
ATOM 2359 N N . ALA A 1 312 ? 10.453 7.553 59.119 1.00 28.14 312 ALA A N 1
ATOM 2360 C CA . ALA A 1 312 ? 10.337 6.759 60.340 1.00 28.14 312 ALA A CA 1
ATOM 2361 C C . ALA A 1 312 ? 10.529 5.265 60.039 1.00 28.14 312 ALA A C 1
ATOM 2363 O O . ALA A 1 312 ? 9.721 4.602 59.395 1.00 28.14 312 ALA A O 1
ATOM 2364 N N . THR A 1 313 ? 11.659 4.771 60.527 1.00 28.27 313 THR A N 1
ATOM 2365 C CA . THR A 1 313 ? 12.035 3.378 60.765 1.00 28.27 313 THR A CA 1
ATOM 2366 C C . THR A 1 313 ? 11.149 2.726 61.831 1.00 28.27 313 THR A C 1
ATOM 2368 O O . THR A 1 313 ? 10.888 3.373 62.841 1.00 28.27 313 THR A O 1
ATOM 2371 N N . SER A 1 314 ? 10.828 1.431 61.708 1.00 29.34 314 SER A N 1
ATOM 2372 C CA . SER A 1 314 ? 11.201 0.447 62.745 1.00 29.34 314 SER A CA 1
ATOM 2373 C C . SER A 1 314 ? 10.914 -1.007 62.359 1.00 29.34 314 SER A C 1
ATOM 2375 O O . SER A 1 314 ? 9.909 -1.332 61.734 1.00 29.34 314 SER A O 1
ATOM 2377 N N . ASN A 1 315 ? 11.836 -1.862 62.796 1.00 28.50 315 ASN A N 1
ATOM 2378 C CA . ASN A 1 315 ? 11.852 -3.318 62.724 1.00 28.50 315 ASN A CA 1
ATOM 2379 C C . ASN A 1 315 ? 10.825 -3.969 63.665 1.00 28.50 315 ASN A C 1
ATOM 2381 O O . ASN A 1 315 ? 10.570 -3.452 64.751 1.00 28.50 315 ASN A O 1
ATOM 2385 N N . THR A 1 316 ? 10.400 -5.200 63.361 1.00 28.34 316 THR A N 1
ATOM 2386 C CA . THR A 1 316 ? 10.359 -6.270 64.379 1.00 28.34 316 THR A CA 1
ATOM 2387 C C . THR A 1 316 ? 10.384 -7.666 63.754 1.00 28.34 316 THR A C 1
ATOM 2389 O O . THR A 1 316 ? 9.728 -7.949 62.756 1.00 28.34 316 THR A O 1
ATOM 2392 N N . VAL A 1 317 ? 11.211 -8.512 64.367 1.00 27.98 317 VAL A N 1
ATOM 2393 C CA . VAL A 1 317 ? 11.501 -9.918 64.071 1.00 27.98 317 VAL A CA 1
ATOM 2394 C C . VAL A 1 317 ? 10.552 -10.813 64.874 1.00 27.98 317 VAL A C 1
ATOM 2396 O O . VAL A 1 317 ? 10.249 -10.502 66.022 1.00 27.98 317 VAL A O 1
ATOM 2399 N N . GLY A 1 318 ? 10.158 -11.953 64.297 1.00 26.55 318 GLY A N 1
ATOM 2400 C CA . GLY A 1 318 ? 9.453 -13.039 64.983 1.00 26.55 318 GLY A CA 1
ATOM 2401 C C . GLY A 1 318 ? 9.559 -14.366 64.222 1.00 26.55 318 GLY A C 1
ATOM 2402 O O . GLY A 1 318 ? 8.708 -14.697 63.406 1.00 26.55 318 GLY A O 1
ATOM 2403 N N . THR A 1 319 ? 10.642 -15.098 64.481 1.00 26.81 319 THR A N 1
ATOM 2404 C CA . THR A 1 319 ? 10.826 -16.562 64.354 1.00 26.81 319 THR A CA 1
ATOM 2405 C C . THR A 1 319 ? 9.797 -17.305 65.240 1.00 26.81 319 THR A C 1
ATOM 2407 O O . THR A 1 319 ? 9.314 -16.710 66.193 1.00 26.81 319 THR A O 1
ATOM 2410 N N . VAL A 1 320 ? 9.381 -18.575 65.122 1.00 27.05 320 VAL A N 1
ATOM 2411 C CA . VAL A 1 320 ? 9.686 -19.818 64.378 1.00 27.05 320 VAL A CA 1
ATOM 2412 C C . VAL A 1 320 ? 8.505 -20.767 64.695 1.00 27.05 320 VAL A C 1
ATOM 2414 O O . VAL A 1 320 ? 8.024 -20.719 65.822 1.00 27.05 320 VAL A O 1
ATOM 2417 N N . GLN A 1 321 ? 8.086 -21.667 63.790 1.00 26.97 321 GLN A N 1
ATOM 2418 C CA . GLN A 1 321 ? 7.939 -23.103 64.116 1.00 26.97 321 GLN A CA 1
ATOM 2419 C C . GLN A 1 321 ? 7.682 -24.005 62.891 1.00 26.97 321 GLN A C 1
ATOM 2421 O O . GLN A 1 321 ? 6.657 -23.956 62.221 1.00 26.97 321 GLN A O 1
ATOM 2426 N N . ASN A 1 322 ? 8.708 -24.826 62.659 1.00 27.42 322 ASN A N 1
ATOM 2427 C CA . ASN A 1 322 ? 8.796 -26.158 62.062 1.00 27.42 322 ASN A CA 1
ATOM 2428 C C . ASN A 1 322 ? 7.510 -27.001 61.977 1.00 27.42 322 ASN A C 1
ATOM 2430 O O . ASN A 1 322 ? 6.811 -27.134 62.980 1.00 27.42 322 ASN A O 1
ATOM 2434 N N . SER A 1 323 ? 7.361 -27.751 60.871 1.00 29.70 323 SER A N 1
ATOM 2435 C CA . SER A 1 323 ? 7.284 -29.231 60.894 1.00 29.70 323 SER A CA 1
ATOM 2436 C C . SER A 1 323 ? 7.307 -29.875 59.487 1.00 29.70 323 SER A C 1
ATOM 2438 O O . SER A 1 323 ? 6.388 -29.709 58.694 1.00 29.70 323 SER A O 1
ATOM 2440 N N . SER A 1 324 ? 8.393 -30.625 59.240 1.00 29.16 324 SER A N 1
ATOM 2441 C CA . SER A 1 324 ? 8.515 -31.945 58.570 1.00 29.16 324 SER A CA 1
ATOM 2442 C C . SER A 1 324 ? 7.982 -32.217 57.142 1.00 29.16 324 SER A C 1
ATOM 2444 O O . SER A 1 324 ? 6.836 -32.597 56.937 1.00 29.16 324 SER A O 1
ATOM 2446 N N . VAL A 1 325 ? 8.916 -32.145 56.183 1.00 28.97 325 VAL A N 1
ATOM 2447 C CA . VAL A 1 325 ? 9.426 -33.202 55.265 1.00 28.97 325 VAL A CA 1
ATOM 2448 C C . VAL A 1 325 ? 8.569 -34.458 55.003 1.00 28.97 325 VAL A C 1
ATOM 2450 O O . VAL A 1 325 ? 8.399 -35.266 55.908 1.00 28.97 325 VAL A O 1
ATOM 2453 N N . VAL A 1 326 ? 8.287 -34.733 53.715 1.00 28.27 326 VAL A N 1
ATOM 2454 C CA . VAL A 1 326 ? 8.576 -36.032 53.055 1.00 28.27 326 VAL A CA 1
ATOM 2455 C C . VAL A 1 326 ? 9.013 -35.776 51.604 1.00 28.27 326 VAL A C 1
ATOM 2457 O O . VAL A 1 326 ? 8.275 -35.205 50.806 1.00 28.27 326 VAL A O 1
ATOM 2460 N N . VAL A 1 327 ? 10.230 -36.212 51.271 1.00 28.27 327 VAL A N 1
ATOM 2461 C CA . VAL A 1 327 ? 10.762 -36.317 49.906 1.00 28.27 327 VAL A CA 1
ATOM 2462 C C . VAL A 1 327 ? 10.460 -37.724 49.390 1.00 28.27 327 VAL A C 1
ATOM 2464 O O . VAL A 1 327 ? 10.728 -38.707 50.077 1.00 28.27 327 VAL A O 1
ATOM 2467 N N . SER A 1 328 ? 9.955 -37.844 48.164 1.00 27.84 328 SER A N 1
ATOM 2468 C CA . SER A 1 328 ? 10.092 -39.073 47.377 1.00 27.84 328 SER A CA 1
ATOM 2469 C C . SER A 1 328 ? 10.290 -38.735 45.908 1.00 27.84 328 SER A C 1
ATOM 2471 O O . SER A 1 328 ? 9.421 -38.191 45.233 1.00 27.84 328 SER A O 1
ATOM 2473 N N . THR A 1 329 ? 11.497 -39.039 45.448 1.00 29.66 329 THR A N 1
ATOM 2474 C CA . THR A 1 329 ? 11.939 -39.038 44.060 1.00 29.66 329 THR A CA 1
ATOM 2475 C C . THR A 1 329 ? 11.426 -40.283 43.345 1.00 29.66 329 THR A C 1
ATOM 2477 O O . THR A 1 329 ? 11.720 -41.395 43.779 1.00 29.66 329 THR A O 1
ATOM 2480 N N . ALA A 1 330 ? 10.771 -40.110 42.200 1.00 28.91 330 ALA A N 1
ATOM 2481 C CA . ALA A 1 330 ? 10.727 -41.138 41.165 1.00 28.91 330 ALA A CA 1
ATOM 2482 C C . ALA A 1 330 ? 10.690 -40.474 39.786 1.00 28.91 330 ALA A C 1
ATOM 2484 O O . ALA A 1 330 ? 9.694 -39.891 39.363 1.00 28.91 330 ALA A O 1
ATOM 2485 N N . VAL A 1 331 ? 11.830 -40.559 39.106 1.00 31.89 331 VAL A N 1
ATOM 2486 C CA . VAL A 1 331 ? 11.997 -40.268 37.685 1.00 31.89 331 VAL A CA 1
ATOM 2487 C C . VAL A 1 331 ? 11.240 -41.327 36.889 1.00 31.89 331 VAL A C 1
ATOM 2489 O O . VAL A 1 331 ? 11.497 -42.517 37.043 1.00 31.89 331 VAL A O 1
ATOM 2492 N N . SER A 1 332 ? 10.344 -40.899 36.005 1.00 29.61 332 SER A N 1
ATOM 2493 C CA . SER A 1 332 ? 9.920 -41.701 34.856 1.00 29.61 332 SER A CA 1
ATOM 2494 C C . SER A 1 332 ? 9.489 -40.777 33.717 1.00 29.61 332 SER A C 1
ATOM 2496 O O . SER A 1 332 ? 8.558 -39.986 33.835 1.00 29.61 332 SER A O 1
ATOM 2498 N N . VAL A 1 333 ? 10.228 -40.854 32.612 1.00 37.22 333 VAL A N 1
ATOM 2499 C CA . VAL A 1 333 ? 9.848 -40.293 31.312 1.00 37.22 333 VAL A CA 1
ATOM 2500 C C . VAL A 1 333 ? 8.968 -41.325 30.609 1.00 37.22 333 VAL A C 1
ATOM 2502 O O . VAL A 1 333 ? 9.339 -42.500 30.578 1.00 37.22 333 VAL A O 1
ATOM 2505 N N . PRO A 1 334 ? 7.876 -40.896 29.957 1.00 34.94 334 PRO A N 1
ATOM 2506 C CA . PRO A 1 334 ? 7.562 -41.486 28.665 1.00 34.94 334 PRO A CA 1
ATOM 2507 C C . PRO A 1 334 ? 7.304 -40.435 27.576 1.00 34.94 334 PRO A C 1
ATOM 2509 O O . PRO A 1 334 ? 6.494 -39.525 27.709 1.00 34.94 334 PRO A O 1
ATOM 2512 N N . SER A 1 335 ? 8.070 -40.623 26.501 1.00 27.48 335 SER A N 1
ATOM 2513 C CA . SER A 1 335 ? 7.726 -40.592 25.077 1.00 27.48 335 SER A CA 1
ATOM 2514 C C . SER A 1 335 ? 6.482 -39.832 24.601 1.00 27.48 335 SER A C 1
ATOM 2516 O O . SER A 1 335 ? 5.354 -40.055 25.031 1.00 27.48 335 SER A O 1
ATOM 2518 N N . ALA A 1 336 ? 6.734 -39.045 23.557 1.00 33.19 336 ALA A N 1
ATOM 2519 C CA . ALA A 1 336 ? 5.804 -38.329 22.705 1.00 33.19 336 ALA A CA 1
ATOM 2520 C C . ALA A 1 336 ? 4.514 -39.091 22.351 1.00 33.19 336 ALA A C 1
ATOM 2522 O O . ALA A 1 336 ? 4.533 -40.110 21.663 1.00 33.19 336 ALA A O 1
ATOM 2523 N N . ALA A 1 337 ? 3.393 -38.462 22.686 1.00 28.27 337 ALA A N 1
ATOM 2524 C CA . ALA A 1 337 ? 2.245 -38.359 21.801 1.00 28.27 337 ALA A CA 1
ATOM 2525 C C . ALA A 1 337 ? 1.791 -36.897 21.856 1.00 28.27 337 ALA A C 1
ATOM 2527 O O . ALA A 1 337 ? 1.255 -36.425 22.857 1.00 28.27 337 ALA A O 1
ATOM 2528 N N . SER A 1 338 ? 2.093 -36.149 20.798 1.00 31.61 338 SER A N 1
ATOM 2529 C CA . SER A 1 338 ? 1.610 -34.791 20.580 1.00 31.61 338 SER A CA 1
ATOM 2530 C C . SER A 1 338 ? 0.085 -34.815 20.459 1.00 31.61 338 SER A C 1
ATOM 2532 O O . SER A 1 338 ? -0.460 -34.968 19.366 1.00 31.61 338 SER A O 1
ATOM 2534 N N . ALA A 1 339 ? -0.602 -34.695 21.594 1.00 30.66 339 ALA A N 1
ATOM 2535 C CA . ALA A 1 339 ? -2.026 -34.427 21.632 1.00 30.66 339 ALA A CA 1
ATOM 2536 C C . ALA A 1 339 ? -2.251 -33.020 21.066 1.00 30.66 339 ALA A C 1
ATOM 2538 O O . ALA A 1 339 ? -1.796 -32.016 21.615 1.00 30.66 339 ALA A O 1
ATOM 2539 N N . SER A 1 340 ? -2.926 -32.963 19.924 1.00 35.91 340 SER A N 1
ATOM 2540 C CA . SER A 1 340 ? -3.414 -31.747 19.291 1.00 35.91 340 SER A CA 1
ATOM 2541 C C . SER A 1 340 ? -4.349 -30.998 20.246 1.00 35.91 340 SER A C 1
ATOM 2543 O O . SER A 1 340 ? -5.532 -31.320 20.348 1.00 35.91 340 SER A O 1
ATOM 2545 N N . ALA A 1 341 ? -3.831 -29.996 20.956 1.00 36.88 341 ALA A N 1
ATOM 2546 C CA . ALA A 1 341 ? -4.648 -29.081 21.741 1.00 36.88 341 ALA A CA 1
ATOM 2547 C C . ALA A 1 341 ? -5.397 -28.133 20.790 1.00 36.88 341 ALA A C 1
ATOM 2549 O O . ALA A 1 341 ? -4.907 -27.056 20.446 1.00 36.88 341 ALA A O 1
ATOM 2550 N N . SER A 1 342 ? -6.589 -28.534 20.346 1.00 38.34 342 SER A N 1
ATOM 2551 C CA . SER A 1 342 ? -7.575 -27.591 19.821 1.00 38.34 342 SER A CA 1
ATOM 2552 C C . SER A 1 342 ? -7.890 -26.585 20.932 1.00 38.34 342 SER A C 1
ATOM 2554 O O . SER A 1 342 ? -8.430 -26.948 21.975 1.00 38.34 342 SER A O 1
ATOM 2556 N N . GLN A 1 343 ? -7.469 -25.335 20.760 1.00 53.75 343 GLN A N 1
ATOM 2557 C CA . GLN A 1 343 ? -7.617 -24.303 21.782 1.00 53.75 343 GLN A CA 1
ATOM 2558 C C . GLN A 1 343 ? -9.076 -23.836 21.864 1.00 53.75 343 GLN A C 1
ATOM 2560 O O . GLN A 1 343 ? -9.600 -23.231 20.931 1.00 53.75 343 GLN A O 1
ATOM 2565 N N . ASP A 1 344 ? -9.709 -24.102 23.003 1.00 75.56 344 ASP A N 1
ATOM 2566 C CA . ASP A 1 344 ? -11.113 -23.808 23.305 1.00 75.56 344 ASP A CA 1
ATOM 2567 C C . ASP A 1 344 ? -11.278 -22.336 23.743 1.00 75.56 344 ASP A C 1
ATOM 2569 O O . ASP A 1 344 ? -11.528 -22.027 24.911 1.00 75.56 344 ASP A O 1
ATOM 2573 N N . LEU A 1 345 ? -11.075 -21.392 22.817 1.00 91.69 345 LEU A N 1
ATOM 2574 C CA . LEU A 1 345 ? -11.304 -19.970 23.098 1.00 91.69 345 LEU A CA 1
ATOM 2575 C C . LEU A 1 345 ? -12.795 -19.693 23.324 1.00 91.69 345 LEU A C 1
ATOM 2577 O O . LEU A 1 345 ? -13.634 -20.043 22.492 1.00 91.69 345 LEU A O 1
ATOM 2581 N N . LYS A 1 346 ? -13.130 -19.033 24.438 1.00 94.75 346 LYS A N 1
ATOM 2582 C CA . LYS A 1 346 ? -14.514 -18.702 24.822 1.00 94.75 346 LYS A CA 1
ATOM 2583 C C . LYS A 1 346 ? -14.620 -17.263 25.321 1.00 94.75 346 LYS A C 1
ATOM 2585 O O . LYS A 1 346 ? -13.648 -16.692 25.810 1.00 94.75 346 LYS A O 1
ATOM 2590 N N . LEU A 1 347 ? -15.817 -16.689 25.208 1.00 95.56 347 LEU A N 1
ATOM 2591 C CA . LEU A 1 347 ? -16.170 -15.429 25.864 1.00 95.56 347 LEU A CA 1
ATOM 2592 C C . LEU A 1 347 ? -16.726 -15.729 27.258 1.00 95.56 347 LEU A C 1
ATOM 2594 O O . LEU A 1 347 ? -17.564 -16.621 27.392 1.00 95.56 347 LEU A O 1
ATOM 2598 N N . ALA A 1 348 ? -16.267 -15.018 28.289 1.00 92.75 348 ALA A N 1
ATOM 2599 C CA . ALA A 1 348 ? -16.651 -15.304 29.670 1.00 92.75 348 ALA A CA 1
ATOM 2600 C C . ALA A 1 348 ? -16.716 -14.063 30.568 1.00 92.75 348 ALA A C 1
ATOM 2602 O O . ALA A 1 348 ? -15.701 -13.452 30.910 1.00 92.75 348 ALA A O 1
ATOM 2603 N N . GLY A 1 349 ? -17.918 -13.761 31.062 1.00 92.25 349 GLY A N 1
ATOM 2604 C CA . GLY A 1 349 ? -18.159 -12.589 31.904 1.00 92.25 349 GLY A CA 1
ATOM 2605 C C . GLY A 1 349 ? -17.907 -11.270 31.167 1.00 92.25 349 GLY A C 1
ATOM 2606 O O . GLY A 1 349 ? -17.406 -11.249 30.044 1.00 92.25 349 GLY A O 1
ATOM 2607 N N . GLN A 1 350 ? -18.279 -10.164 31.803 1.00 94.75 350 GLN A N 1
ATOM 2608 C CA . GLN A 1 350 ? -18.119 -8.832 31.220 1.00 94.75 350 GLN A CA 1
ATOM 2609 C C . GLN A 1 350 ? -16.663 -8.357 31.276 1.00 94.75 350 GLN A C 1
ATOM 2611 O O . GLN A 1 350 ? -15.888 -8.799 32.127 1.00 94.75 350 GLN A O 1
ATOM 2616 N N . ALA A 1 351 ? -16.311 -7.446 30.367 1.00 93.25 351 ALA A N 1
ATOM 2617 C CA . ALA A 1 351 ? -15.074 -6.676 30.455 1.00 93.25 351 ALA A CA 1
ATOM 2618 C C . ALA A 1 351 ? -14.995 -5.937 31.803 1.00 93.25 351 ALA A C 1
ATOM 2620 O O . ALA A 1 351 ? -15.978 -5.340 32.250 1.00 93.25 351 ALA A O 1
ATOM 2621 N N . ASP A 1 352 ? -13.832 -5.986 32.450 1.00 92.00 352 ASP A N 1
ATOM 2622 C CA . ASP A 1 352 ? -13.609 -5.280 33.710 1.00 92.00 352 ASP A CA 1
ATOM 2623 C C . ASP A 1 352 ? -13.362 -3.774 33.497 1.00 92.00 352 ASP A C 1
ATOM 2625 O O . ASP A 1 352 ? -13.168 -3.286 32.380 1.00 92.00 352 ASP A O 1
ATOM 2629 N N . GLY A 1 353 ? -13.388 -3.015 34.596 1.00 93.44 353 GLY A N 1
ATOM 2630 C CA . GLY A 1 353 ? -13.211 -1.563 34.556 1.00 93.44 353 GLY A CA 1
ATOM 2631 C C . GLY A 1 353 ? -11.839 -1.119 34.039 1.00 93.44 353 GLY A C 1
ATOM 2632 O O . GLY A 1 353 ? -11.747 -0.046 33.446 1.00 93.44 353 GLY A O 1
ATOM 2633 N N . ALA A 1 354 ? -10.795 -1.935 34.212 1.00 94.44 354 ALA A N 1
ATOM 2634 C CA . ALA A 1 354 ? -9.451 -1.612 33.742 1.00 94.44 354 ALA A CA 1
ATOM 2635 C C . ALA A 1 354 ? -9.366 -1.723 32.214 1.00 94.44 354 ALA A C 1
ATOM 2637 O O . ALA A 1 354 ? -8.891 -0.796 31.560 1.00 94.44 354 ALA A O 1
ATOM 2638 N N . ALA A 1 355 ? -9.916 -2.792 31.632 1.00 95.75 355 ALA A N 1
ATOM 2639 C CA . ALA A 1 355 ? -10.009 -2.961 30.185 1.00 95.75 355 ALA A CA 1
ATOM 2640 C C . ALA A 1 355 ? -10.871 -1.865 29.535 1.00 95.75 355 ALA A C 1
ATOM 2642 O O . ALA A 1 355 ? -10.517 -1.329 28.482 1.00 95.75 355 ALA A O 1
ATOM 2643 N N . VAL A 1 356 ? -11.978 -1.484 30.185 1.00 96.94 356 VAL A N 1
ATOM 2644 C CA . VAL A 1 356 ? -12.836 -0.365 29.758 1.00 96.94 356 VAL A CA 1
ATOM 2645 C C . VAL A 1 356 ? -12.051 0.948 29.764 1.00 96.94 356 VAL A C 1
ATOM 2647 O O . VAL A 1 356 ? -12.045 1.652 28.757 1.00 96.94 356 VAL A O 1
ATOM 2650 N N . ALA A 1 357 ? -11.350 1.266 30.854 1.00 96.56 357 ALA A N 1
ATOM 2651 C CA . ALA A 1 357 ? -10.556 2.488 30.963 1.00 96.56 357 ALA A CA 1
ATOM 2652 C C . ALA A 1 357 ? -9.413 2.537 29.935 1.00 96.56 357 ALA A C 1
ATOM 2654 O O . ALA A 1 357 ? -9.223 3.561 29.280 1.00 96.56 357 ALA A O 1
ATOM 2655 N N . ALA A 1 358 ? -8.700 1.425 29.735 1.00 95.25 358 ALA A N 1
ATOM 2656 C CA . ALA A 1 358 ? -7.645 1.318 28.729 1.00 95.25 358 ALA A CA 1
ATOM 2657 C C . ALA A 1 358 ? -8.189 1.521 27.305 1.00 95.25 358 ALA A C 1
ATOM 2659 O O . ALA A 1 358 ? -7.565 2.202 26.491 1.00 95.25 358 ALA A O 1
ATOM 2660 N N . THR A 1 359 ? -9.382 0.994 27.022 1.00 96.31 359 THR A N 1
ATOM 2661 C CA . THR A 1 359 ? -10.058 1.154 25.727 1.00 96.31 359 THR A CA 1
ATOM 2662 C C . THR A 1 359 ? -10.532 2.582 25.500 1.00 96.31 359 THR A C 1
ATOM 2664 O O . THR A 1 359 ? -10.359 3.105 24.405 1.00 96.31 359 THR A O 1
ATOM 2667 N N . LEU A 1 360 ? -11.078 3.248 26.522 1.00 96.31 360 LEU A N 1
ATOM 2668 C CA . LEU A 1 360 ? -11.425 4.670 26.439 1.00 96.31 360 LEU A CA 1
ATOM 2669 C C . LEU A 1 360 ? -10.182 5.535 26.212 1.00 96.31 360 LEU A C 1
ATOM 2671 O O . LEU A 1 360 ? -10.221 6.453 25.397 1.00 96.31 360 LEU A O 1
ATOM 2675 N N . ALA A 1 361 ? -9.070 5.213 26.877 1.00 91.62 361 ALA A N 1
ATOM 2676 C CA . ALA A 1 361 ? -7.802 5.894 26.658 1.00 91.62 361 ALA A CA 1
ATOM 2677 C C . ALA A 1 361 ? -7.284 5.683 25.225 1.00 91.62 361 ALA A C 1
ATOM 2679 O O . ALA A 1 361 ? -6.809 6.634 24.612 1.00 91.62 361 ALA A O 1
ATOM 2680 N N . GLU A 1 362 ? -7.399 4.474 24.665 1.00 90.06 362 GLU A N 1
ATOM 2681 C CA . GLU A 1 362 ? -7.050 4.212 23.262 1.00 90.06 362 GLU A CA 1
ATOM 2682 C C . GLU A 1 362 ? -7.980 4.943 22.289 1.00 90.06 362 GLU A C 1
ATOM 2684 O O . GLU A 1 362 ? -7.502 5.610 21.378 1.00 90.06 362 GLU A O 1
ATOM 2689 N N . ALA A 1 363 ? -9.292 4.911 22.515 1.00 88.25 363 ALA A N 1
ATOM 2690 C CA . ALA A 1 363 ? -10.257 5.628 21.688 1.00 88.25 363 ALA A CA 1
ATOM 2691 C C . ALA A 1 363 ? -9.985 7.142 21.694 1.00 88.25 363 ALA A C 1
ATOM 2693 O O . ALA A 1 363 ? -9.971 7.785 20.644 1.00 88.25 363 ALA A O 1
ATOM 2694 N N . GLN A 1 364 ? -9.668 7.704 22.865 1.00 89.38 364 GLN A N 1
ATOM 2695 C CA . GLN A 1 364 ? -9.248 9.096 22.996 1.00 89.38 364 GLN A CA 1
ATOM 2696 C C . GLN A 1 364 ? -7.924 9.365 22.260 1.00 89.38 364 GLN A C 1
ATOM 2698 O O . GLN A 1 364 ? -7.805 10.389 21.585 1.00 89.38 364 GLN A O 1
ATOM 2703 N N . ARG A 1 365 ? -6.937 8.456 22.334 1.00 78.19 365 ARG A N 1
ATOM 2704 C CA . ARG A 1 365 ? -5.688 8.551 21.548 1.00 78.19 365 ARG A CA 1
ATOM 2705 C C . ARG A 1 365 ? -5.951 8.536 20.043 1.00 78.19 365 ARG A C 1
ATOM 2707 O O . ARG A 1 365 ? -5.238 9.213 19.303 1.00 78.19 365 ARG A O 1
ATOM 2714 N N . GLN A 1 366 ? -6.979 7.815 19.606 1.00 81.00 366 GLN A N 1
ATOM 2715 C CA . GLN A 1 366 ? -7.444 7.787 18.223 1.00 81.00 366 GLN A CA 1
ATOM 2716 C C . GLN A 1 366 ? -8.379 8.955 17.869 1.00 81.00 366 GLN A C 1
ATOM 2718 O O . GLN A 1 366 ? -8.855 8.998 16.746 1.00 81.00 366 GLN A O 1
ATOM 2723 N N . GLN A 1 367 ? -8.609 9.922 18.769 1.00 82.62 367 GLN A N 1
ATOM 2724 C CA . GLN A 1 367 ? -9.506 11.077 18.580 1.00 82.62 367 GLN A CA 1
ATOM 2725 C C . GLN A 1 367 ? -10.976 10.719 18.342 1.00 82.62 367 GLN A C 1
ATOM 2727 O O . GLN A 1 367 ? -11.728 11.486 17.741 1.00 82.62 367 GLN A O 1
ATOM 2732 N N . MET A 1 368 ? -11.406 9.568 18.844 1.00 87.38 368 MET A N 1
ATOM 2733 C CA . MET A 1 368 ? -12.819 9.240 18.889 1.00 87.38 368 MET A CA 1
ATOM 2734 C C . MET A 1 368 ? -13.476 9.970 20.066 1.00 87.38 368 MET A C 1
ATOM 2736 O O . MET A 1 368 ? -12.903 10.048 21.158 1.00 87.38 368 MET A O 1
ATOM 2740 N N . THR A 1 369 ? -14.683 10.497 19.865 1.00 91.75 369 THR A N 1
ATOM 2741 C CA . THR A 1 369 ? -15.454 11.192 20.912 1.00 91.75 369 THR A CA 1
ATOM 2742 C C . THR A 1 369 ? -16.775 10.490 21.176 1.00 91.75 369 THR A C 1
ATOM 2744 O O . THR A 1 369 ? -17.171 9.591 20.439 1.00 91.75 369 THR A O 1
ATOM 2747 N N . ASP A 1 370 ? -17.457 10.876 22.255 1.00 93.62 370 ASP A N 1
ATOM 2748 C CA . ASP A 1 370 ? -18.792 10.361 22.593 1.00 93.62 370 ASP A CA 1
ATOM 2749 C C . ASP A 1 370 ? -18.845 8.828 22.682 1.00 93.62 370 ASP A C 1
ATOM 2751 O O . ASP A 1 370 ? -19.849 8.193 22.356 1.00 93.62 370 ASP A O 1
ATOM 2755 N N . ILE A 1 371 ? -17.727 8.237 23.115 1.00 96.12 371 ILE A N 1
ATOM 2756 C CA . ILE A 1 371 ? -17.535 6.794 23.156 1.00 96.12 371 ILE A CA 1
ATOM 2757 C C . ILE A 1 371 ? -18.409 6.173 24.235 1.00 96.12 371 ILE A C 1
ATOM 2759 O O . ILE A 1 371 ? -18.317 6.502 25.420 1.00 96.12 371 ILE A O 1
ATOM 2763 N N . LYS A 1 372 ? -19.208 5.198 23.818 1.00 97.00 372 LYS A N 1
ATOM 2764 C CA . LYS A 1 372 ? -20.040 4.358 24.669 1.00 97.00 372 LYS A CA 1
ATOM 2765 C C . LYS A 1 372 ? -19.657 2.904 24.442 1.00 97.00 372 LYS A C 1
ATOM 2767 O O . LYS A 1 372 ? -20.012 2.293 23.436 1.00 97.00 372 LYS A O 1
ATOM 2772 N N . ILE A 1 373 ? -18.933 2.337 25.404 1.00 97.38 373 ILE A N 1
ATOM 2773 C CA . ILE A 1 373 ? -18.633 0.902 25.422 1.00 97.38 373 ILE A CA 1
ATOM 2774 C C . ILE A 1 373 ? -19.895 0.137 25.830 1.00 97.38 373 ILE A C 1
ATOM 2776 O O . ILE A 1 373 ? -20.493 0.397 26.877 1.00 97.38 373 ILE A O 1
ATOM 2780 N N . SER A 1 374 ? -20.280 -0.845 25.018 1.00 97.06 374 SER A N 1
ATOM 2781 C CA . SER A 1 374 ? -21.402 -1.731 25.299 1.00 97.06 374 SER A CA 1
ATOM 2782 C C . SER A 1 374 ? -20.985 -2.809 26.292 1.00 97.06 374 SER A C 1
ATOM 2784 O O . SER A 1 374 ? -20.344 -3.798 25.933 1.00 97.06 374 SER A O 1
ATOM 2786 N N . LYS A 1 375 ? -21.373 -2.646 27.562 1.00 93.19 375 LYS A N 1
ATOM 2787 C CA . LYS A 1 375 ? -21.104 -3.641 28.618 1.00 93.19 375 LYS A CA 1
ATOM 2788 C C . LYS A 1 375 ? -21.718 -5.009 28.312 1.00 93.19 375 LYS A C 1
ATOM 2790 O O . LYS A 1 375 ? -21.147 -6.028 28.680 1.00 93.19 375 LYS A O 1
ATOM 2795 N N . SER A 1 376 ? -22.874 -5.037 27.646 1.00 94.62 376 SER A N 1
ATOM 2796 C CA . SER A 1 376 ? -23.554 -6.279 27.267 1.00 94.62 376 SER A CA 1
ATOM 2797 C C . SER A 1 376 ? -22.903 -6.984 26.078 1.00 94.62 376 SER A C 1
ATOM 2799 O O . SER A 1 376 ? -23.178 -8.160 25.880 1.00 94.62 376 SER A O 1
ATOM 2801 N N . GLN A 1 377 ? -22.039 -6.297 25.321 1.00 97.81 377 GLN A N 1
ATOM 2802 C CA . GLN A 1 377 ? -21.318 -6.833 24.162 1.00 97.81 377 GLN A CA 1
ATOM 2803 C C . GLN A 1 377 ? -19.794 -6.679 24.300 1.00 97.81 377 GLN A C 1
ATOM 2805 O O . GLN A 1 377 ? -19.074 -6.534 23.313 1.00 97.81 377 GLN A O 1
ATOM 2810 N N . SER A 1 378 ? -19.291 -6.700 25.535 1.00 98.06 378 SER A N 1
ATOM 2811 C CA . SER A 1 378 ? -17.860 -6.646 25.844 1.00 98.06 378 SER A CA 1
ATOM 2812 C C . SER A 1 378 ? -17.529 -7.712 26.882 1.00 98.06 378 SER A C 1
ATOM 2814 O O . SER A 1 378 ? -18.122 -7.737 27.961 1.00 98.06 378 SER A O 1
ATOM 2816 N N . PHE A 1 379 ? -16.593 -8.603 26.564 1.00 98.19 379 PHE A N 1
ATOM 2817 C CA . PHE A 1 379 ? -16.369 -9.842 27.303 1.00 98.19 379 PHE A CA 1
ATOM 2818 C C . PHE A 1 379 ? -14.887 -10.150 27.477 1.00 98.19 379 PHE A C 1
ATOM 2820 O O . PHE A 1 379 ? -14.064 -9.830 26.620 1.00 98.19 379 PHE A O 1
ATOM 2827 N N . ARG A 1 380 ? -14.540 -10.869 28.545 1.00 97.69 380 ARG A N 1
ATOM 2828 C CA . ARG A 1 380 ? -13.202 -11.468 28.642 1.00 97.69 380 ARG A CA 1
ATOM 2829 C C . ARG A 1 380 ? -13.101 -12.636 27.670 1.00 97.69 380 ARG A C 1
ATOM 2831 O O . ARG A 1 380 ? -14.050 -13.403 27.512 1.00 97.69 380 ARG A O 1
ATOM 2838 N N . VAL A 1 381 ? -11.939 -12.792 27.054 1.00 96.62 381 VAL A N 1
ATOM 2839 C CA . VAL A 1 381 ? -11.595 -13.926 26.197 1.00 96.62 381 VAL A CA 1
ATOM 2840 C C . VAL A 1 381 ? -10.750 -14.884 27.025 1.00 96.62 381 VAL A C 1
ATOM 2842 O O . VAL A 1 381 ? -9.670 -14.518 27.493 1.00 96.62 381 VAL A O 1
ATOM 2845 N N . ILE A 1 382 ? -11.236 -16.107 27.222 1.00 95.25 382 ILE A N 1
ATOM 2846 C CA . ILE A 1 382 ? -10.560 -17.142 28.008 1.00 95.25 382 ILE A CA 1
ATOM 2847 C C . ILE A 1 382 ? -10.096 -18.294 27.117 1.00 95.25 382 ILE A C 1
ATOM 2849 O O . ILE A 1 382 ? -10.759 -18.646 26.143 1.00 95.25 382 ILE A O 1
ATOM 2853 N N . ASN A 1 383 ? -8.961 -18.890 27.471 1.00 93.31 383 ASN A N 1
ATOM 2854 C CA . ASN A 1 383 ? -8.501 -20.178 26.966 1.00 93.31 383 ASN A CA 1
ATOM 2855 C C . ASN A 1 383 ? -8.418 -21.142 28.157 1.00 93.31 383 ASN A C 1
ATOM 2857 O O . ASN A 1 383 ? -7.578 -20.965 29.046 1.00 93.31 383 ASN A O 1
ATOM 2861 N N . GLY A 1 384 ? -9.340 -22.105 28.222 1.00 89.75 384 GLY A N 1
ATOM 2862 C CA . GLY A 1 384 ? -9.569 -22.874 29.446 1.00 89.75 384 GLY A CA 1
ATOM 2863 C C . GLY A 1 384 ? -10.045 -21.951 30.570 1.00 89.75 384 GLY A C 1
ATOM 2864 O O . GLY A 1 384 ? -11.070 -21.296 30.434 1.00 89.75 384 GLY A O 1
ATOM 2865 N N . THR A 1 385 ? -9.293 -21.864 31.667 1.00 88.06 385 THR A N 1
ATOM 2866 C CA . THR A 1 385 ? -9.586 -20.964 32.800 1.00 88.06 385 THR A CA 1
ATOM 2867 C C . THR A 1 385 ? -8.804 -19.648 32.756 1.00 88.06 385 THR A C 1
ATOM 2869 O O . THR A 1 385 ? -9.070 -18.748 33.551 1.00 88.06 385 THR A O 1
ATOM 2872 N N . LYS A 1 386 ? -7.840 -19.510 31.837 1.00 92.62 386 LYS A N 1
ATOM 2873 C CA . LYS A 1 386 ? -6.950 -18.348 31.761 1.00 92.62 386 LYS A CA 1
ATOM 2874 C C . LYS A 1 386 ? -7.541 -17.273 30.855 1.00 92.62 386 LYS A C 1
ATOM 2876 O O . LYS A 1 386 ? -7.796 -17.534 29.682 1.00 92.62 386 LYS A O 1
ATOM 2881 N N . GLN A 1 387 ? -7.679 -16.051 31.364 1.00 94.88 387 GLN A N 1
ATOM 2882 C CA . GLN A 1 387 ? -7.950 -14.880 30.528 1.00 94.88 387 GLN A CA 1
ATOM 2883 C C . GLN A 1 387 ? -6.735 -14.584 29.646 1.00 94.88 387 GLN A C 1
ATOM 2885 O O . GLN A 1 387 ? -5.609 -14.479 30.133 1.00 94.88 387 GLN A O 1
ATOM 2890 N N . VAL A 1 388 ? -6.970 -14.490 28.340 1.00 95.38 388 VAL A N 1
ATOM 2891 C CA . VAL A 1 388 ? -5.935 -14.214 27.334 1.00 95.38 388 VAL A CA 1
ATOM 2892 C C . VAL A 1 388 ? -6.080 -12.835 26.701 1.00 95.38 388 VAL A C 1
ATOM 2894 O O . VAL A 1 388 ? -5.090 -12.314 26.205 1.00 95.38 388 VAL A O 1
ATOM 2897 N N . ALA A 1 389 ? -7.283 -12.260 26.721 1.00 97.19 389 ALA A N 1
ATOM 2898 C CA . ALA A 1 389 ? -7.572 -10.903 26.269 1.00 97.19 389 ALA A CA 1
ATOM 2899 C C . ALA A 1 389 ? -8.948 -10.452 26.786 1.00 97.19 389 ALA A C 1
ATOM 2901 O O . ALA A 1 389 ? -9.669 -11.226 27.422 1.00 97.19 389 ALA A O 1
ATOM 2902 N N . THR A 1 390 ? -9.337 -9.228 26.458 1.00 98.44 390 THR A N 1
ATOM 2903 C CA . THR A 1 390 ? -10.697 -8.707 26.614 1.00 98.44 390 THR A CA 1
ATOM 2904 C C . THR A 1 390 ? -11.152 -8.136 25.279 1.00 98.44 390 THR A C 1
ATOM 2906 O O . THR A 1 390 ? -10.435 -7.332 24.693 1.00 98.44 390 THR A O 1
ATOM 2909 N N . VAL A 1 391 ? -12.325 -8.544 24.793 1.00 98.31 391 VAL A N 1
ATOM 2910 C CA . VAL A 1 391 ? -12.966 -7.946 23.616 1.00 98.31 391 VAL A CA 1
ATOM 2911 C C . VAL A 1 391 ? -13.972 -6.900 24.064 1.00 98.31 391 VAL A C 1
ATOM 2913 O O . VAL A 1 391 ? -14.809 -7.169 24.926 1.00 98.31 391 VAL A O 1
ATOM 2916 N N . LEU A 1 392 ? -13.895 -5.706 23.488 1.00 98.56 392 LEU A N 1
ATOM 2917 C CA . LEU A 1 392 ? -14.799 -4.604 23.781 1.00 98.56 392 LEU A CA 1
ATOM 2918 C C . LEU A 1 392 ? -15.433 -4.111 22.490 1.00 98.56 392 LEU A C 1
ATOM 2920 O O . LEU A 1 392 ? -14.751 -3.950 21.484 1.00 98.56 392 LEU A O 1
ATOM 2924 N N . THR A 1 393 ? -16.735 -3.857 22.515 1.00 98.19 393 THR A N 1
ATOM 2925 C CA . THR A 1 393 ? -17.443 -3.240 21.390 1.00 98.19 393 THR A CA 1
ATOM 2926 C C . THR A 1 393 ? -18.220 -2.030 21.870 1.00 98.19 393 THR A C 1
ATOM 2928 O O . THR A 1 393 ? -18.599 -1.932 23.041 1.00 98.19 393 THR A O 1
ATOM 2931 N N . GLY A 1 394 ? -18.460 -1.086 20.973 1.00 97.12 394 GLY A N 1
ATOM 2932 C CA . GLY A 1 394 ? -19.186 0.121 21.319 1.00 97.12 394 GLY A CA 1
ATOM 2933 C C . GLY A 1 394 ? -19.498 0.984 20.117 1.00 97.12 394 GLY A C 1
ATOM 2934 O O . GLY A 1 394 ? -19.266 0.601 18.969 1.00 97.12 394 GLY A O 1
ATOM 2935 N N . GLU A 1 395 ? -20.025 2.157 20.422 1.00 96.25 395 GLU A N 1
ATOM 2936 C CA . GLU A 1 395 ? -20.334 3.210 19.465 1.00 96.25 395 GLU A CA 1
ATOM 2937 C C . GLU A 1 395 ? -19.704 4.528 19.910 1.00 96.25 395 GLU A C 1
ATOM 2939 O O . GLU A 1 395 ? -19.365 4.710 21.080 1.00 96.25 395 GLU A O 1
ATOM 2944 N N . GLY A 1 396 ? -19.539 5.447 18.972 1.00 93.56 396 GLY A N 1
ATOM 2945 C CA . GLY A 1 396 ? -19.055 6.792 19.235 1.00 93.56 396 GLY A CA 1
ATOM 2946 C C . GLY A 1 396 ? -18.806 7.538 17.937 1.00 93.56 396 GLY A C 1
ATOM 2947 O O . GLY A 1 396 ? -19.077 7.040 16.846 1.00 93.56 396 GLY A O 1
ATOM 2948 N N . LYS A 1 397 ? -18.283 8.749 18.032 1.00 88.81 397 LYS A N 1
ATOM 2949 C CA . LYS A 1 397 ? -17.910 9.534 16.865 1.00 88.81 397 LYS A CA 1
ATOM 2950 C C . LYS A 1 397 ? -16.485 9.190 16.450 1.00 88.81 397 LYS A C 1
ATOM 2952 O O . LYS A 1 397 ? -15.555 9.343 17.240 1.00 88.81 397 LYS A O 1
ATOM 2957 N N . MET A 1 398 ? -16.328 8.727 15.215 1.00 83.94 398 MET A N 1
ATOM 2958 C CA . MET A 1 398 ? -15.016 8.421 14.643 1.00 83.94 398 MET A CA 1
ATOM 2959 C C . MET A 1 398 ? -14.332 9.705 14.154 1.00 83.94 398 MET A C 1
ATOM 2961 O O . MET A 1 398 ? -15.026 10.683 13.853 1.00 83.94 398 MET A O 1
ATOM 2965 N N . PRO A 1 399 ? -12.994 9.723 14.037 1.00 68.25 399 PRO A N 1
ATOM 2966 C CA . PRO A 1 399 ? -12.275 10.855 13.455 1.00 68.25 399 PRO A CA 1
ATOM 2967 C C . PRO A 1 399 ? -12.822 11.159 12.062 1.00 68.25 399 PRO A C 1
ATOM 2969 O O . PRO A 1 399 ? -13.071 10.239 11.296 1.00 68.25 399 PRO A O 1
ATOM 2972 N N . ASP A 1 400 ? -13.057 12.425 11.732 1.00 61.94 400 ASP A N 1
ATOM 2973 C CA . ASP A 1 400 ? -13.604 12.853 10.431 1.00 61.94 400 ASP A CA 1
ATOM 2974 C C . ASP A 1 400 ? -14.986 12.280 10.037 1.00 61.94 400 ASP A C 1
ATOM 2976 O O . ASP A 1 400 ? -15.472 12.561 8.940 1.00 61.94 400 ASP A O 1
ATOM 2980 N N . ALA A 1 401 ? -15.661 11.517 10.906 1.00 63.66 401 ALA A N 1
ATOM 2981 C CA . ALA A 1 401 ? -16.992 10.997 10.618 1.00 63.66 401 ALA A CA 1
ATOM 2982 C C . ALA A 1 401 ? -18.074 12.036 10.934 1.00 63.66 401 ALA A C 1
ATOM 2984 O O . ALA A 1 401 ? -18.092 12.678 11.991 1.00 63.66 401 ALA A O 1
ATOM 2985 N N . THR A 1 402 ? -19.014 12.185 9.998 1.00 66.25 402 THR A N 1
ATOM 2986 C CA . THR A 1 402 ? -20.185 13.058 10.182 1.00 66.25 402 THR A CA 1
ATOM 2987 C C . THR A 1 402 ? -21.207 12.412 11.121 1.00 66.25 402 THR A C 1
ATOM 2989 O O . THR A 1 402 ? -21.840 13.111 11.910 1.00 66.25 402 THR A O 1
ATOM 2992 N N . ASN A 1 403 ? -21.317 11.082 11.076 1.00 75.06 403 ASN A N 1
ATOM 2993 C CA . ASN A 1 403 ? -22.276 10.291 11.842 1.00 75.06 403 ASN A CA 1
ATOM 2994 C C . ASN A 1 403 ? -21.578 9.425 12.901 1.00 75.06 403 ASN A C 1
ATOM 2996 O O . ASN A 1 403 ? -20.358 9.253 12.885 1.00 75.06 403 ASN A O 1
ATOM 3000 N N . ALA A 1 404 ? -22.367 8.874 13.825 1.00 83.94 404 ALA A N 1
ATOM 3001 C CA . ALA A 1 404 ? -21.875 7.894 14.785 1.00 83.94 404 ALA A CA 1
ATOM 3002 C C . ALA A 1 404 ? -21.391 6.625 14.065 1.00 83.94 404 ALA A C 1
ATOM 3004 O O . ALA A 1 404 ? -22.050 6.119 13.152 1.00 83.94 404 ALA A O 1
ATOM 3005 N N . GLY A 1 405 ? -20.250 6.106 14.509 1.00 89.38 405 GLY A N 1
ATOM 3006 C CA . GLY A 1 405 ? -19.669 4.846 14.075 1.00 89.38 405 GLY A CA 1
ATOM 3007 C C . GLY A 1 405 ? -19.609 3.823 15.209 1.00 89.38 405 GLY A C 1
ATOM 3008 O O . GLY A 1 405 ? -19.760 4.147 16.388 1.00 89.38 405 GLY A O 1
ATOM 3009 N N . CYS A 1 406 ? -19.372 2.571 14.843 1.00 94.75 406 CYS A N 1
ATOM 3010 C CA . CYS A 1 406 ? -19.148 1.460 15.755 1.00 94.75 406 CYS A CA 1
ATOM 3011 C C . CYS A 1 406 ? -17.657 1.115 15.783 1.00 94.75 406 CYS A C 1
ATOM 3013 O O . CYS A 1 406 ? -16.922 1.409 14.842 1.00 94.75 406 CYS A O 1
ATOM 3015 N N . PHE A 1 407 ? -17.203 0.466 16.848 1.00 95.56 407 PHE A N 1
ATOM 3016 C CA . PHE A 1 407 ? -15.835 -0.038 16.933 1.00 95.56 407 PHE A CA 1
ATOM 3017 C C . PHE A 1 407 ? -15.776 -1.392 17.630 1.00 95.56 407 PHE A C 1
ATOM 3019 O O . PHE A 1 407 ? -16.694 -1.799 18.353 1.00 95.56 407 PHE A O 1
ATOM 3026 N N . ILE A 1 408 ? -14.642 -2.058 17.440 1.00 97.88 408 ILE A N 1
ATOM 3027 C CA . ILE A 1 408 ? -14.205 -3.179 18.263 1.00 97.88 408 ILE A CA 1
ATOM 3028 C C . ILE A 1 408 ? -12.778 -2.927 18.745 1.00 97.88 408 ILE A C 1
ATOM 3030 O O . ILE A 1 408 ? -11.948 -2.381 18.019 1.00 97.88 408 ILE A O 1
ATOM 3034 N N . ALA A 1 409 ? -12.500 -3.336 19.977 1.00 97.12 409 ALA A N 1
ATOM 3035 C CA . ALA A 1 409 ? -11.177 -3.337 20.563 1.00 97.12 409 ALA A CA 1
ATOM 3036 C C . ALA A 1 409 ? -10.839 -4.697 21.178 1.00 97.12 409 ALA A C 1
ATOM 3038 O O . ALA A 1 409 ? -11.716 -5.394 21.693 1.00 97.12 409 ALA A O 1
ATOM 3039 N N . ILE A 1 410 ? -9.555 -5.045 21.154 1.00 97.69 410 ILE A N 1
ATOM 3040 C CA . ILE A 1 410 ? -8.976 -6.158 21.896 1.00 97.69 410 ILE A CA 1
ATOM 3041 C C . ILE A 1 410 ? -7.885 -5.619 22.819 1.00 97.69 410 ILE A C 1
ATOM 3043 O O . ILE A 1 410 ? -6.900 -5.037 22.366 1.00 97.69 410 ILE A O 1
ATOM 3047 N N . GLN A 1 411 ? -8.057 -5.841 24.118 1.00 97.38 411 GLN A N 1
ATOM 3048 C CA . GLN A 1 411 ? -7.040 -5.582 25.129 1.00 97.38 411 GLN A CA 1
ATOM 3049 C C . GLN A 1 411 ? -6.307 -6.888 25.466 1.00 97.38 411 GLN A C 1
ATOM 3051 O O . GLN A 1 411 ? -6.931 -7.843 25.932 1.00 97.38 411 GLN A O 1
ATOM 3056 N N . GLN A 1 412 ? -4.994 -6.935 25.236 1.00 94.88 412 GLN A N 1
ATOM 3057 C CA . GLN A 1 412 ? -4.118 -8.068 25.541 1.00 94.88 412 GLN A CA 1
ATOM 3058 C C . GLN A 1 412 ? -2.926 -7.564 26.363 1.00 94.88 412 GLN A C 1
ATOM 3060 O O . GLN A 1 412 ? -2.058 -6.871 25.846 1.00 94.88 412 GLN A O 1
ATOM 3065 N N . GLY A 1 413 ? -2.871 -7.917 27.650 1.00 91.12 413 GLY A N 1
ATOM 3066 C CA . GLY A 1 413 ? -1.887 -7.311 28.556 1.00 91.12 413 GLY A CA 1
ATOM 3067 C C . GLY A 1 413 ? -2.141 -5.808 28.691 1.00 91.12 413 GLY A C 1
ATOM 3068 O O . GLY A 1 413 ? -3.278 -5.409 28.911 1.00 91.12 413 GLY A O 1
ATOM 3069 N N . ASP A 1 414 ? -1.126 -4.971 28.522 1.00 87.69 414 ASP A N 1
ATOM 3070 C CA . ASP A 1 414 ? -1.302 -3.511 28.580 1.00 87.69 414 ASP A CA 1
ATOM 3071 C C . ASP A 1 414 ? -1.667 -2.893 27.216 1.00 87.69 414 ASP A C 1
ATOM 3073 O O . ASP A 1 414 ? -2.030 -1.716 27.136 1.00 87.69 414 ASP A O 1
ATOM 3077 N N . ASP A 1 415 ? -1.622 -3.692 26.146 1.00 86.44 415 ASP A N 1
ATOM 3078 C CA . ASP A 1 415 ? -1.853 -3.235 24.780 1.00 86.44 415 ASP A CA 1
ATOM 3079 C C . ASP A 1 415 ? -3.333 -3.301 24.405 1.00 86.44 415 ASP A C 1
ATOM 3081 O O . ASP A 1 415 ? -4.019 -4.304 24.630 1.00 86.44 415 ASP A O 1
ATOM 3085 N N . VAL A 1 416 ? -3.817 -2.241 23.758 1.00 92.50 416 VAL A N 1
ATOM 3086 C CA . VAL A 1 416 ? -5.172 -2.164 23.206 1.00 92.50 416 VAL A CA 1
ATOM 3087 C C . VAL A 1 416 ? -5.083 -1.951 21.703 1.00 92.50 416 VAL A C 1
ATOM 3089 O O . VAL A 1 416 ? -4.616 -0.910 21.250 1.00 92.50 416 VAL A O 1
ATOM 3092 N N . ALA A 1 417 ? -5.578 -2.914 20.932 1.00 84.44 417 ALA A N 1
ATOM 3093 C CA . ALA A 1 417 ? -5.840 -2.740 19.513 1.00 84.44 417 ALA A CA 1
ATOM 3094 C C . ALA A 1 417 ? -7.307 -2.362 19.335 1.00 84.44 417 ALA A C 1
ATOM 3096 O O . ALA A 1 417 ? -8.186 -3.166 19.628 1.00 84.44 417 ALA A O 1
ATOM 3097 N N . LEU A 1 418 ? -7.580 -1.146 18.870 1.00 90.88 418 LEU A N 1
ATOM 3098 C CA . LEU A 1 418 ? -8.928 -0.646 18.610 1.00 90.88 418 LEU A CA 1
ATOM 3099 C C . LEU A 1 418 ? -9.039 -0.267 17.139 1.00 90.88 418 LEU A C 1
ATOM 3101 O O . LEU A 1 418 ? -8.174 0.444 16.629 1.00 90.88 418 LEU A O 1
ATOM 3105 N N . ILE A 1 419 ? -10.108 -0.718 16.481 1.00 81.81 419 ILE A N 1
ATOM 3106 C CA . ILE A 1 419 ? -10.434 -0.318 15.111 1.00 81.81 419 ILE A CA 1
ATOM 3107 C C . ILE A 1 419 ? -11.880 0.200 15.021 1.00 81.81 419 ILE A C 1
ATOM 3109 O O . ILE A 1 419 ? -12.807 -0.470 15.496 1.00 81.81 419 ILE A O 1
ATOM 3113 N N . PRO A 1 420 ? -12.105 1.365 14.390 1.00 84.38 420 PRO A N 1
ATOM 3114 C CA . PRO A 1 420 ? -13.417 1.735 13.875 1.00 84.38 420 PRO A CA 1
ATOM 3115 C C . PRO A 1 420 ? -13.917 0.705 12.855 1.00 84.38 420 PRO A C 1
ATOM 3117 O O . PRO A 1 420 ? -13.130 0.126 12.104 1.00 84.38 420 PRO A O 1
ATOM 3120 N N . THR A 1 421 ? -15.227 0.487 12.810 1.00 85.06 421 THR A N 1
ATOM 3121 C CA . THR A 1 421 ? -15.871 -0.479 11.917 1.00 85.06 421 THR A CA 1
ATOM 3122 C C . THR A 1 421 ? -16.975 0.188 11.091 1.00 85.06 421 THR A C 1
ATOM 3124 O O . THR A 1 421 ? -16.672 0.866 10.113 1.00 85.06 421 THR A O 1
ATOM 3127 N N . LEU A 1 422 ? -18.245 0.013 11.461 1.00 83.25 422 LEU A N 1
ATOM 3128 C CA . LEU A 1 422 ? -19.397 0.607 10.780 1.00 83.25 422 LEU A CA 1
ATOM 3129 C C . LEU A 1 422 ? -19.412 2.130 10.978 1.00 83.25 422 LEU A C 1
ATOM 3131 O O . LEU A 1 422 ? -19.129 2.599 12.078 1.00 83.25 422 LEU A O 1
ATOM 3135 N N . GLY A 1 423 ? -19.762 2.905 9.953 1.00 69.75 423 GLY A N 1
ATOM 3136 C CA . GLY A 1 423 ? -19.761 4.371 9.999 1.00 69.75 423 GLY A CA 1
ATOM 3137 C C . GLY A 1 423 ? -18.381 5.004 9.840 1.00 69.75 423 GLY A C 1
ATOM 3138 O O . GLY A 1 423 ? -18.194 6.167 10.196 1.00 69.75 423 GLY A O 1
ATOM 3139 N N . TYR A 1 424 ? -17.407 4.253 9.314 1.00 67.12 424 TYR A N 1
ATOM 3140 C CA . TYR A 1 424 ? -16.054 4.744 9.071 1.00 67.12 424 TYR A CA 1
ATOM 3141 C C . TYR A 1 424 ? -15.363 4.059 7.884 1.00 67.12 424 TYR A C 1
ATOM 3143 O O . TYR A 1 424 ? -15.546 2.869 7.621 1.00 67.12 424 TYR A O 1
ATOM 3151 N N . GLY A 1 425 ? -14.513 4.807 7.174 1.00 65.50 425 GLY A N 1
ATOM 3152 C CA . GLY A 1 425 ? -13.699 4.287 6.075 1.00 65.50 425 GLY A CA 1
ATOM 3153 C C . GLY A 1 425 ? -14.541 3.706 4.935 1.00 65.50 425 GLY A C 1
ATOM 3154 O O . GLY A 1 425 ? -15.354 4.403 4.349 1.00 65.50 425 GLY A O 1
ATOM 3155 N N . ASN A 1 426 ? -14.342 2.424 4.613 1.00 53.19 426 ASN A N 1
ATOM 3156 C CA . ASN A 1 426 ? -15.104 1.733 3.560 1.00 53.19 426 ASN A CA 1
ATOM 3157 C C . ASN A 1 426 ? -16.563 1.424 3.956 1.00 53.19 426 ASN A C 1
ATOM 3159 O O . ASN A 1 426 ? -17.322 0.945 3.117 1.00 53.19 426 ASN A O 1
ATOM 3163 N N . TYR A 1 427 ? -16.931 1.649 5.220 1.00 64.81 427 TYR A N 1
ATOM 3164 C CA . TYR A 1 427 ? -18.256 1.389 5.785 1.00 64.81 427 TYR A CA 1
ATOM 3165 C C . TYR A 1 427 ? -18.915 2.692 6.281 1.00 64.81 427 TYR A C 1
ATOM 3167 O O . TYR A 1 427 ? -19.768 2.653 7.163 1.00 64.81 427 TYR A O 1
ATOM 3175 N N . ASP A 1 428 ? -18.495 3.852 5.761 1.00 63.78 428 ASP A N 1
ATOM 3176 C CA . ASP A 1 428 ? -18.943 5.194 6.172 1.00 63.78 428 ASP A CA 1
ATOM 3177 C C . ASP A 1 428 ? -20.365 5.564 5.719 1.00 63.78 428 ASP A C 1
ATOM 3179 O O . ASP A 1 428 ? -20.971 6.484 6.271 1.00 63.78 428 ASP A O 1
ATOM 3183 N N . ALA A 1 429 ? -20.906 4.837 4.740 1.00 58.75 429 ALA A N 1
ATOM 3184 C CA . ALA A 1 429 ? -22.248 5.052 4.207 1.00 58.75 429 ALA A CA 1
ATOM 3185 C C . ALA A 1 429 ? -23.363 4.796 5.238 1.00 58.75 429 ALA A C 1
ATOM 3187 O O . ALA A 1 429 ? -24.447 5.373 5.131 1.00 58.75 429 ALA A O 1
ATOM 3188 N N . ASP A 1 430 ? -23.081 3.964 6.239 1.00 72.38 430 ASP A N 1
ATOM 3189 C CA . ASP A 1 430 ? -24.038 3.484 7.226 1.00 72.38 430 ASP A CA 1
ATOM 3190 C C . ASP A 1 430 ? -23.799 4.133 8.589 1.00 72.38 430 ASP A C 1
ATOM 3192 O O . ASP A 1 430 ? -22.667 4.217 9.063 1.00 72.38 430 ASP A O 1
ATOM 3196 N N . THR A 1 431 ? -24.867 4.558 9.266 1.00 83.62 431 THR A N 1
ATOM 3197 C CA . THR A 1 431 ? -24.741 5.084 10.632 1.00 83.62 431 THR A CA 1
ATOM 3198 C C . THR A 1 431 ? -24.845 3.952 11.642 1.00 83.62 431 THR A C 1
ATOM 3200 O O . THR A 1 431 ? -25.793 3.170 11.618 1.00 83.62 431 THR A O 1
ATOM 3203 N N . CYS A 1 432 ? -23.898 3.888 12.572 1.00 88.56 432 CYS A N 1
ATOM 3204 C CA . CYS A 1 432 ? -23.922 2.920 13.659 1.00 88.56 432 CYS A CA 1
ATOM 3205 C C . CYS A 1 432 ? -25.023 3.245 14.681 1.00 88.56 432 CYS A C 1
ATOM 3207 O O . CYS A 1 432 ? -25.146 4.378 15.143 1.00 88.56 432 CYS A O 1
ATOM 3209 N N . GLY A 1 433 ? -25.784 2.221 15.069 1.00 89.81 433 GLY A N 1
ATOM 3210 C CA . GLY A 1 433 ? -26.753 2.234 16.170 1.00 89.81 433 GLY A CA 1
ATOM 3211 C C . GLY A 1 433 ? -26.383 1.323 17.343 1.00 89.81 433 GLY A C 1
ATOM 3212 O O . GLY A 1 433 ? -27.267 0.947 18.122 1.00 89.81 433 GLY A O 1
ATOM 3213 N N . GLY A 1 434 ? -25.115 0.910 17.399 1.00 94.12 434 GLY A N 1
ATOM 3214 C CA . GLY A 1 434 ? -24.519 0.132 18.479 1.00 94.12 434 GLY A CA 1
ATOM 3215 C C . GLY A 1 434 ? -24.374 -1.369 18.188 1.00 94.12 434 GLY A C 1
ATOM 3216 O O . GLY A 1 434 ? -25.008 -1.912 17.277 1.00 94.12 434 GLY A O 1
ATOM 3217 N N . PRO A 1 435 ? -23.525 -2.077 18.954 1.00 96.56 435 PRO A N 1
ATOM 3218 C CA . PRO A 1 435 ? -23.363 -3.523 18.839 1.00 96.56 435 PRO A CA 1
ATOM 3219 C C . PRO A 1 435 ? -24.582 -4.272 19.396 1.00 96.56 435 PRO A C 1
ATOM 3221 O O . PRO A 1 435 ? -24.998 -4.064 20.536 1.00 96.56 435 PRO A O 1
ATOM 3224 N N . LEU A 1 436 ? -25.117 -5.192 18.595 1.00 96.94 436 LEU A N 1
ATOM 3225 C CA . LEU A 1 436 ? -26.213 -6.099 18.943 1.00 96.94 436 LEU A CA 1
ATOM 3226 C C . LEU A 1 436 ? -25.701 -7.437 19.485 1.00 96.94 436 LEU A C 1
ATOM 3228 O O . LEU A 1 436 ? -26.291 -7.992 20.409 1.00 96.94 436 LEU A O 1
ATOM 3232 N N . ALA A 1 437 ? -24.610 -7.957 18.916 1.00 96.62 437 ALA A N 1
ATOM 3233 C CA . ALA A 1 437 ? -23.993 -9.208 19.346 1.00 96.62 437 ALA A CA 1
ATOM 3234 C C . ALA A 1 437 ? -22.501 -9.240 18.998 1.00 96.62 437 ALA A C 1
ATOM 3236 O O . ALA A 1 437 ? -22.115 -8.762 17.934 1.00 96.62 437 ALA A O 1
ATOM 3237 N N . VAL A 1 438 ? -21.681 -9.886 19.828 1.00 97.62 438 VAL A N 1
ATOM 3238 C CA . VAL A 1 438 ? -20.303 -10.274 19.485 1.00 97.62 438 VAL A CA 1
ATOM 3239 C C . VAL A 1 438 ? -20.047 -11.726 19.882 1.00 97.62 438 VAL A C 1
ATOM 3241 O O . VAL A 1 438 ? -20.554 -12.211 20.893 1.00 97.62 438 VAL A O 1
ATOM 3244 N N . GLY A 1 439 ? -19.261 -12.451 19.090 1.00 96.31 439 GLY A N 1
ATOM 3245 C CA . GLY A 1 439 ? -18.891 -13.821 19.420 1.00 96.31 439 GLY A CA 1
ATOM 3246 C C . GLY A 1 439 ? -17.712 -14.349 18.622 1.00 96.31 439 GLY A C 1
ATOM 3247 O O . GLY A 1 439 ? -17.425 -13.882 17.525 1.00 96.31 439 GLY A O 1
ATOM 3248 N N . ILE A 1 440 ? -17.040 -15.363 19.162 1.00 96.00 440 ILE A N 1
ATOM 3249 C CA . ILE A 1 440 ? -15.974 -16.070 18.445 1.00 96.00 440 ILE A CA 1
ATOM 3250 C C . ILE A 1 440 ? -16.617 -16.938 17.355 1.00 96.00 440 ILE A C 1
ATOM 3252 O O . ILE A 1 440 ? -17.496 -17.769 17.628 1.00 96.00 440 ILE A O 1
ATOM 3256 N N . VAL A 1 441 ? -16.193 -16.729 16.110 1.00 95.44 441 VAL A N 1
ATOM 3257 C CA . VAL A 1 441 ? -16.692 -17.445 14.922 1.00 95.44 441 VAL A CA 1
ATOM 3258 C C . VAL A 1 441 ? -15.647 -18.387 14.323 1.00 95.44 441 VAL A C 1
ATOM 3260 O O . VAL A 1 441 ? -16.017 -19.323 13.627 1.00 95.44 441 VAL A O 1
ATOM 3263 N N . SER A 1 442 ? -14.366 -18.199 14.648 1.00 92.62 442 SER A N 1
ATOM 3264 C CA . SER A 1 442 ? -13.272 -19.125 14.328 1.00 92.62 442 SER A CA 1
ATOM 3265 C C . SER A 1 442 ? -12.196 -19.044 15.409 1.00 92.62 442 SER A C 1
ATOM 3267 O O . SER A 1 442 ? -11.935 -17.958 15.921 1.00 92.62 442 SER A O 1
ATOM 3269 N N . ALA A 1 443 ? -11.575 -20.174 15.758 1.00 87.31 443 ALA A N 1
ATOM 3270 C CA . ALA A 1 443 ? -10.466 -20.233 16.717 1.00 87.31 443 ALA A CA 1
ATOM 3271 C C . ALA A 1 443 ? -9.084 -20.311 16.039 1.00 87.31 443 ALA A C 1
ATOM 3273 O O . ALA A 1 443 ? -8.079 -20.025 16.686 1.00 87.31 443 ALA A O 1
ATOM 3274 N N . ASN A 1 444 ? -9.021 -20.681 14.754 1.00 84.75 444 ASN A N 1
ATOM 3275 C CA . ASN A 1 444 ? -7.780 -20.692 13.981 1.00 84.75 444 ASN A CA 1
ATOM 3276 C C . ASN A 1 444 ? -8.028 -20.359 12.489 1.00 84.75 444 ASN A C 1
ATOM 3278 O O . ASN A 1 444 ? -8.553 -21.209 11.768 1.00 84.75 444 ASN A O 1
ATOM 3282 N N . PRO A 1 445 ? -7.672 -19.145 12.023 1.00 87.94 445 PRO A N 1
ATOM 3283 C CA . PRO A 1 445 ? -7.249 -18.003 12.840 1.00 87.94 445 PRO A CA 1
ATOM 3284 C C . PRO A 1 445 ? -8.392 -17.523 13.750 1.00 87.94 445 PRO A C 1
ATOM 3286 O O . PRO A 1 445 ? -9.561 -17.870 13.530 1.00 87.94 445 PRO A O 1
ATOM 3289 N N . VAL A 1 446 ? -8.064 -16.766 14.803 1.00 93.00 446 VAL A N 1
ATOM 3290 C CA . VAL A 1 446 ? -9.074 -16.277 15.751 1.00 93.00 446 VAL A CA 1
ATOM 3291 C C . VAL A 1 446 ? -9.882 -15.170 15.092 1.00 93.00 446 VAL A C 1
ATOM 3293 O O . VAL A 1 446 ? -9.332 -14.140 14.716 1.00 93.00 446 VAL A O 1
ATOM 3296 N N . ARG A 1 447 ? -11.194 -15.371 14.968 1.00 96.44 447 ARG A N 1
ATOM 3297 C CA . ARG A 1 447 ? -12.106 -14.379 14.398 1.00 96.44 447 ARG A CA 1
ATOM 3298 C C . ARG A 1 447 ? -13.273 -14.096 15.324 1.00 96.44 447 ARG A C 1
ATOM 3300 O O . ARG A 1 447 ? -13.877 -15.026 15.869 1.00 96.44 447 ARG A O 1
ATOM 3307 N N . PHE A 1 448 ? -13.639 -12.825 15.419 1.00 97.44 448 PHE A N 1
ATOM 3308 C CA . PHE A 1 448 ? -14.864 -12.370 16.061 1.00 97.44 448 PHE A CA 1
ATOM 3309 C C . PHE A 1 448 ? -15.879 -11.971 14.993 1.00 97.44 448 PHE A C 1
ATOM 3311 O O . PHE A 1 448 ? -15.571 -11.193 14.096 1.00 97.44 448 PHE A O 1
ATOM 3318 N N . GLY A 1 449 ? -17.088 -12.515 15.089 1.00 96.88 449 GLY A N 1
ATOM 3319 C CA . GLY A 1 449 ? -18.254 -12.000 14.387 1.00 96.88 449 GLY A CA 1
ATOM 3320 C C . GLY A 1 449 ? -18.935 -10.963 15.266 1.00 96.88 449 GLY A C 1
ATOM 3321 O O . GLY A 1 449 ? -19.082 -11.182 16.471 1.00 96.88 449 GLY A O 1
ATOM 3322 N N . ILE A 1 450 ? -19.343 -9.851 14.674 1.00 97.81 450 ILE A N 1
ATOM 3323 C CA . ILE A 1 450 ? -20.063 -8.770 15.336 1.00 97.81 450 ILE A CA 1
ATOM 3324 C C . ILE A 1 450 ? -21.301 -8.455 14.505 1.00 97.81 450 ILE A C 1
ATOM 3326 O O . ILE A 1 450 ? -21.244 -8.437 13.279 1.00 97.81 450 ILE A O 1
ATOM 3330 N N . LEU A 1 451 ? -22.422 -8.215 15.170 1.00 96.25 451 LEU A N 1
ATOM 3331 C CA . LEU A 1 451 ? -23.617 -7.654 14.559 1.00 96.25 451 LEU A CA 1
ATOM 3332 C C . LEU A 1 451 ? -23.772 -6.241 15.083 1.00 96.25 451 LEU A C 1
ATOM 3334 O O . LEU A 1 451 ? -23.875 -6.047 16.294 1.00 96.25 451 LEU A O 1
ATOM 3338 N N . PHE A 1 452 ? -23.806 -5.274 14.181 1.00 95.31 452 PHE A N 1
ATOM 3339 C CA . PHE A 1 452 ? -24.125 -3.895 14.506 1.00 95.31 452 PHE A CA 1
ATOM 3340 C C . PHE A 1 452 ? -25.546 -3.578 14.064 1.00 95.31 452 PHE A C 1
ATOM 3342 O O . PHE A 1 452 ? -26.021 -4.078 13.043 1.00 95.31 452 PHE A O 1
ATOM 3349 N N . ARG A 1 453 ? -26.224 -2.725 14.822 1.00 93.75 453 ARG A N 1
ATOM 3350 C CA . ARG A 1 453 ? -27.382 -2.009 14.305 1.00 93.75 453 ARG A CA 1
ATOM 3351 C C . ARG A 1 453 ? -26.870 -0.948 13.334 1.00 93.75 453 ARG A C 1
ATOM 3353 O O . ARG A 1 453 ? -25.961 -0.197 13.684 1.00 93.75 453 ARG A O 1
ATOM 3360 N N . SER A 1 454 ? -27.441 -0.899 12.139 1.00 86.62 454 SER A N 1
ATOM 3361 C CA . SER A 1 454 ? -27.130 0.081 11.101 1.00 86.62 454 SER A CA 1
ATOM 3362 C C . SER A 1 454 ? -28.393 0.845 10.724 1.00 86.62 454 SER A C 1
ATOM 3364 O O . SER A 1 454 ? -29.456 0.246 10.548 1.00 86.62 454 SER A O 1
ATOM 3366 N N . TYR A 1 455 ? -28.275 2.162 10.594 1.00 80.19 455 TYR A N 1
ATOM 3367 C CA . TYR A 1 455 ? -29.333 3.018 10.079 1.00 80.19 455 TYR A CA 1
ATOM 3368 C C . TYR A 1 455 ? -28.948 3.541 8.697 1.00 80.19 455 TYR A C 1
ATOM 3370 O O . TYR A 1 455 ? -27.917 4.198 8.526 1.00 80.19 455 TYR A O 1
ATOM 3378 N N . SER A 1 456 ? -29.831 3.290 7.736 1.00 64.94 456 SER A N 1
ATOM 3379 C CA . SER A 1 456 ? -29.860 3.951 6.433 1.00 64.94 456 SER A CA 1
ATOM 3380 C C . SER A 1 456 ? -31.039 4.932 6.388 1.00 64.94 456 SER A C 1
ATOM 3382 O O . SER A 1 456 ? -31.863 4.952 7.302 1.00 64.94 456 SER A O 1
ATOM 3384 N N . ARG A 1 457 ? -31.154 5.749 5.330 1.00 61.50 457 ARG A N 1
ATOM 3385 C CA . ARG A 1 457 ? -32.270 6.713 5.204 1.00 61.50 457 ARG A CA 1
ATOM 3386 C C . ARG A 1 457 ? -33.651 6.051 5.244 1.00 61.50 457 ARG A C 1
ATOM 3388 O O . ARG A 1 457 ? -34.598 6.698 5.675 1.00 61.50 457 ARG A O 1
ATOM 3395 N N . ASP A 1 458 ? -33.735 4.787 4.832 1.00 57.97 458 ASP A N 1
ATOM 3396 C CA . ASP A 1 458 ? -35.002 4.113 4.541 1.00 57.97 458 ASP A CA 1
ATOM 3397 C C . ASP A 1 458 ? -35.236 2.845 5.388 1.00 57.97 458 ASP A C 1
ATOM 3399 O O . ASP A 1 458 ? -36.317 2.262 5.326 1.00 57.97 458 ASP A O 1
ATOM 3403 N N . ALA A 1 459 ? -34.250 2.399 6.180 1.00 71.31 459 ALA A N 1
ATOM 3404 C CA . ALA A 1 459 ? -34.361 1.184 6.991 1.00 71.31 459 ALA A CA 1
ATOM 3405 C C . ALA A 1 459 ? -33.337 1.108 8.138 1.00 71.31 459 ALA A C 1
ATOM 3407 O O . ALA A 1 459 ? -32.175 1.499 7.982 1.00 71.31 459 ALA A O 1
ATOM 3408 N N . GLU A 1 460 ? -33.759 0.506 9.254 1.00 83.25 460 GLU A N 1
ATOM 3409 C CA . GLU A 1 460 ? -32.868 -0.091 10.254 1.00 83.25 460 GLU A CA 1
ATOM 3410 C C . GLU A 1 460 ? -32.538 -1.523 9.814 1.00 83.25 460 GLU A C 1
ATOM 3412 O O . GLU A 1 460 ? -33.437 -2.343 9.617 1.00 83.25 460 GLU A O 1
ATOM 3417 N N . ILE A 1 461 ? -31.250 -1.826 9.649 1.00 85.00 461 ILE A N 1
ATOM 3418 C CA . ILE A 1 461 ? -30.773 -3.155 9.256 1.00 85.00 461 ILE A CA 1
ATOM 3419 C C . ILE A 1 461 ? -29.712 -3.662 10.233 1.00 85.00 461 ILE A C 1
ATOM 3421 O O . ILE A 1 461 ? -29.048 -2.902 10.935 1.00 85.00 461 ILE A O 1
ATOM 3425 N N . THR A 1 462 ? -29.537 -4.981 10.278 1.00 89.25 462 THR A N 1
ATOM 3426 C CA . THR A 1 462 ? -28.422 -5.601 11.002 1.00 89.25 462 THR A CA 1
ATOM 3427 C C . THR A 1 462 ? -27.226 -5.734 10.065 1.00 89.25 462 THR A C 1
ATOM 3429 O O . THR A 1 462 ? -27.329 -6.387 9.029 1.00 89.25 462 THR A O 1
ATOM 3432 N N . ALA A 1 463 ? -26.091 -5.147 10.441 1.00 89.38 463 ALA A N 1
ATOM 3433 C CA . ALA A 1 463 ? -24.844 -5.187 9.687 1.00 89.38 463 ALA A CA 1
ATOM 3434 C C . ALA A 1 463 ? -23.860 -6.192 10.320 1.00 89.38 463 ALA A C 1
ATOM 3436 O O . ALA A 1 463 ? -23.275 -5.897 11.370 1.00 89.38 463 ALA A O 1
ATOM 3437 N N . PRO A 1 464 ? -23.673 -7.388 9.731 1.00 92.88 464 PRO A N 1
ATOM 3438 C CA . PRO A 1 464 ? -22.659 -8.330 10.184 1.00 92.88 464 PRO A CA 1
ATOM 3439 C C . PRO A 1 464 ? -21.254 -7.905 9.750 1.00 92.88 464 PRO A C 1
ATOM 3441 O O . PRO A 1 464 ? -21.018 -7.560 8.595 1.00 92.88 464 PRO A O 1
ATOM 3444 N N . MET A 1 465 ? -20.298 -8.011 10.668 1.00 90.81 465 MET A N 1
ATOM 3445 C CA . MET A 1 465 ? -18.873 -7.808 10.414 1.00 90.81 465 MET A CA 1
ATOM 3446 C C . MET A 1 465 ? -18.060 -8.934 11.040 1.00 90.81 465 MET A C 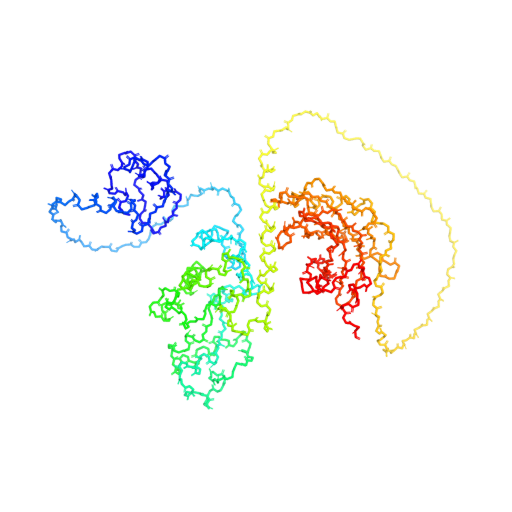1
ATOM 3448 O O . MET A 1 465 ? -18.416 -9.478 12.084 1.00 90.81 465 MET A O 1
ATOM 3452 N N . VAL A 1 466 ? -16.954 -9.290 10.400 1.00 93.62 466 VAL A N 1
ATOM 3453 C CA . VAL A 1 466 ? -15.999 -10.280 10.891 1.00 93.62 466 VAL A CA 1
ATOM 3454 C C . VAL A 1 466 ? -14.644 -9.608 11.008 1.00 93.62 466 VAL A C 1
ATOM 3456 O O . VAL A 1 466 ? -14.193 -8.957 10.070 1.00 93.62 466 VAL A O 1
ATOM 3459 N N . VAL A 1 467 ? -13.988 -9.769 12.153 1.00 89.62 467 VAL A N 1
ATOM 3460 C CA . VAL A 1 467 ? -12.619 -9.297 12.368 1.00 89.62 467 VAL A CA 1
ATOM 3461 C C . VAL A 1 467 ? -11.720 -10.456 12.761 1.00 89.62 467 VAL A C 1
ATOM 3463 O O . VAL A 1 467 ? -12.142 -11.362 13.481 1.00 89.62 467 VAL A O 1
ATOM 3466 N N . GLU A 1 468 ? -10.485 -10.429 12.287 1.00 91.25 468 GLU A N 1
ATOM 3467 C CA . GLU A 1 468 ? -9.428 -11.363 12.646 1.00 91.25 468 GLU A CA 1
ATOM 3468 C C . GLU A 1 468 ? -8.518 -10.729 13.700 1.00 91.25 468 GLU A C 1
ATOM 3470 O O . GLU A 1 468 ? -8.117 -9.570 13.577 1.00 91.25 468 GLU A O 1
ATOM 3475 N N . TRP A 1 469 ? -8.206 -11.495 14.745 1.00 93.88 469 TRP A N 1
ATOM 3476 C CA . TRP A 1 469 ? -7.296 -11.099 15.812 1.00 93.88 469 TRP A CA 1
ATOM 3477 C C . TRP A 1 469 ? -6.066 -12.008 15.825 1.00 93.88 469 TRP A C 1
ATOM 3479 O O . TRP A 1 469 ? -6.163 -13.227 16.000 1.00 93.88 469 TRP A O 1
ATOM 3489 N N . SER A 1 470 ? -4.896 -11.394 15.684 1.00 87.38 470 SER A N 1
ATOM 3490 C CA . SER A 1 470 ? -3.602 -12.048 15.826 1.00 87.38 470 SER A CA 1
ATOM 3491 C C . SER A 1 470 ? -3.163 -12.024 17.287 1.00 87.38 470 SER A C 1
ATOM 3493 O O . SER A 1 470 ? -2.901 -10.979 17.874 1.00 87.38 470 SER A O 1
ATOM 3495 N N . ARG A 1 471 ? -3.040 -13.208 17.887 1.00 88.06 471 ARG A N 1
ATOM 3496 C CA . ARG A 1 471 ? -2.643 -13.360 19.297 1.00 88.06 471 ARG A CA 1
ATOM 3497 C C . ARG A 1 471 ? -1.156 -13.139 19.556 1.00 88.06 471 ARG A C 1
ATOM 3499 O O . ARG A 1 471 ? -0.768 -13.038 20.720 1.00 88.06 471 ARG A O 1
ATOM 3506 N N . SER A 1 472 ? -0.333 -13.159 18.508 1.00 85.62 472 SER A N 1
ATOM 3507 C CA . SER A 1 472 ? 1.122 -13.017 18.616 1.00 85.62 472 SER A CA 1
ATOM 3508 C C . SER A 1 472 ? 1.568 -11.567 18.737 1.00 85.62 472 SER A C 1
ATOM 3510 O O . SER A 1 472 ? 2.570 -11.309 19.393 1.00 85.62 472 SER A O 1
ATOM 3512 N N . ASP A 1 473 ? 0.843 -10.641 18.114 1.00 76.19 473 ASP A N 1
ATOM 3513 C CA . ASP A 1 473 ? 1.201 -9.218 18.046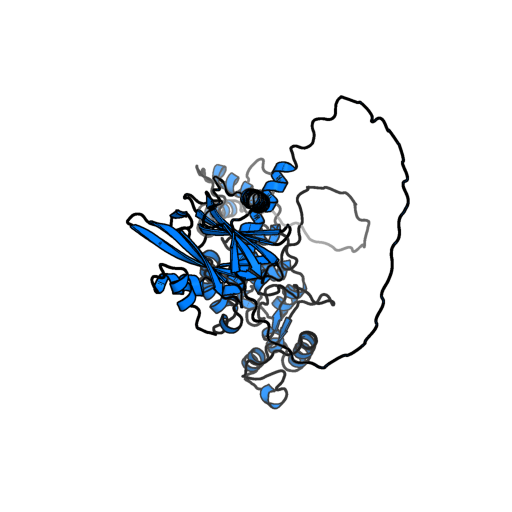 1.00 76.19 473 ASP A CA 1
ATOM 3514 C C . ASP A 1 473 ? 0.024 -8.283 18.369 1.00 76.19 473 ASP A C 1
ATOM 3516 O O . ASP A 1 473 ? 0.113 -7.076 18.165 1.00 76.19 473 ASP A O 1
ATOM 3520 N N . ASN A 1 474 ? -1.080 -8.843 18.871 1.00 85.69 474 ASN A N 1
ATOM 3521 C CA . ASN A 1 474 ? -2.329 -8.154 19.180 1.00 85.69 474 ASN A CA 1
ATOM 3522 C C . ASN A 1 474 ? -2.956 -7.394 17.992 1.00 85.69 474 ASN A C 1
ATOM 3524 O O . ASN A 1 474 ? -3.805 -6.529 18.191 1.00 85.69 474 ASN A O 1
ATOM 3528 N N . THR A 1 475 ? -2.580 -7.701 16.745 1.00 75.75 475 THR A N 1
ATOM 3529 C CA . THR A 1 475 ? -3.142 -7.009 15.577 1.00 75.75 475 THR A CA 1
ATOM 3530 C C . THR A 1 475 ? -4.611 -7.379 15.382 1.00 75.75 475 THR A C 1
ATOM 3532 O O . THR A 1 475 ? -4.987 -8.551 15.469 1.00 75.75 475 THR A O 1
ATOM 3535 N N . LEU A 1 476 ? -5.441 -6.381 15.074 1.00 81.94 476 LEU A N 1
ATOM 3536 C CA . LEU A 1 476 ? -6.871 -6.531 14.821 1.00 81.94 476 LEU A CA 1
ATOM 3537 C C . LEU A 1 476 ? -7.209 -5.978 13.433 1.00 81.94 476 LEU A C 1
ATOM 3539 O O . LEU A 1 476 ? -6.912 -4.820 13.145 1.00 81.94 476 LEU A O 1
ATOM 3543 N N . LEU A 1 477 ? -7.811 -6.799 12.570 1.00 74.62 477 LEU A N 1
ATOM 3544 C CA . LEU A 1 477 ? -8.118 -6.441 11.180 1.00 74.62 477 LEU A CA 1
ATOM 3545 C C . LEU A 1 477 ? -9.538 -6.856 10.808 1.00 74.62 477 LEU A C 1
ATOM 3547 O O . LEU A 1 477 ? -10.013 -7.905 11.232 1.00 74.62 477 LEU A O 1
ATOM 3551 N N . ILE A 1 478 ? -10.207 -6.071 9.964 1.00 77.88 478 ILE A N 1
ATOM 3552 C CA . ILE A 1 478 ? -11.495 -6.468 9.383 1.00 77.88 478 ILE A CA 1
ATOM 3553 C C . ILE A 1 478 ? -11.250 -7.536 8.312 1.00 77.88 478 ILE A C 1
ATOM 3555 O O . ILE A 1 478 ? -10.476 -7.330 7.378 1.00 77.88 478 ILE A O 1
ATOM 3559 N N . ASP A 1 479 ? -11.936 -8.672 8.425 1.00 80.69 479 ASP A N 1
ATOM 3560 C CA . ASP A 1 479 ? -12.007 -9.685 7.375 1.00 80.69 479 ASP A CA 1
ATOM 3561 C C . ASP A 1 479 ? -13.096 -9.262 6.379 1.00 80.69 479 ASP A C 1
ATOM 3563 O O . ASP A 1 479 ? -14.266 -9.638 6.497 1.00 80.69 479 ASP A O 1
ATOM 3567 N N . ASP A 1 480 ? -12.726 -8.405 5.422 1.00 69.81 480 ASP A N 1
ATOM 3568 C CA . ASP A 1 480 ? -13.657 -7.841 4.433 1.00 69.81 480 ASP A CA 1
ATOM 3569 C C . ASP A 1 480 ? -14.361 -8.937 3.614 1.00 69.81 480 ASP A C 1
ATOM 3571 O O . ASP A 1 480 ? -15.533 -8.801 3.256 1.00 69.81 480 ASP A O 1
ATOM 3575 N N . ALA A 1 481 ? -13.667 -10.045 3.329 1.00 75.94 481 ALA A N 1
ATOM 3576 C CA . ALA A 1 481 ? -14.210 -11.142 2.537 1.00 75.94 481 ALA A CA 1
ATOM 3577 C C . ALA A 1 481 ? -15.320 -11.878 3.296 1.00 75.94 481 ALA A C 1
ATOM 3579 O O . ALA A 1 481 ? -16.405 -12.092 2.746 1.00 75.94 481 ALA A O 1
ATOM 3580 N N . LEU A 1 482 ? -15.085 -12.234 4.563 1.00 84.50 482 LEU A N 1
ATOM 3581 C CA . LEU A 1 482 ? -16.107 -12.866 5.396 1.00 84.50 482 LEU A CA 1
ATOM 3582 C C . LEU A 1 482 ? -17.207 -11.894 5.819 1.00 84.50 482 LEU A C 1
ATOM 3584 O O . LEU A 1 482 ? -18.362 -12.310 5.879 1.00 84.50 482 LEU A O 1
ATOM 3588 N N . SER A 1 483 ? -16.889 -10.618 6.042 1.00 82.75 483 SER A N 1
ATOM 3589 C CA . SER A 1 483 ? -17.890 -9.576 6.307 1.00 82.75 483 SER A CA 1
ATOM 3590 C C . SER A 1 483 ? -18.836 -9.426 5.114 1.00 82.75 483 SER A C 1
ATOM 3592 O O . SER A 1 483 ? -20.048 -9.551 5.267 1.00 82.75 483 SER A O 1
ATOM 3594 N N . THR A 1 484 ? -18.294 -9.309 3.897 1.00 78.00 484 THR A N 1
ATOM 3595 C CA . THR A 1 484 ? -19.087 -9.264 2.654 1.00 78.00 484 THR A CA 1
ATOM 3596 C C . THR A 1 484 ? -19.909 -10.537 2.468 1.00 78.00 484 THR A C 1
ATOM 3598 O O . THR A 1 484 ? -21.086 -10.479 2.118 1.00 78.00 484 THR A O 1
ATOM 3601 N N . LYS A 1 485 ? -19.320 -11.709 2.734 1.00 83.69 485 LYS A N 1
ATOM 3602 C CA . LYS A 1 485 ? -20.037 -12.988 2.668 1.00 83.69 485 LYS A CA 1
ATOM 3603 C C . LYS A 1 485 ? -21.198 -13.037 3.666 1.00 83.69 485 LYS A C 1
ATOM 3605 O O . LYS A 1 485 ? -22.264 -13.529 3.313 1.00 83.69 485 LYS A O 1
ATOM 3610 N N . ALA A 1 486 ? -21.002 -12.529 4.880 1.00 88.69 486 ALA A N 1
ATOM 3611 C CA . ALA A 1 486 ? -22.027 -12.467 5.914 1.00 88.69 486 ALA A CA 1
ATOM 3612 C C . ALA A 1 486 ? -23.166 -11.511 5.547 1.00 88.69 486 ALA A C 1
ATOM 3614 O O . ALA A 1 486 ? -24.329 -11.883 5.699 1.00 88.69 486 ALA A O 1
ATOM 3615 N N . VAL A 1 487 ? -22.843 -10.338 4.995 1.00 83.12 487 VAL A N 1
ATOM 3616 C CA . VAL A 1 487 ? -23.834 -9.389 4.465 1.00 83.12 487 VAL A CA 1
ATOM 3617 C C . VAL A 1 487 ? -24.639 -10.031 3.332 1.00 83.12 487 VAL A C 1
ATOM 3619 O O . VAL A 1 487 ? -25.863 -10.079 3.405 1.00 83.12 487 VAL A O 1
ATOM 3622 N N . ASN A 1 488 ? -23.970 -10.616 2.333 1.00 82.06 488 ASN A N 1
ATOM 3623 C CA . ASN A 1 488 ? -24.627 -11.243 1.178 1.00 82.06 488 ASN A CA 1
ATOM 3624 C C . ASN A 1 488 ? -25.503 -12.446 1.558 1.00 82.06 488 ASN A C 1
ATOM 3626 O O . ASN A 1 488 ? -26.479 -12.741 0.875 1.00 82.06 488 ASN A O 1
ATOM 3630 N N . ALA A 1 489 ? -25.150 -13.150 2.634 1.00 88.19 489 ALA A N 1
ATOM 3631 C CA . ALA A 1 489 ? -25.931 -14.261 3.164 1.00 88.19 489 ALA A CA 1
ATOM 3632 C C . ALA A 1 489 ? -27.067 -13.817 4.106 1.00 88.19 489 ALA A C 1
ATOM 3634 O O . ALA A 1 489 ? -27.786 -14.675 4.616 1.00 88.19 489 ALA A O 1
ATOM 3635 N N . GLY A 1 490 ? -27.213 -12.515 4.385 1.00 87.00 490 GLY A N 1
ATOM 3636 C CA . GLY A 1 490 ? -28.204 -12.004 5.334 1.00 87.00 490 GLY A CA 1
ATOM 3637 C C . GLY A 1 490 ? -27.983 -12.513 6.762 1.00 87.00 490 GLY A C 1
ATOM 3638 O O . GLY A 1 490 ? -28.940 -12.825 7.470 1.00 87.00 490 GLY A O 1
ATOM 3639 N N . ALA A 1 491 ? -26.726 -12.668 7.187 1.00 91.06 491 ALA A N 1
ATOM 3640 C CA . ALA A 1 491 ? -26.396 -13.265 8.477 1.00 91.06 491 ALA A CA 1
ATOM 3641 C C . ALA A 1 491 ? -26.824 -12.366 9.654 1.00 91.06 491 ALA A C 1
ATOM 3643 O O . ALA A 1 491 ? -26.085 -11.485 10.081 1.00 91.06 491 ALA A O 1
ATOM 3644 N N . GLY A 1 492 ? -28.003 -12.637 10.222 1.00 92.69 492 GLY A N 1
ATOM 3645 C CA . GLY A 1 492 ? -28.556 -11.914 11.377 1.00 92.69 492 GLY A CA 1
ATOM 3646 C C . GLY A 1 492 ? -28.189 -12.486 12.754 1.00 92.69 492 GLY A C 1
ATOM 3647 O O . GLY A 1 492 ? -28.739 -12.055 13.761 1.00 92.69 492 GLY A O 1
ATOM 3648 N N . SER A 1 493 ? -27.305 -13.489 12.832 1.00 95.75 493 SER A N 1
ATOM 3649 C CA . SER A 1 493 ? -26.861 -14.088 14.103 1.00 95.75 493 SER A CA 1
ATOM 3650 C C . SER A 1 493 ? -25.381 -14.485 14.060 1.00 95.75 493 SER A C 1
ATOM 3652 O O . SER A 1 493 ? -24.852 -14.837 13.005 1.00 95.75 493 SER A O 1
ATOM 3654 N N . ILE A 1 494 ? -24.710 -14.518 15.218 1.00 96.06 494 ILE A N 1
ATOM 3655 C CA . ILE A 1 494 ? -23.330 -15.034 15.324 1.00 96.06 494 ILE A CA 1
ATOM 3656 C C . ILE A 1 494 ? -23.242 -16.492 14.844 1.00 96.06 494 ILE A C 1
ATOM 3658 O O . ILE A 1 494 ? -22.253 -16.890 14.231 1.00 96.06 494 ILE A O 1
ATOM 3662 N N . ALA A 1 495 ? -24.283 -17.293 15.091 1.00 94.00 495 ALA A N 1
ATOM 3663 C CA . ALA A 1 495 ? -24.360 -18.668 14.604 1.00 94.00 495 ALA A CA 1
ATOM 3664 C C . ALA A 1 495 ? -24.414 -18.733 13.068 1.00 94.00 495 ALA A C 1
ATOM 3666 O O . ALA A 1 495 ? -23.730 -19.569 12.480 1.00 94.00 495 ALA A O 1
ATOM 3667 N N . ALA A 1 496 ? -25.157 -17.826 12.425 1.00 93.12 496 ALA A N 1
ATOM 3668 C CA . ALA A 1 496 ? -25.192 -17.715 10.969 1.00 93.12 496 ALA A CA 1
ATOM 3669 C C . ALA A 1 496 ? -23.822 -17.314 10.402 1.00 93.12 496 ALA A C 1
ATOM 3671 O O . ALA A 1 496 ? -23.345 -17.970 9.482 1.00 93.12 496 ALA A O 1
ATOM 3672 N N . ILE A 1 497 ? -23.141 -16.323 10.999 1.00 94.12 497 ILE A N 1
ATOM 3673 C CA . ILE A 1 497 ? -21.773 -15.943 10.598 1.00 94.12 497 ILE A CA 1
ATOM 3674 C C . ILE A 1 497 ? -20.828 -17.146 10.715 1.00 94.12 497 ILE A C 1
ATOM 3676 O O . ILE A 1 497 ? -20.081 -17.443 9.783 1.00 94.12 497 ILE A O 1
ATOM 3680 N N . ARG A 1 498 ? -20.896 -17.888 11.827 1.00 94.56 498 ARG A N 1
ATOM 3681 C CA . ARG A 1 498 ? -20.091 -19.099 12.033 1.00 94.56 498 ARG A CA 1
ATOM 3682 C C . ARG A 1 498 ? -20.360 -20.160 10.965 1.00 94.56 498 ARG A C 1
ATOM 3684 O O . ARG A 1 498 ? -19.417 -20.785 10.507 1.00 94.56 498 ARG A O 1
ATOM 3691 N N . GLY A 1 499 ? -21.610 -20.336 10.536 1.00 92.75 499 GLY A N 1
ATOM 3692 C CA . GLY A 1 499 ? -21.972 -21.280 9.473 1.00 92.75 499 GLY A CA 1
ATOM 3693 C C . GLY A 1 499 ? -21.373 -20.952 8.098 1.00 92.75 499 GLY A C 1
ATOM 3694 O O . GLY A 1 499 ? -21.257 -21.841 7.257 1.00 92.75 499 GLY A O 1
ATOM 3695 N N . LEU A 1 500 ? -20.963 -19.700 7.863 1.00 89.31 500 LEU A N 1
ATOM 3696 C CA . LEU A 1 500 ? -20.341 -19.264 6.606 1.00 89.31 500 LEU A CA 1
ATOM 3697 C C . LEU A 1 500 ? -18.833 -19.505 6.566 1.00 89.31 500 LEU A C 1
ATOM 3699 O O . LEU A 1 500 ? -18.249 -19.566 5.478 1.00 89.31 500 LEU A O 1
ATOM 3703 N N . ILE A 1 501 ? -18.203 -19.626 7.730 1.00 83.12 501 ILE A N 1
ATOM 3704 C CA . ILE A 1 501 ? -16.814 -20.041 7.874 1.00 83.12 501 ILE A CA 1
ATOM 3705 C C . ILE A 1 501 ? -16.875 -21.564 7.824 1.00 83.12 501 ILE A C 1
ATOM 3707 O O . ILE A 1 501 ? -17.373 -22.182 8.759 1.00 83.12 501 ILE A O 1
ATOM 3711 N N . GLY A 1 502 ? -16.521 -22.149 6.673 1.00 64.62 502 GLY A N 1
ATOM 3712 C CA . GLY A 1 502 ? -16.694 -23.583 6.418 1.00 64.62 502 GLY A CA 1
ATOM 3713 C C . GLY A 1 502 ? -16.234 -24.431 7.605 1.00 64.62 502 GLY A C 1
ATOM 3714 O O . GLY A 1 502 ? -15.291 -24.052 8.302 1.00 64.62 502 GLY A O 1
ATOM 3715 N N . ARG A 1 503 ? -16.920 -25.557 7.858 1.00 46.38 503 ARG A N 1
ATOM 3716 C CA . ARG A 1 503 ? -16.436 -26.513 8.863 1.00 46.38 503 ARG A CA 1
ATOM 3717 C C . ARG A 1 503 ? -14.979 -26.865 8.517 1.00 46.38 503 ARG A C 1
ATOM 3719 O O . ARG A 1 503 ? -14.715 -27.037 7.325 1.00 46.38 503 ARG A O 1
ATOM 3726 N N . PRO A 1 504 ? -14.076 -26.883 9.514 1.00 42.69 504 PRO A N 1
ATOM 3727 C CA . PRO A 1 504 ? -12.672 -27.204 9.290 1.00 42.69 504 PRO A CA 1
ATOM 3728 C C . PRO A 1 504 ? -12.491 -28.528 8.549 1.00 42.69 504 PRO A C 1
ATOM 3730 O O . PRO A 1 504 ? -13.356 -29.423 8.722 1.00 42.69 504 PRO A O 1
#

Sequence (504 aa):
MLLNRSGSSGATPLRVDGVFGPRTADAIARYQTRSLRLSKPDGVVDPNGPTLNRLGRDHRGNTTPGRPVPRQPTRTRAPAAAPSRTAAASGPTGIGPGGLSEATYVDMAARLLCETAAIKAIVETEVAIRGPFDPQGRPTILYERHTFHKHTGGRYDAAQPDLSSPKNSIYGKYSEQYSKLERAMKLNSSAALKSASWGEFQILGENHIQAGHPTVESFVAAMKSGILAQAEAFVAIVIADRRLLAALRQRNWATFARIYNGPKYKDNNYDGKMRANYQRFSHARWVLSLKGSLGLAAACAVAACSVEPSVATSNTVGTVQNSSVVVSTAVSVPSAASASASQDLKLAGQADGAAVAATLAEAQRQQMTDIKISKSQSFRVINGTKQVATVLTGEGKMPDATNAGCFIAIQQGDDVALIPTLGYGNYDADTCGGPLAVGIVSANPVRFGILFRSYSRDAEITAPMVVEWSRSDNTLLIDDALSTKAVNAGAGSIAAIRGLIGRP

Mean predicted aligned error: 20.7 Å